Protein AF-A0A7W4VYB4-F1 (afdb_monomer_lite)

Structure (mmCIF, N/CA/C/O backbone):
data_AF-A0A7W4VYB4-F1
#
_entry.id   AF-A0A7W4VYB4-F1
#
loop_
_atom_site.group_PDB
_atom_site.id
_atom_site.type_symbol
_atom_site.label_atom_id
_atom_site.label_alt_id
_atom_site.label_comp_id
_atom_site.label_asym_id
_atom_site.label_entity_id
_atom_site.label_seq_id
_atom_site.pdbx_PDB_ins_code
_atom_site.Cartn_x
_atom_site.Cartn_y
_atom_site.Cartn_z
_atom_site.occupancy
_atom_site.B_iso_or_equiv
_atom_site.auth_seq_id
_atom_site.auth_comp_id
_atom_site.auth_asym_id
_atom_site.auth_atom_id
_atom_site.pdbx_PDB_model_num
ATOM 1 N N . MET A 1 1 ? -26.295 -2.741 11.562 1.00 32.97 1 MET A N 1
ATOM 2 C CA . MET A 1 1 ? -25.643 -4.054 11.794 1.00 32.97 1 MET A CA 1
ATOM 3 C C . MET A 1 1 ? -26.081 -5.158 10.824 1.00 32.97 1 MET A C 1
ATOM 5 O O . MET A 1 1 ? -25.203 -5.850 10.337 1.00 32.97 1 MET A O 1
ATOM 9 N N . GLN A 1 2 ? -27.371 -5.320 10.477 1.00 33.25 2 GLN A N 1
ATOM 10 C CA . GLN A 1 2 ? -27.815 -6.334 9.487 1.00 33.25 2 GLN A CA 1
ATOM 11 C C . GLN A 1 2 ? -27.177 -6.194 8.086 1.00 33.25 2 GLN A C 1
ATOM 13 O O . GLN A 1 2 ? -27.081 -7.178 7.365 1.00 33.25 2 GLN A O 1
ATOM 18 N N . ALA A 1 3 ? -26.677 -5.009 7.724 1.00 44.72 3 ALA A N 1
ATOM 19 C CA . ALA A 1 3 ? -26.017 -4.742 6.441 1.00 44.72 3 ALA A CA 1
ATOM 20 C C . ALA A 1 3 ? -24.554 -5.246 6.325 1.00 44.72 3 ALA A C 1
ATOM 22 O O . ALA A 1 3 ? -23.939 -5.053 5.282 1.00 44.72 3 ALA A O 1
ATOM 23 N N . MET A 1 4 ? -23.981 -5.858 7.374 1.00 46.16 4 MET A N 1
ATOM 24 C CA . MET A 1 4 ? -22.570 -6.303 7.412 1.00 46.16 4 ME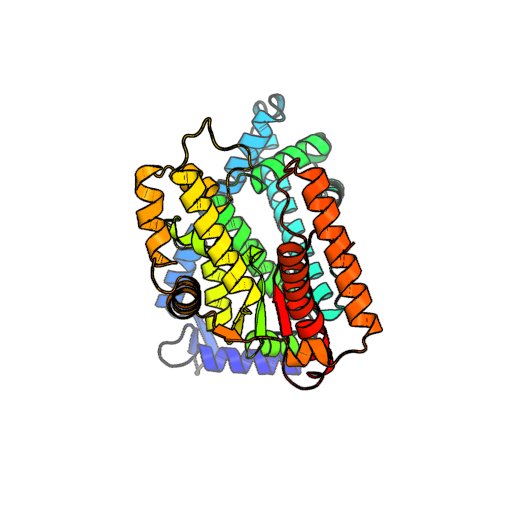T A CA 1
ATOM 25 C C . MET A 1 4 ? -22.379 -7.831 7.365 1.00 46.16 4 MET A C 1
ATOM 27 O O . MET A 1 4 ? -21.259 -8.314 7.515 1.00 46.16 4 MET A O 1
ATOM 31 N N . LEU A 1 5 ? -23.448 -8.608 7.175 1.00 54.66 5 LEU A N 1
ATOM 32 C CA . LEU A 1 5 ? -23.352 -10.067 7.056 1.00 54.66 5 LEU A CA 1
ATOM 33 C C . LEU A 1 5 ? -22.969 -10.485 5.621 1.00 54.66 5 LEU A C 1
ATOM 35 O O . LEU A 1 5 ? -23.328 -9.773 4.679 1.00 54.66 5 LEU A O 1
ATOM 39 N N . PRO A 1 6 ? -22.264 -11.622 5.432 1.00 52.94 6 PRO A N 1
ATOM 40 C CA . PRO A 1 6 ? -21.956 -12.147 4.103 1.00 52.94 6 PRO A CA 1
ATOM 41 C C . PRO A 1 6 ? -23.239 -12.326 3.286 1.00 52.94 6 PRO A C 1
ATOM 43 O O . PRO A 1 6 ? -24.187 -12.962 3.752 1.00 52.94 6 PRO A O 1
ATOM 46 N N . ALA A 1 7 ? -23.272 -11.773 2.075 1.00 54.28 7 ALA A N 1
ATOM 47 C CA . ALA A 1 7 ? -24.403 -11.931 1.171 1.00 54.28 7 ALA A CA 1
ATOM 48 C C . ALA A 1 7 ? -24.179 -13.180 0.306 1.00 54.28 7 ALA A C 1
ATOM 50 O O . ALA A 1 7 ? -23.186 -13.294 -0.407 1.00 54.28 7 ALA A O 1
ATOM 51 N N . GLY A 1 8 ? -25.083 -14.154 0.390 1.00 57.09 8 GLY A N 1
ATOM 52 C CA . GLY A 1 8 ? -24.972 -15.408 -0.351 1.00 57.09 8 GLY A CA 1
ATOM 53 C C . GLY A 1 8 ? -26.194 -16.299 -0.156 1.00 57.09 8 GLY A C 1
ATOM 54 O O . GLY A 1 8 ? -27.037 -16.038 0.699 1.00 57.09 8 GLY A O 1
ATOM 55 N N . HIS A 1 9 ? -26.299 -17.360 -0.957 1.00 58.88 9 HIS A N 1
ATOM 56 C CA . HIS A 1 9 ? -27.374 -18.341 -0.811 1.00 58.88 9 HIS A CA 1
ATOM 57 C C . HIS A 1 9 ? -27.252 -19.037 0.558 1.00 58.88 9 HIS A C 1
ATOM 59 O O . HIS A 1 9 ? -26.179 -19.555 0.873 1.00 58.88 9 HIS A O 1
ATOM 65 N N . GLU A 1 10 ? -28.324 -19.078 1.361 1.00 66.75 10 GLU A N 1
ATOM 66 C CA . GLU A 1 10 ? -28.294 -19.529 2.772 1.00 66.75 10 GLU A CA 1
ATOM 67 C C . GLU A 1 10 ? -27.578 -20.874 2.966 1.00 66.75 10 GLU A C 1
ATOM 69 O O . GLU A 1 10 ? -26.747 -21.031 3.859 1.00 66.75 10 GLU A O 1
ATOM 74 N N . VAL A 1 11 ? -27.830 -21.824 2.063 1.00 67.19 11 VAL A N 1
ATOM 75 C CA . VAL A 1 11 ? -27.207 -23.160 2.057 1.00 67.19 11 VAL A CA 1
ATOM 76 C C . VAL A 1 11 ? -25.675 -23.098 1.957 1.00 67.19 11 VAL A C 1
ATOM 78 O O . VAL A 1 11 ? -24.972 -23.863 2.615 1.00 67.19 11 VAL A O 1
ATOM 81 N N . GLN A 1 12 ? -25.135 -22.186 1.148 1.00 58.16 12 GLN A N 1
ATOM 82 C CA . GLN A 1 12 ? -23.693 -22.031 0.964 1.00 58.16 12 GLN A CA 1
ATOM 83 C C . GLN A 1 12 ? -23.048 -21.336 2.165 1.00 58.16 12 GLN A C 1
ATOM 85 O O . GLN A 1 12 ? -21.976 -21.750 2.607 1.00 58.16 12 GLN A O 1
ATOM 90 N N . VAL A 1 13 ? -23.707 -20.309 2.709 1.00 62.34 13 VAL A N 1
ATOM 91 C CA . VAL A 1 13 ? -23.247 -19.611 3.918 1.00 62.34 13 VAL A CA 1
ATOM 92 C C . VAL A 1 13 ? -23.180 -20.589 5.090 1.00 62.34 13 VAL A C 1
ATOM 94 O O . VAL A 1 13 ? -22.163 -20.641 5.779 1.00 62.34 13 VAL A O 1
ATOM 97 N N . ALA A 1 14 ? -24.200 -21.434 5.260 1.00 69.75 14 ALA A N 1
ATOM 98 C CA . ALA A 1 14 ? -24.205 -22.498 6.259 1.00 69.75 14 ALA A CA 1
ATOM 99 C C . ALA A 1 14 ? -23.037 -23.486 6.071 1.00 69.75 14 ALA A C 1
ATOM 101 O O . ALA A 1 14 ? -22.293 -23.741 7.016 1.00 69.75 14 ALA A O 1
ATOM 102 N N . ALA A 1 15 ? -22.802 -23.979 4.849 1.00 67.25 15 ALA A N 1
ATOM 103 C CA . ALA A 1 15 ? -21.716 -24.924 4.569 1.00 67.25 15 ALA A CA 1
ATOM 104 C C . ALA A 1 15 ? -20.309 -24.335 4.812 1.00 67.25 15 ALA A C 1
ATOM 106 O O . ALA A 1 15 ? -19.428 -25.007 5.354 1.00 67.25 15 ALA A O 1
ATOM 107 N N . LEU A 1 16 ? -20.083 -23.073 4.431 1.00 62.22 16 LEU A N 1
ATOM 108 C CA . LEU A 1 16 ? -18.814 -22.378 4.675 1.00 62.22 16 LEU A CA 1
ATOM 109 C C . LEU A 1 16 ? -18.598 -22.090 6.164 1.00 62.22 16 LEU A C 1
ATOM 111 O O . LEU A 1 16 ? -17.473 -22.212 6.654 1.00 62.22 16 LEU A O 1
ATOM 115 N N . THR A 1 17 ? -19.674 -21.753 6.876 1.00 71.44 17 THR A N 1
ATOM 116 C CA . THR A 1 17 ? -19.659 -21.518 8.324 1.00 71.44 17 THR A CA 1
ATOM 117 C C . THR A 1 17 ? -19.296 -22.801 9.061 1.00 71.44 17 THR A C 1
ATOM 119 O O . THR A 1 17 ? -18.367 -22.796 9.864 1.00 71.44 17 THR A O 1
ATOM 122 N N . GLU A 1 18 ? -19.925 -23.923 8.710 1.00 76.50 18 GLU A N 1
ATOM 123 C CA . GLU A 1 18 ? -19.636 -25.237 9.291 1.00 76.50 18 GLU A CA 1
ATOM 124 C C . GLU A 1 18 ? -18.183 -25.675 9.039 1.00 76.50 18 GLU A C 1
ATOM 126 O O . GLU A 1 18 ? -17.471 -26.120 9.943 1.00 76.50 18 GLU A O 1
ATOM 131 N N . SER A 1 19 ? -17.686 -25.467 7.815 1.00 68.81 19 SER A N 1
ATOM 132 C CA . SER A 1 19 ? -16.288 -25.737 7.460 1.00 68.81 19 SER A CA 1
ATOM 133 C C . SER A 1 19 ? -15.304 -24.880 8.269 1.00 68.81 19 SER A C 1
ATOM 135 O O . SER A 1 19 ? -14.279 -25.373 8.758 1.00 68.81 19 SER A O 1
ATOM 137 N N . ALA A 1 20 ? -15.614 -23.594 8.457 1.00 70.00 20 ALA A N 1
ATOM 138 C CA . ALA A 1 20 ? -14.809 -22.695 9.273 1.00 70.00 20 ALA A CA 1
ATOM 139 C C . ALA A 1 20 ? -14.827 -23.103 10.753 1.00 70.00 20 ALA A C 1
ATOM 141 O O . ALA A 1 20 ? -13.757 -23.201 11.357 1.00 70.00 20 ALA A O 1
ATOM 142 N N . LEU A 1 21 ? -15.998 -23.413 11.316 1.00 79.06 21 LEU A N 1
ATOM 143 C CA . LEU A 1 21 ? -16.150 -23.895 12.691 1.00 79.06 21 LEU A CA 1
ATOM 144 C C . LEU A 1 21 ? -15.375 -25.195 12.908 1.00 79.06 21 LEU A C 1
ATOM 146 O O . LEU A 1 21 ? -14.602 -25.289 13.860 1.00 79.06 21 LEU A O 1
ATOM 150 N N . THR A 1 22 ? -15.457 -26.148 11.979 1.00 76.00 22 THR A N 1
ATOM 151 C CA . THR A 1 22 ? -14.693 -27.405 12.028 1.00 76.00 22 THR A CA 1
ATOM 152 C C . THR A 1 22 ? -13.179 -27.156 12.018 1.00 76.00 22 THR A C 1
ATOM 154 O O . THR A 1 22 ? -12.419 -27.803 12.742 1.00 76.00 22 THR A O 1
ATOM 157 N N . ARG A 1 23 ? -12.702 -26.198 11.212 1.00 76.50 23 ARG A N 1
ATOM 158 C CA . ARG A 1 23 ? -11.278 -25.827 11.160 1.00 76.50 23 ARG A CA 1
ATOM 159 C C . ARG A 1 23 ? -10.813 -25.143 12.448 1.00 76.50 23 ARG A C 1
ATOM 161 O O . ARG A 1 23 ? -9.717 -25.438 12.922 1.00 76.50 23 ARG A O 1
ATOM 168 N N . LEU A 1 24 ? -11.628 -24.245 12.998 1.00 76.81 24 LEU A N 1
ATOM 169 C CA . LEU A 1 24 ? -11.302 -23.439 14.179 1.00 76.81 24 LEU A CA 1
ATOM 170 C C . LEU A 1 24 ? -11.444 -24.206 15.500 1.00 76.81 24 LEU A C 1
ATOM 172 O O . LEU A 1 24 ? -10.770 -23.851 16.466 1.00 76.81 24 LEU A O 1
ATOM 176 N N . SER A 1 25 ? -12.269 -25.257 15.524 1.00 86.25 25 SER A N 1
ATOM 177 C CA . SER A 1 25 ? -12.535 -26.120 16.686 1.00 86.25 25 SER A CA 1
ATOM 178 C C . SER A 1 25 ? -11.592 -27.320 16.831 1.00 86.25 25 SER A C 1
ATOM 180 O O . SER A 1 25 ? -11.801 -28.200 17.672 1.00 86.25 25 SER A O 1
ATOM 182 N N . ARG A 1 26 ? -10.522 -27.376 16.027 1.00 84.12 26 ARG A N 1
ATOM 183 C CA . ARG A 1 26 ? -9.463 -28.386 16.173 1.00 84.12 26 ARG A CA 1
ATOM 184 C C . ARG A 1 26 ? -8.800 -28.284 17.549 1.00 84.12 26 ARG A C 1
ATOM 186 O O . ARG A 1 26 ? -8.817 -27.243 18.198 1.00 84.12 26 ARG A O 1
ATOM 193 N N . LYS A 1 27 ? -8.168 -29.372 17.995 1.00 78.44 27 LYS A N 1
ATOM 194 C CA . LYS A 1 27 ? -7.465 -29.419 19.286 1.00 78.44 27 LYS A CA 1
ATOM 195 C C . LYS A 1 27 ? -6.392 -28.319 19.352 1.00 78.44 27 LYS A C 1
ATOM 197 O O . LYS A 1 27 ? -5.475 -28.323 18.540 1.00 78.44 27 LYS A O 1
ATOM 202 N N . GLY A 1 28 ? -6.514 -27.408 20.321 1.00 75.50 28 GLY A N 1
ATOM 203 C CA . GLY A 1 28 ? -5.638 -26.233 20.449 1.00 75.50 28 GLY A CA 1
ATOM 204 C C . GLY A 1 28 ? -6.004 -25.057 19.533 1.00 75.50 28 GLY A C 1
ATOM 205 O O . GLY A 1 28 ? -5.214 -24.130 19.396 1.00 75.50 28 GLY A O 1
ATOM 206 N N . GLY A 1 29 ? -7.173 -25.099 18.891 1.00 79.62 29 GLY A N 1
ATOM 207 C CA . GLY A 1 29 ? -7.681 -24.050 18.016 1.00 79.62 29 GLY A CA 1
ATOM 208 C C . GLY A 1 29 ? -8.224 -22.823 18.757 1.00 79.62 29 GLY A C 1
ATOM 209 O O . GLY A 1 29 ? -8.267 -22.745 19.987 1.00 79.62 29 GLY A O 1
ATOM 210 N N . ALA A 1 30 ? -8.647 -21.834 17.972 1.00 80.38 30 ALA A N 1
ATOM 211 C CA . ALA A 1 30 ? -9.191 -20.568 18.465 1.00 80.38 30 ALA A CA 1
ATOM 212 C C . ALA A 1 30 ? -10.580 -20.717 19.113 1.00 80.38 30 ALA A C 1
ATOM 214 O O . ALA A 1 30 ? -10.972 -19.889 19.938 1.00 80.38 30 ALA A O 1
ATOM 215 N N . VAL A 1 31 ? -11.317 -21.768 18.749 1.00 87.81 31 VAL A N 1
ATOM 216 C CA . VAL A 1 31 ? -12.684 -22.038 19.199 1.00 87.81 31 VAL A CA 1
ATOM 217 C C . VAL A 1 31 ? -12.721 -23.402 19.888 1.00 87.81 31 VAL A C 1
ATOM 219 O O . VAL A 1 31 ? -12.071 -24.345 19.456 1.00 87.81 31 VAL A O 1
ATOM 222 N N . ASN A 1 32 ? -13.493 -23.518 20.960 1.00 86.44 32 ASN A N 1
ATOM 223 C CA . ASN A 1 32 ? -13.834 -24.769 21.617 1.00 86.44 32 ASN A CA 1
ATOM 224 C C . ASN A 1 32 ? -15.272 -25.141 21.246 1.00 86.44 32 ASN A C 1
ATOM 226 O O . ASN A 1 32 ? -16.181 -24.326 21.405 1.00 86.44 32 ASN A O 1
ATOM 230 N N . HIS A 1 33 ? -15.470 -26.373 20.776 1.00 89.06 33 HIS A N 1
ATOM 231 C CA . HIS A 1 33 ? -16.796 -26.924 20.489 1.00 89.06 33 HIS A CA 1
ATOM 232 C C . HIS A 1 33 ? -17.280 -27.790 21.652 1.00 89.06 33 HIS A C 1
ATOM 234 O O . HIS A 1 33 ? -16.656 -28.793 22.012 1.00 89.06 33 HIS A O 1
ATOM 240 N N . HIS A 1 34 ? -18.408 -27.404 22.236 1.00 86.62 34 HIS A N 1
ATOM 241 C CA . HIS A 1 34 ? -19.101 -28.125 23.292 1.00 86.62 34 HIS A CA 1
ATOM 242 C C . HIS A 1 34 ? -20.068 -29.135 22.674 1.00 86.62 34 HIS A C 1
ATOM 244 O O . HIS A 1 34 ? -21.272 -28.916 22.606 1.00 86.62 34 HIS A O 1
ATOM 250 N N . ARG A 1 35 ? -19.534 -30.288 22.254 1.00 82.62 35 ARG A N 1
ATOM 251 C CA . ARG A 1 35 ? -20.278 -31.343 21.532 1.00 82.62 35 ARG A CA 1
ATOM 252 C C . ARG A 1 35 ? -21.584 -31.806 22.189 1.00 82.62 35 ARG A C 1
ATOM 254 O O . ARG A 1 35 ? -22.434 -32.352 21.503 1.00 82.62 35 ARG A O 1
ATOM 261 N N . SER A 1 36 ? -21.723 -31.655 23.505 1.00 83.75 36 SER A N 1
ATOM 262 C CA . SER A 1 36 ? -22.928 -32.050 24.242 1.00 83.75 36 SER A CA 1
ATOM 263 C C . SER A 1 36 ? -24.106 -31.093 24.057 1.00 83.75 36 SER A C 1
ATOM 265 O O . SER A 1 36 ? -25.244 -31.528 24.183 1.00 83.75 36 SER A O 1
ATOM 267 N N . THR A 1 37 ? -23.842 -29.810 23.809 1.00 87.38 37 THR A N 1
ATOM 268 C CA . THR A 1 37 ? -24.867 -28.765 23.631 1.00 87.38 37 THR A CA 1
ATOM 269 C C . THR A 1 37 ? -24.841 -28.143 22.238 1.00 87.38 37 THR A C 1
ATOM 271 O O . THR A 1 37 ? -25.695 -27.329 21.924 1.00 87.38 37 THR A O 1
ATOM 274 N N . ASP A 1 38 ? -23.882 -28.561 21.408 1.00 84.75 38 ASP A N 1
ATOM 275 C CA . ASP A 1 38 ? -23.577 -27.993 20.094 1.00 84.75 38 ASP A CA 1
ATOM 276 C C . ASP A 1 38 ? -23.219 -26.495 20.122 1.00 84.75 38 ASP A C 1
ATOM 278 O O . ASP A 1 38 ? -23.342 -25.775 19.136 1.00 84.75 38 ASP A O 1
ATOM 282 N N . ASP A 1 39 ? -22.714 -26.026 21.266 1.00 88.12 39 ASP A N 1
ATOM 283 C CA . ASP A 1 39 ? -22.292 -24.639 21.438 1.00 88.12 39 ASP A CA 1
ATOM 284 C C . ASP A 1 39 ? -20.815 -24.442 21.089 1.00 88.12 39 ASP A C 1
ATOM 286 O O . ASP A 1 39 ? -19.965 -25.319 21.277 1.00 88.12 39 ASP A O 1
ATOM 290 N N . TYR A 1 40 ? -20.476 -23.227 20.669 1.00 86.88 40 TYR A N 1
ATOM 291 C CA . TYR A 1 40 ? -19.107 -22.818 20.376 1.00 86.88 40 TYR A CA 1
ATOM 292 C C . TYR A 1 40 ? -18.702 -21.655 21.280 1.00 86.88 40 TYR A C 1
ATOM 294 O O . TYR A 1 40 ? -19.439 -20.682 21.428 1.00 86.88 40 TYR A O 1
ATOM 302 N N . CYS A 1 41 ? -17.506 -21.717 21.866 1.00 88.75 41 CYS A N 1
ATOM 303 C CA . CYS A 1 41 ? -16.938 -20.592 22.607 1.00 88.75 41 CYS A CA 1
ATOM 304 C C . CYS A 1 41 ? -15.477 -20.344 22.227 1.00 88.75 41 CYS A C 1
ATOM 306 O O . CYS A 1 41 ? -14.775 -21.244 21.776 1.00 88.75 41 CYS A O 1
ATOM 308 N N . LEU A 1 42 ? -14.985 -19.120 22.417 1.00 86.56 42 LEU A N 1
ATOM 309 C CA . LEU A 1 42 ? -13.565 -18.828 22.219 1.00 86.56 42 LEU A CA 1
ATOM 310 C C . LEU A 1 42 ? -12.715 -19.527 23.281 1.00 86.56 42 LEU A C 1
ATOM 312 O O . LEU A 1 42 ? -13.050 -19.512 24.477 1.00 86.56 42 LEU A O 1
ATOM 316 N N . SER A 1 43 ? -11.575 -20.069 22.848 1.00 88.06 43 SER A N 1
ATOM 317 C CA . SER A 1 43 ? -10.566 -20.588 23.767 1.00 88.06 43 SER A CA 1
ATOM 318 C C . SER A 1 43 ? -10.062 -19.473 24.688 1.00 88.06 43 SER A C 1
ATOM 320 O O . SER A 1 43 ? -10.094 -18.293 24.339 1.00 88.06 43 SER A O 1
ATOM 322 N N . TYR A 1 44 ? -9.615 -19.829 25.895 1.00 85.25 44 TYR A N 1
ATOM 323 C CA . TYR A 1 44 ? -9.155 -18.836 26.873 1.00 85.25 44 TYR A CA 1
ATOM 324 C C . TYR A 1 44 ? -8.013 -17.971 26.319 1.00 85.25 44 TYR A C 1
ATOM 326 O O . TYR A 1 44 ? -8.075 -16.749 26.409 1.00 85.25 44 TYR A O 1
ATOM 334 N N . ALA A 1 45 ? -7.027 -18.601 25.670 1.00 81.00 45 ALA A N 1
ATOM 335 C CA . ALA A 1 45 ? -5.916 -17.902 25.030 1.00 81.00 45 ALA A CA 1
ATOM 336 C C . ALA A 1 45 ? -6.408 -16.914 23.962 1.00 81.00 45 ALA A C 1
ATOM 338 O O . ALA A 1 45 ? -5.991 -15.759 23.960 1.00 81.00 45 ALA A O 1
ATOM 339 N N . LYS A 1 46 ? -7.354 -17.332 23.107 1.00 83.31 46 LYS A N 1
ATOM 340 C CA . LYS A 1 46 ? -7.890 -16.448 22.067 1.00 83.31 46 LYS A CA 1
ATOM 341 C C . LYS A 1 46 ? -8.726 -15.310 22.642 1.00 83.31 46 LYS A C 1
ATOM 343 O O . LYS A 1 46 ? -8.688 -14.199 22.130 1.00 83.31 46 LYS A O 1
ATOM 348 N N . ARG A 1 47 ? -9.469 -15.569 23.716 1.00 85.75 47 ARG A N 1
ATOM 349 C CA . ARG A 1 47 ? -10.252 -14.547 24.416 1.00 85.75 47 ARG A CA 1
ATOM 350 C C . ARG A 1 47 ? -9.353 -13.461 25.002 1.00 85.75 47 ARG A C 1
ATOM 352 O O . ARG A 1 47 ? -9.670 -12.291 24.834 1.00 85.75 47 ARG A O 1
ATOM 359 N N . LEU A 1 48 ? -8.249 -13.850 25.642 1.00 83.81 48 LEU A N 1
ATOM 360 C CA . LEU A 1 48 ? -7.276 -12.907 26.193 1.00 83.81 48 LEU A CA 1
ATOM 361 C C . LEU A 1 48 ? -6.619 -12.078 25.079 1.00 83.81 48 LEU A C 1
ATOM 363 O O . LEU A 1 48 ? -6.616 -10.855 25.151 1.00 83.81 48 LEU A O 1
ATOM 367 N N . GLU A 1 49 ? -6.178 -12.732 24.001 1.00 77.69 49 GLU A N 1
ATOM 368 C CA . GLU A 1 49 ? -5.619 -12.058 22.820 1.00 77.69 49 GLU A CA 1
ATOM 369 C C . GLU A 1 49 ? -6.609 -11.039 22.219 1.00 77.69 49 GLU A C 1
ATOM 371 O O . GLU A 1 49 ? -6.243 -9.909 21.903 1.00 77.69 49 GLU A O 1
ATOM 376 N N . MET A 1 50 ? -7.888 -11.410 22.089 1.00 73.81 50 MET A N 1
ATOM 377 C CA . MET A 1 50 ? -8.925 -10.512 21.571 1.00 73.81 50 MET A CA 1
ATOM 378 C C . MET A 1 50 ? -9.219 -9.343 22.517 1.00 73.81 50 MET A C 1
ATOM 380 O O . MET A 1 50 ? -9.484 -8.242 22.042 1.00 73.81 50 MET A O 1
ATOM 384 N N . GLN A 1 51 ? -9.160 -9.553 23.835 1.00 79.38 51 GLN A N 1
ATOM 385 C CA . GLN A 1 51 ? -9.312 -8.478 24.818 1.00 79.38 51 GLN A CA 1
ATOM 386 C C . GLN A 1 51 ? -8.164 -7.470 24.727 1.00 79.38 51 GLN A C 1
ATOM 388 O O . GLN A 1 51 ? -8.415 -6.267 24.713 1.00 79.38 51 GLN A O 1
ATOM 393 N N . GLU A 1 52 ? -6.923 -7.941 24.594 1.00 77.31 52 GLU A N 1
ATOM 394 C CA . GLU A 1 52 ? -5.758 -7.074 24.387 1.00 77.31 52 GLU A CA 1
ATOM 395 C C . GLU A 1 52 ? -5.880 -6.283 23.077 1.00 77.31 52 GLU A C 1
ATOM 397 O O . GLU A 1 52 ? -5.723 -5.062 23.063 1.00 77.31 52 GLU A O 1
ATOM 402 N N . GLN A 1 53 ? -6.252 -6.950 21.980 1.00 71.44 53 GLN A N 1
ATOM 403 C CA . GLN A 1 53 ? -6.459 -6.301 20.680 1.00 71.44 53 GLN A CA 1
ATOM 404 C C . GLN A 1 53 ? -7.609 -5.287 20.681 1.00 71.44 53 GLN A C 1
ATOM 406 O O . GLN A 1 53 ? -7.545 -4.307 19.931 1.00 71.44 53 GLN A O 1
ATOM 411 N N . ALA A 1 54 ? -8.656 -5.524 21.475 1.00 76.19 54 ALA A N 1
ATOM 412 C CA . ALA A 1 54 ? -9.772 -4.601 21.657 1.00 76.19 54 ALA A CA 1
ATOM 413 C C . ALA A 1 54 ? -9.363 -3.389 22.499 1.00 76.19 54 ALA A C 1
ATOM 415 O O . ALA A 1 54 ? -9.693 -2.265 22.142 1.00 76.19 54 ALA A O 1
ATOM 416 N N . ALA A 1 55 ? -8.585 -3.589 23.565 1.00 78.06 55 ALA A N 1
ATOM 417 C CA . ALA A 1 55 ? -8.067 -2.490 24.375 1.00 78.06 55 ALA A CA 1
ATOM 418 C C . ALA A 1 55 ? -7.148 -1.563 23.561 1.00 78.06 55 ALA A C 1
ATOM 420 O O . ALA A 1 55 ? -7.251 -0.344 23.672 1.00 78.06 55 ALA A O 1
ATOM 421 N N . VAL A 1 56 ? -6.285 -2.131 22.708 1.00 77.38 56 VAL A N 1
ATOM 422 C CA . VAL A 1 56 ? -5.461 -1.349 21.769 1.00 77.38 56 VAL A CA 1
ATOM 423 C C . VAL A 1 56 ? -6.341 -0.596 20.773 1.00 77.38 56 VAL A C 1
ATOM 425 O O . VAL A 1 56 ? -6.130 0.591 20.563 1.00 77.38 56 VAL A O 1
ATOM 428 N N . PHE A 1 57 ? -7.353 -1.260 20.206 1.00 76.56 57 PHE A N 1
ATOM 429 C CA . PHE A 1 57 ? -8.276 -0.636 19.257 1.00 76.56 57 PHE A CA 1
ATOM 430 C C . PHE A 1 57 ? -8.994 0.578 19.854 1.00 76.56 57 PHE A C 1
ATOM 432 O O . PHE A 1 57 ? -8.976 1.639 19.242 1.00 76.56 57 PHE A O 1
ATOM 439 N N . LEU A 1 58 ? -9.575 0.425 21.048 1.00 83.12 58 LEU A N 1
ATOM 440 C CA . LEU A 1 58 ? -10.293 1.496 21.743 1.00 83.12 58 LEU A CA 1
ATOM 441 C C . LEU A 1 58 ? -9.368 2.665 22.086 1.00 83.12 58 LEU A C 1
ATOM 443 O O . LEU A 1 58 ? -9.744 3.816 21.913 1.00 83.12 58 LEU A O 1
ATOM 447 N N . ARG A 1 59 ? -8.132 2.379 22.508 1.00 84.94 59 ARG A N 1
ATOM 448 C CA . ARG A 1 59 ? -7.143 3.427 22.774 1.00 84.94 59 ARG A CA 1
ATOM 449 C C . ARG A 1 59 ? -6.762 4.191 21.507 1.00 84.94 59 ARG A C 1
ATOM 451 O O . ARG A 1 59 ? -6.642 5.410 21.555 1.00 84.94 59 ARG A O 1
ATOM 458 N N . ASP A 1 60 ? -6.541 3.488 20.398 1.00 81.31 60 ASP A N 1
ATOM 459 C CA . ASP A 1 60 ? -6.218 4.150 19.135 1.00 81.31 60 ASP A CA 1
ATOM 460 C C . ASP A 1 60 ? -7.427 4.958 18.604 1.00 81.31 60 ASP A C 1
ATOM 462 O O . ASP A 1 60 ? -7.239 6.009 17.995 1.00 81.31 60 ASP A O 1
ATOM 466 N N . GLU A 1 61 ? -8.661 4.513 18.881 1.00 84.88 61 GLU A N 1
ATOM 467 C CA . GLU A 1 61 ? -9.902 5.242 18.567 1.00 84.88 61 GLU A CA 1
ATOM 468 C C . GLU A 1 61 ? -10.044 6.538 19.387 1.00 84.88 61 GLU A C 1
ATOM 470 O O . GLU A 1 61 ? -10.326 7.604 18.838 1.00 84.88 61 GLU A O 1
ATOM 475 N N . GLU A 1 62 ? -9.772 6.484 20.692 1.00 88.56 62 GLU A N 1
ATOM 476 C CA . GLU A 1 62 ? -9.714 7.683 21.539 1.00 88.56 62 GLU A CA 1
ATOM 477 C C . GLU A 1 62 ? -8.622 8.653 21.061 1.00 88.56 62 GLU A C 1
ATOM 479 O O . GLU A 1 62 ? -8.795 9.874 21.101 1.00 88.56 62 GLU A O 1
ATOM 484 N N . HIS A 1 63 ? -7.494 8.120 20.581 1.00 90.88 63 HIS A N 1
ATOM 485 C CA . HIS A 1 63 ? -6.379 8.930 20.106 1.00 90.88 63 HIS A CA 1
ATOM 486 C C . HIS A 1 63 ? -6.726 9.714 18.837 1.00 90.88 63 HIS A C 1
ATOM 488 O O . HIS A 1 63 ? -6.491 10.924 18.793 1.00 90.88 63 HIS A O 1
ATOM 494 N N . ILE A 1 64 ? -7.334 9.064 17.837 1.00 88.56 64 ILE A N 1
ATOM 495 C CA . ILE A 1 64 ? -7.779 9.758 16.621 1.00 88.56 64 ILE A CA 1
ATOM 496 C C . ILE A 1 64 ? -8.847 10.809 16.939 1.00 88.56 64 ILE A C 1
ATOM 498 O O . ILE A 1 64 ? -8.799 11.907 16.387 1.00 88.56 64 ILE A O 1
ATOM 502 N N . GLU A 1 65 ? -9.779 10.528 17.853 1.00 89.62 65 GLU A N 1
ATOM 503 C CA . GLU A 1 65 ? -10.787 11.513 18.261 1.00 89.62 65 GLU A CA 1
ATOM 504 C C . GLU A 1 65 ? -10.132 12.731 18.938 1.00 89.62 65 GLU A C 1
ATOM 506 O O . GLU A 1 65 ? -10.487 13.877 18.652 1.00 89.62 65 GLU A O 1
ATOM 511 N N . GLY A 1 66 ? -9.089 12.501 19.743 1.00 90.00 66 GLY A N 1
ATOM 512 C CA . GLY A 1 66 ? -8.251 13.554 20.315 1.00 90.00 66 GLY A CA 1
ATOM 513 C C . GLY A 1 66 ? -7.524 14.406 19.266 1.00 90.00 66 GLY A C 1
ATOM 514 O O . GLY A 1 66 ? -7.509 15.632 19.386 1.00 90.00 66 GLY A O 1
ATOM 515 N N . GLU A 1 67 ? -6.956 13.791 18.227 1.00 90.12 67 GLU A N 1
ATOM 516 C CA . GLU A 1 67 ? -6.300 14.514 17.126 1.00 90.12 67 GLU A CA 1
ATOM 517 C C . GLU A 1 67 ? -7.281 15.340 16.298 1.00 90.12 67 GLU A C 1
ATOM 519 O O . GLU A 1 67 ? -6.987 16.486 15.952 1.00 90.12 67 GLU A O 1
ATOM 524 N N . ILE A 1 68 ? -8.461 14.786 16.013 1.00 88.94 68 ILE A N 1
ATOM 525 C CA . ILE A 1 68 ? -9.529 15.509 15.320 1.00 88.94 68 ILE A CA 1
ATOM 526 C C . ILE A 1 68 ? -9.955 16.718 16.151 1.00 88.94 68 ILE A C 1
ATOM 528 O O . ILE A 1 68 ? -10.098 17.807 15.601 1.00 88.94 68 ILE A O 1
ATOM 532 N N . ARG A 1 69 ? -10.104 16.558 17.471 1.00 89.12 69 ARG A N 1
ATOM 533 C CA . ARG A 1 69 ? -10.452 17.655 18.379 1.00 89.12 69 ARG A CA 1
ATOM 534 C C . ARG A 1 69 ? -9.411 18.776 18.355 1.00 89.12 69 ARG A C 1
ATOM 536 O O . ARG A 1 69 ? -9.779 19.937 18.221 1.00 89.12 69 ARG A O 1
ATOM 543 N N . LEU A 1 70 ? -8.120 18.442 18.424 1.00 88.75 70 LEU A N 1
ATOM 544 C CA . LEU A 1 70 ? -7.042 19.434 18.316 1.00 88.75 70 LEU A CA 1
ATOM 545 C C . LEU A 1 70 ? -7.089 20.166 16.969 1.00 88.75 70 LEU A C 1
ATOM 547 O O . LEU A 1 70 ? -7.028 21.392 16.917 1.00 88.75 70 LEU A O 1
ATOM 551 N N . ALA A 1 71 ? -7.262 19.423 15.877 1.00 86.44 71 ALA A N 1
ATOM 552 C CA . ALA A 1 71 ? -7.353 20.002 14.544 1.00 86.44 71 ALA A CA 1
ATOM 553 C C . ALA A 1 71 ? -8.634 20.840 14.339 1.00 86.44 71 ALA A C 1
ATOM 555 O O . ALA A 1 71 ? -8.622 21.776 13.538 1.00 86.44 71 ALA A O 1
ATOM 556 N N . LEU A 1 72 ? -9.723 20.526 15.048 1.00 84.44 72 LEU A N 1
ATOM 557 C CA . LEU A 1 72 ? -10.954 21.317 15.086 1.00 84.44 72 LEU A CA 1
ATOM 558 C C . LEU A 1 72 ? -10.748 22.640 15.820 1.00 84.44 72 LEU A C 1
ATOM 560 O O . LEU A 1 72 ? -11.076 23.674 15.252 1.00 84.44 72 LEU A O 1
ATOM 564 N N . VAL A 1 73 ? -10.176 22.619 17.028 1.00 86.19 73 VAL A N 1
ATOM 565 C CA . VAL A 1 73 ? -9.894 23.835 17.814 1.00 86.19 73 VAL A CA 1
ATOM 566 C C . VAL A 1 73 ? -8.969 24.778 17.046 1.00 86.19 73 VAL A C 1
ATOM 568 O O . VAL A 1 73 ? -9.224 25.975 16.967 1.00 86.19 73 VAL A O 1
ATOM 571 N N . GLU A 1 74 ? -7.940 24.247 16.381 1.00 84.25 74 GLU A N 1
ATOM 572 C CA . GLU A 1 74 ? -7.064 25.070 15.540 1.00 84.25 74 GLU A CA 1
ATOM 573 C C . GLU A 1 74 ? -7.788 25.694 14.331 1.00 84.25 74 GLU A C 1
ATOM 575 O O . GLU A 1 74 ? -7.443 26.796 13.903 1.00 84.25 74 GLU A O 1
ATOM 580 N N . ALA A 1 75 ? -8.774 25.000 13.754 1.00 78.88 75 ALA A N 1
ATOM 581 C CA . ALA A 1 75 ? -9.545 25.494 12.611 1.00 78.88 75 ALA A CA 1
ATOM 582 C C . ALA A 1 75 ? -10.707 26.422 13.018 1.00 78.88 75 ALA A C 1
ATOM 584 O O . ALA A 1 75 ? -11.161 27.241 12.210 1.00 78.88 75 ALA A O 1
ATOM 585 N N . LEU A 1 76 ? -11.205 26.271 14.247 1.00 79.75 76 LEU A N 1
ATOM 586 C CA . LEU A 1 76 ? -12.377 26.936 14.809 1.00 79.75 76 LEU A CA 1
ATOM 587 C C . LEU A 1 76 ? -12.120 27.269 16.288 1.00 79.75 76 LEU A C 1
ATOM 589 O O . LEU A 1 76 ? -12.648 26.582 17.155 1.00 79.75 76 LEU A O 1
ATOM 593 N N . PRO A 1 77 ? -11.346 28.319 16.602 1.00 77.31 77 PRO A N 1
ATOM 594 C CA . PRO A 1 77 ? -11.033 28.662 17.992 1.00 77.31 77 PRO A CA 1
ATOM 595 C C . PRO A 1 77 ? -12.283 28.867 18.862 1.00 77.31 77 PRO A C 1
ATOM 597 O O . PRO A 1 77 ? -12.306 28.462 20.016 1.00 77.31 77 PRO A O 1
ATOM 600 N N . ASP A 1 78 ? -13.364 29.397 18.281 1.00 76.75 78 ASP A N 1
ATOM 601 C CA . ASP A 1 78 ? -14.630 29.644 18.983 1.00 76.75 78 ASP A CA 1
ATOM 602 C C . ASP A 1 78 ? -15.334 28.349 19.447 1.00 76.75 78 ASP A C 1
ATOM 604 O O . ASP A 1 78 ? -16.152 28.388 20.362 1.00 76.75 78 ASP A O 1
ATOM 608 N N . ILE A 1 79 ? -15.016 27.185 18.853 1.00 74.56 79 ILE A N 1
ATOM 609 C CA . ILE A 1 79 ? -15.571 25.889 19.290 1.00 74.56 79 ILE A CA 1
ATOM 610 C C . ILE A 1 79 ? -14.948 25.414 20.610 1.00 74.56 79 ILE A C 1
ATOM 612 O O . ILE A 1 79 ? -15.506 24.540 21.266 1.00 74.56 79 ILE A O 1
ATOM 616 N N . GLU A 1 80 ? -13.790 25.963 20.994 1.00 73.69 80 GLU A N 1
ATOM 617 C CA . GLU A 1 80 ? -13.098 25.621 22.241 1.00 73.69 80 GLU A CA 1
ATOM 618 C C . GLU A 1 80 ? -13.912 26.040 23.473 1.00 73.69 80 GLU A C 1
ATOM 620 O O . GLU A 1 80 ? -13.840 25.386 24.512 1.00 73.69 80 GLU A O 1
ATOM 625 N N . GLU A 1 81 ? -14.733 27.088 23.347 1.00 75.69 81 GLU A N 1
ATOM 626 C CA . GLU A 1 81 ? -15.584 27.585 24.434 1.00 75.69 81 GLU A CA 1
ATOM 627 C C . GLU A 1 81 ? -16.748 26.629 24.769 1.00 75.69 81 GLU A C 1
ATOM 629 O O . GLU A 1 81 ? -17.300 26.695 25.870 1.00 75.69 81 GLU A O 1
ATOM 634 N N . ASP A 1 82 ? -17.086 25.705 23.860 1.00 82.50 82 ASP A N 1
ATOM 635 C CA . ASP A 1 82 ? -18.088 24.654 24.056 1.00 82.50 82 ASP A CA 1
ATOM 636 C C . ASP A 1 82 ? -17.457 23.261 23.878 1.00 82.50 82 ASP A C 1
ATOM 638 O O . ASP A 1 82 ? -17.509 22.630 22.816 1.00 82.50 82 ASP A O 1
ATOM 642 N N . GLU A 1 83 ? -16.868 22.752 24.965 1.00 82.25 83 GLU A N 1
ATOM 643 C CA . GLU A 1 83 ? -16.223 21.433 25.008 1.00 82.25 83 GLU A CA 1
ATOM 644 C C . GLU A 1 83 ? -17.160 20.300 24.546 1.00 82.25 83 GLU A C 1
ATOM 646 O O . GLU A 1 83 ? -16.720 19.357 23.880 1.00 82.25 83 GLU A O 1
ATOM 651 N N . ALA A 1 84 ? -18.459 20.397 24.851 1.00 83.19 84 ALA A N 1
ATOM 652 C CA . ALA A 1 84 ? -19.439 19.387 24.467 1.00 83.19 84 ALA A CA 1
ATOM 653 C C . ALA A 1 84 ? -19.714 19.414 22.956 1.00 83.19 84 ALA A C 1
ATOM 655 O O . ALA A 1 84 ? -19.786 18.351 22.326 1.00 83.19 84 ALA A O 1
ATOM 656 N N . ALA A 1 85 ? -19.825 20.604 22.359 1.00 81.06 85 ALA A N 1
ATOM 657 C CA . ALA A 1 85 ? -19.945 20.758 20.911 1.00 81.06 85 ALA A CA 1
ATOM 658 C C . ALA A 1 85 ? -18.678 20.286 20.186 1.00 81.06 85 ALA A C 1
ATOM 660 O O . ALA A 1 85 ? -18.776 19.563 19.192 1.00 81.06 85 ALA A O 1
ATOM 661 N N . CYS A 1 86 ? -17.495 20.617 20.711 1.00 83.94 86 CYS A N 1
ATOM 662 C CA . CYS A 1 86 ? -16.215 20.202 20.145 1.00 83.94 86 CYS A CA 1
ATOM 663 C C . CYS A 1 86 ? -16.049 18.671 20.147 1.00 83.94 86 CYS A C 1
ATOM 665 O O . CYS A 1 86 ? -15.716 18.079 19.116 1.00 83.94 86 CYS A O 1
ATOM 667 N N . ALA A 1 87 ? -16.350 18.009 21.271 1.00 85.25 87 ALA A N 1
ATOM 668 C CA . ALA A 1 87 ? -16.314 16.549 21.375 1.00 85.25 87 ALA A CA 1
ATOM 669 C C . ALA A 1 87 ? -17.306 15.884 20.407 1.00 85.25 87 ALA A C 1
ATOM 671 O O . ALA A 1 87 ? -16.958 14.948 19.686 1.00 85.25 87 ALA A O 1
ATOM 672 N N . LYS A 1 88 ? -18.532 16.412 20.321 1.00 84.38 88 LYS A N 1
ATOM 673 C CA . LYS A 1 88 ? -19.544 15.899 19.394 1.00 84.38 88 LYS A CA 1
ATOM 674 C C . LYS A 1 88 ? -19.125 16.065 17.929 1.00 84.38 88 LYS A C 1
ATOM 676 O O . LYS A 1 88 ? -19.267 15.119 17.157 1.00 84.38 88 LYS A O 1
ATOM 681 N N . ALA A 1 89 ? -18.569 17.216 17.550 1.00 82.06 89 ALA A N 1
ATOM 682 C CA . ALA A 1 89 ? -18.055 17.452 16.201 1.00 82.06 89 ALA A CA 1
ATOM 683 C C . ALA A 1 89 ? -16.897 16.503 15.851 1.00 82.06 89 ALA A C 1
ATOM 685 O O . ALA A 1 89 ? -16.852 15.969 14.741 1.00 82.06 89 ALA A O 1
ATOM 686 N N . ALA A 1 90 ? -15.985 16.252 16.796 1.00 86.00 90 ALA A N 1
ATOM 687 C CA . ALA A 1 90 ? -14.882 15.315 16.601 1.00 86.00 90 ALA A CA 1
ATOM 688 C C . ALA A 1 90 ? -15.391 13.888 16.351 1.00 86.00 90 ALA A C 1
ATOM 690 O O . ALA A 1 90 ? -14.956 13.228 15.402 1.00 86.00 90 ALA A O 1
ATOM 691 N N . HIS A 1 91 ? -16.375 13.449 17.137 1.00 86.69 91 HIS A N 1
ATOM 692 C CA . HIS A 1 91 ? -17.023 12.157 16.957 1.00 86.69 91 HIS A CA 1
ATOM 693 C C . HIS A 1 91 ? -17.738 12.039 15.598 1.00 86.69 91 HIS A C 1
ATOM 695 O O . HIS A 1 91 ? -17.580 11.039 14.895 1.00 86.69 91 HIS A O 1
ATOM 701 N N . GLU A 1 92 ? -18.493 13.066 15.191 1.00 83.62 92 GLU A N 1
ATOM 702 C CA . GLU A 1 92 ? -19.188 13.113 13.894 1.00 83.62 92 GLU A CA 1
ATOM 703 C C . GLU A 1 92 ? -18.199 13.068 12.708 1.00 83.62 92 GLU A C 1
ATOM 705 O O . GLU A 1 92 ? -18.436 12.359 11.725 1.00 83.62 92 GLU A O 1
ATOM 710 N N . LEU A 1 93 ? -17.057 13.761 12.803 1.00 81.88 93 LEU A N 1
ATOM 711 C CA . LEU A 1 93 ? -15.989 13.702 11.795 1.00 81.88 93 LEU A CA 1
ATOM 712 C C . LEU A 1 93 ? -15.334 12.319 11.722 1.00 81.88 93 LEU A C 1
ATOM 714 O O . LEU A 1 93 ? -15.105 11.809 10.623 1.00 81.88 93 LEU A O 1
ATOM 718 N N . ARG A 1 94 ? -15.063 11.686 12.869 1.00 86.75 94 ARG A N 1
ATOM 719 C CA . ARG A 1 94 ? -14.524 10.318 12.932 1.00 86.75 94 ARG A CA 1
ATOM 720 C C . ARG A 1 94 ? -15.468 9.330 12.240 1.00 86.75 94 ARG A C 1
ATOM 722 O O . ARG A 1 94 ? -15.030 8.553 11.393 1.00 86.75 94 ARG A O 1
ATOM 729 N N . GLN A 1 95 ? -16.770 9.414 12.518 1.00 83.69 95 GLN A N 1
ATOM 730 C CA . GLN A 1 95 ? -17.783 8.599 11.837 1.00 83.69 95 GLN A CA 1
ATOM 731 C C . GLN A 1 95 ? -17.818 8.851 10.321 1.00 83.69 95 GLN A C 1
ATOM 733 O O . GLN A 1 95 ? -17.989 7.914 9.541 1.00 83.69 95 GLN A O 1
ATOM 738 N N . ALA A 1 96 ? -17.634 10.095 9.872 1.00 78.62 96 ALA A N 1
ATOM 739 C CA . ALA A 1 96 ? -17.567 10.403 8.445 1.00 78.62 96 ALA A CA 1
ATOM 740 C C . ALA A 1 96 ? -16.335 9.776 7.765 1.00 78.62 96 ALA A C 1
ATOM 742 O O . ALA A 1 96 ? -16.445 9.270 6.645 1.00 78.62 96 ALA A O 1
ATOM 743 N N . ILE A 1 97 ? -15.184 9.750 8.449 1.00 79.81 97 ILE A N 1
ATOM 744 C CA . ILE A 1 97 ? -13.975 9.050 7.986 1.00 79.81 97 ILE A CA 1
ATOM 745 C C . ILE A 1 97 ? -14.241 7.543 7.857 1.00 79.81 97 ILE A C 1
ATOM 747 O O . ILE A 1 97 ? -13.881 6.935 6.849 1.00 79.81 97 ILE A O 1
ATOM 751 N N . GLU A 1 98 ? -14.914 6.928 8.831 1.00 80.75 98 GLU A N 1
ATOM 752 C CA . GLU A 1 98 ? -15.289 5.510 8.749 1.00 80.75 98 GLU A CA 1
ATOM 753 C C . GLU A 1 98 ? -16.216 5.217 7.567 1.00 80.75 98 GLU A C 1
ATOM 755 O O . GLU A 1 98 ? -15.980 4.272 6.812 1.00 80.75 98 GLU A O 1
ATOM 760 N N . GLN A 1 99 ? -17.241 6.048 7.362 1.00 77.94 99 GLN A N 1
ATOM 761 C CA . GLN A 1 99 ? -18.152 5.911 6.224 1.00 77.94 99 GLN A CA 1
ATOM 762 C C . GLN A 1 99 ? -17.417 6.027 4.884 1.00 77.94 99 GLN A C 1
ATOM 764 O O . GLN A 1 99 ? -17.739 5.294 3.946 1.00 77.94 99 GLN A O 1
ATOM 769 N N . LEU A 1 100 ? -16.410 6.902 4.798 1.00 75.62 100 LEU A N 1
ATOM 770 C CA . LEU A 1 100 ? -15.549 7.007 3.623 1.00 75.62 100 LEU A CA 1
ATOM 771 C C . LEU A 1 100 ? -14.791 5.695 3.369 1.00 75.62 100 LEU A C 1
ATOM 773 O O . LEU A 1 100 ? -14.762 5.222 2.233 1.00 75.62 100 LEU A O 1
ATOM 777 N N . PHE A 1 101 ? -14.210 5.072 4.402 1.00 72.25 101 PHE A N 1
ATOM 778 C CA . PHE A 1 101 ? -13.518 3.789 4.237 1.00 72.25 101 PHE A CA 1
ATOM 779 C C . PHE A 1 101 ? -14.454 2.643 3.856 1.00 72.25 101 PHE A C 1
ATOM 781 O O . PHE A 1 101 ? -14.067 1.813 3.034 1.00 72.25 101 PHE A O 1
ATOM 788 N N . ILE A 1 102 ? -15.680 2.612 4.387 1.00 70.06 102 ILE A N 1
ATOM 789 C CA . ILE A 1 102 ? -16.697 1.628 3.986 1.00 70.06 102 ILE A CA 1
ATOM 790 C C . ILE A 1 102 ? -16.977 1.739 2.485 1.00 70.06 102 ILE A C 1
ATOM 792 O O . ILE A 1 102 ? -16.830 0.755 1.760 1.00 70.06 102 ILE A O 1
ATOM 796 N N . ARG A 1 103 ? -17.297 2.944 1.998 1.00 70.19 103 ARG A N 1
ATOM 797 C CA . ARG A 1 103 ? -17.572 3.169 0.569 1.00 70.19 103 ARG A CA 1
ATOM 798 C C . ARG A 1 103 ? -16.362 2.891 -0.310 1.00 70.19 103 ARG A C 1
ATOM 800 O O . ARG A 1 103 ? -16.513 2.392 -1.423 1.00 70.19 103 ARG A O 1
ATOM 807 N N . ARG A 1 104 ? -15.155 3.179 0.185 1.00 69.44 104 ARG A N 1
ATOM 808 C CA . ARG A 1 104 ? -13.908 2.856 -0.514 1.00 69.44 104 ARG A CA 1
ATOM 809 C C . ARG A 1 104 ? -13.714 1.349 -0.647 1.00 69.44 104 ARG A C 1
ATOM 811 O O . ARG A 1 104 ? -13.336 0.899 -1.723 1.00 69.44 104 ARG A O 1
ATOM 818 N N . GLY A 1 105 ? -13.990 0.586 0.410 1.00 63.22 105 GLY A N 1
ATOM 819 C CA . GLY A 1 105 ? -13.977 -0.875 0.369 1.00 63.22 105 GLY A CA 1
ATOM 820 C C . GLY A 1 105 ? -14.963 -1.418 -0.667 1.00 63.22 105 GLY A C 1
ATOM 821 O O . GLY A 1 105 ? -14.583 -2.238 -1.497 1.00 63.22 105 GLY A O 1
ATOM 822 N N . GLU A 1 106 ? -16.198 -0.909 -0.674 1.00 66.75 106 GLU A N 1
ATOM 823 C CA . GLU A 1 106 ? -17.244 -1.294 -1.639 1.00 66.75 106 GLU A CA 1
ATOM 824 C C . GLU A 1 106 ? -16.865 -0.934 -3.083 1.00 66.75 106 GLU A C 1
ATOM 826 O O . GLU A 1 106 ? -16.957 -1.769 -3.980 1.00 66.75 106 GLU A O 1
ATOM 831 N N . SER A 1 107 ? -16.354 0.277 -3.309 1.00 63.28 107 SER A N 1
ATOM 832 C CA . SER A 1 107 ? -15.912 0.728 -4.635 1.00 63.28 107 SER A CA 1
ATOM 833 C C . SER A 1 107 ? -14.721 -0.080 -5.140 1.00 63.28 107 SER A C 1
ATOM 835 O O . SER A 1 107 ? -14.646 -0.406 -6.321 1.00 63.28 107 SER A O 1
ATOM 837 N N . PHE A 1 108 ? -13.794 -0.441 -4.250 1.00 59.34 108 PHE A N 1
ATOM 838 C CA . PHE A 1 108 ? -12.669 -1.303 -4.590 1.00 59.34 108 PHE A CA 1
ATOM 839 C C . PHE A 1 108 ? -13.127 -2.721 -4.940 1.00 59.34 108 PHE A C 1
ATOM 841 O O . PHE A 1 108 ? -12.688 -3.273 -5.947 1.00 59.34 108 PHE A O 1
ATOM 848 N N . ALA A 1 109 ? -14.045 -3.292 -4.157 1.00 57.34 109 ALA A N 1
ATOM 849 C CA . ALA A 1 109 ? -14.611 -4.606 -4.433 1.00 57.34 109 ALA A CA 1
ATOM 850 C C . ALA A 1 109 ? -15.364 -4.634 -5.775 1.00 57.34 109 ALA A C 1
ATOM 852 O O . ALA A 1 109 ? -15.145 -5.537 -6.586 1.00 57.34 109 ALA A O 1
ATOM 853 N N . SER A 1 110 ? -16.151 -3.593 -6.062 1.00 59.75 110 SER A N 1
ATOM 854 C CA . SER A 1 110 ? -16.819 -3.413 -7.353 1.00 59.75 110 SER A CA 1
ATOM 855 C C . SER A 1 110 ? -15.826 -3.231 -8.507 1.00 59.75 110 SER A C 1
ATOM 857 O O . SER A 1 110 ? -15.981 -3.872 -9.544 1.00 59.75 110 SER A O 1
ATOM 859 N N . ALA A 1 111 ? -14.761 -2.443 -8.330 1.00 56.03 111 ALA A N 1
ATOM 860 C CA . ALA A 1 111 ? -13.732 -2.246 -9.353 1.00 56.03 111 ALA A CA 1
ATOM 861 C C . ALA A 1 111 ? -13.003 -3.549 -9.717 1.00 56.03 111 ALA A C 1
ATOM 863 O O . ALA A 1 111 ? -12.646 -3.759 -10.875 1.00 56.03 111 ALA A O 1
ATOM 864 N N . VAL A 1 112 ? -12.807 -4.454 -8.752 1.00 51.06 112 VAL A N 1
ATOM 865 C CA . VAL A 1 112 ? -12.274 -5.802 -9.018 1.00 51.06 112 VAL A CA 1
ATOM 866 C C . VAL A 1 112 ? -13.238 -6.626 -9.881 1.00 51.06 112 VAL A C 1
ATOM 868 O O . VAL A 1 112 ? -12.785 -7.408 -10.717 1.00 51.06 112 VAL A O 1
ATOM 871 N N . GLN A 1 113 ? -14.550 -6.448 -9.714 1.00 50.62 113 GLN A N 1
ATOM 872 C CA . GLN A 1 113 ? -15.569 -7.142 -10.504 1.00 50.62 113 GLN A CA 1
ATOM 873 C C . GLN A 1 113 ? -15.691 -6.585 -11.931 1.00 50.62 113 GLN A C 1
ATOM 875 O O . GLN A 1 113 ? -15.805 -7.358 -12.883 1.00 50.62 113 GLN A O 1
ATOM 880 N N . THR A 1 114 ? -15.701 -5.261 -12.085 1.00 50.47 114 THR A N 1
ATOM 881 C CA . THR A 1 114 ? -15.995 -4.588 -13.362 1.00 50.47 114 THR A CA 1
ATOM 882 C C . THR A 1 114 ? -14.743 -4.245 -14.166 1.00 50.47 114 THR A C 1
ATOM 884 O O . THR A 1 114 ? -14.833 -4.009 -15.368 1.00 50.47 114 THR A O 1
ATOM 887 N N . GLY A 1 115 ? -13.569 -4.227 -13.527 1.00 40.50 115 GLY A N 1
ATOM 888 C CA . GLY A 1 115 ? -12.321 -3.734 -14.113 1.00 40.50 115 GLY A CA 1
ATOM 889 C C . GLY A 1 115 ? -12.241 -2.205 -14.203 1.00 40.50 115 GLY A C 1
ATOM 890 O O . GLY A 1 115 ? -11.240 -1.680 -14.689 1.00 40.50 115 GLY A O 1
ATOM 891 N N . GLU A 1 116 ? -13.262 -1.487 -13.730 1.00 40.53 116 GLU A N 1
ATOM 892 C CA . GLU A 1 116 ? -13.335 -0.028 -13.762 1.00 40.53 116 GLU A CA 1
ATOM 893 C C . GLU A 1 116 ? -12.985 0.547 -12.389 1.00 40.53 116 GLU A C 1
ATOM 895 O O . GLU A 1 116 ? -13.712 0.380 -11.411 1.00 40.53 116 GLU A O 1
ATOM 900 N N . VAL A 1 117 ? -11.857 1.253 -12.304 1.00 46.75 117 VAL A N 1
ATOM 901 C CA . VAL A 1 117 ? -11.442 1.927 -11.069 1.00 46.75 117 VAL A CA 1
ATOM 902 C C . VAL A 1 117 ? -12.214 3.238 -10.936 1.00 46.75 117 VAL A C 1
ATOM 904 O O . VAL A 1 117 ? -11.896 4.221 -11.606 1.00 46.75 117 VAL A O 1
ATOM 907 N N . GLN A 1 118 ? -13.201 3.282 -10.041 1.00 46.19 118 GLN A N 1
ATOM 908 C CA . GLN A 1 118 ? -13.802 4.549 -9.630 1.00 46.19 118 GLN A CA 1
ATOM 909 C C . GLN A 1 118 ? -12.826 5.312 -8.728 1.00 46.19 118 GLN A C 1
ATOM 911 O O . GLN A 1 118 ? -12.413 4.825 -7.674 1.00 46.19 118 GLN A O 1
ATOM 916 N N . GLN A 1 119 ? -12.425 6.512 -9.157 1.00 44.84 119 GLN A N 1
ATOM 917 C CA . GLN A 1 119 ? -11.656 7.417 -8.309 1.00 44.84 119 GLN A CA 1
ATOM 918 C C . GLN A 1 119 ? -12.602 8.215 -7.421 1.00 44.84 119 GLN A C 1
ATOM 920 O O . GLN A 1 119 ? -13.428 8.983 -7.907 1.00 44.84 119 GLN A O 1
ATOM 925 N N . ILE A 1 120 ? -12.433 8.041 -6.116 1.00 48.25 120 ILE A N 1
ATOM 926 C CA . ILE A 1 120 ? -13.090 8.845 -5.094 1.00 48.25 120 ILE A CA 1
ATOM 927 C C . ILE A 1 120 ? -12.219 10.080 -4.830 1.00 48.25 120 ILE A C 1
ATOM 929 O O . ILE A 1 120 ? -11.071 9.947 -4.400 1.00 48.25 120 ILE A O 1
ATOM 933 N N . ASP A 1 121 ? -12.753 11.266 -5.123 1.00 53.56 121 ASP A N 1
ATOM 934 C CA . ASP A 1 121 ? -12.101 12.571 -4.929 1.00 53.56 121 ASP A CA 1
ATOM 935 C C . ASP A 1 121 ? -12.528 13.212 -3.588 1.00 53.56 121 ASP A C 1
ATOM 937 O O . ASP A 1 121 ? -13.515 12.802 -2.971 1.00 53.56 121 ASP A O 1
ATOM 941 N N . ALA A 1 122 ? -11.827 14.259 -3.141 1.00 50.94 122 ALA A N 1
ATOM 942 C CA . ALA A 1 122 ? -12.142 15.063 -1.953 1.00 50.94 122 ALA A CA 1
ATOM 943 C C . ALA A 1 122 ? -13.604 15.562 -1.922 1.00 50.94 122 ALA A C 1
ATOM 945 O O . ALA A 1 122 ? -14.176 15.780 -0.853 1.00 50.94 122 ALA A O 1
ATOM 946 N N . THR A 1 123 ? -14.240 15.674 -3.090 1.00 57.28 123 THR A N 1
ATOM 947 C CA . THR A 1 123 ? -15.667 15.974 -3.261 1.00 57.28 123 THR A CA 1
ATOM 948 C C . THR A 1 123 ? -16.587 14.950 -2.589 1.00 57.28 123 THR A C 1
ATOM 950 O O . THR A 1 123 ? -17.666 15.315 -2.131 1.00 57.28 123 THR A O 1
ATOM 953 N N . GLU A 1 124 ? -16.191 13.681 -2.477 1.00 62.09 124 GLU A N 1
ATOM 954 C CA . GLU A 1 124 ? -17.021 12.659 -1.832 1.00 62.09 124 GLU A CA 1
ATOM 955 C C . GLU A 1 124 ? -16.937 12.709 -0.304 1.00 62.09 124 GLU A C 1
ATOM 957 O O . GLU A 1 124 ? -17.931 12.438 0.371 1.00 62.09 124 GLU A O 1
ATOM 962 N N . LEU A 1 125 ? -15.796 13.130 0.252 1.00 61.38 125 LEU A N 1
ATOM 963 C CA . LEU A 1 125 ? -15.681 13.448 1.677 1.00 61.38 125 LEU A CA 1
ATOM 964 C C . LEU A 1 125 ? -16.611 14.619 2.024 1.00 61.38 125 LEU A C 1
ATOM 966 O O . LEU A 1 125 ? -17.428 14.490 2.934 1.00 61.38 125 LEU A O 1
ATOM 970 N N . ILE A 1 126 ? -16.585 15.692 1.223 1.00 59.34 126 ILE A N 1
ATOM 971 C CA . ILE A 1 126 ? -17.523 16.824 1.334 1.00 59.34 126 ILE A CA 1
ATOM 972 C C . ILE A 1 126 ? -18.972 16.334 1.225 1.00 59.34 126 ILE A C 1
ATOM 974 O O . ILE A 1 126 ? -19.809 16.669 2.058 1.00 59.34 126 ILE A O 1
ATOM 978 N N . ALA A 1 127 ? -19.282 15.490 0.238 1.00 61.53 127 ALA A N 1
ATOM 979 C CA . ALA A 1 127 ? -20.633 14.973 0.036 1.00 61.53 127 ALA A CA 1
ATOM 980 C C . ALA A 1 127 ? -21.088 13.989 1.127 1.00 61.53 127 ALA A C 1
ATOM 982 O O . ALA A 1 127 ? -22.290 13.799 1.296 1.00 61.53 127 ALA A O 1
ATOM 983 N N . THR A 1 128 ? -20.164 13.336 1.834 1.00 64.50 128 THR A N 1
ATOM 984 C CA . THR A 1 128 ? -20.456 12.440 2.965 1.00 64.50 128 THR A CA 1
ATOM 985 C C . THR A 1 128 ? -20.706 13.248 4.230 1.00 64.50 128 THR A C 1
ATOM 987 O O . THR A 1 128 ? -21.702 13.011 4.906 1.00 64.50 128 THR A O 1
ATOM 990 N N . LEU A 1 129 ? -19.882 14.269 4.475 1.00 63.06 129 LEU A N 1
ATOM 991 C CA . LEU A 1 129 ? -20.082 15.242 5.549 1.00 63.06 129 LEU A CA 1
ATOM 992 C C . LEU A 1 129 ? -21.404 16.009 5.375 1.00 63.06 129 LEU A C 1
ATOM 994 O O . LEU A 1 129 ? -22.165 16.133 6.328 1.00 63.06 129 LEU A O 1
ATOM 998 N N . ALA A 1 130 ? -21.729 16.434 4.150 1.00 58.72 130 ALA A N 1
ATOM 999 C CA . ALA A 1 130 ? -22.962 17.162 3.836 1.00 58.72 130 ALA A CA 1
ATOM 1000 C C . ALA A 1 130 ? -24.238 16.297 3.887 1.00 58.72 130 ALA A C 1
ATOM 1002 O O . ALA A 1 130 ? -25.332 16.827 4.075 1.00 58.72 130 ALA A O 1
ATOM 1003 N N . ARG A 1 131 ? -24.120 14.974 3.692 1.00 59.16 131 ARG A N 1
ATOM 1004 C CA . ARG A 1 131 ? -25.248 14.023 3.744 1.00 59.16 131 ARG A CA 1
ATOM 1005 C C . ARG A 1 131 ? -25.520 13.468 5.142 1.00 59.16 131 ARG A C 1
ATOM 1007 O O . ARG A 1 131 ? -26.580 12.881 5.340 1.00 59.16 131 ARG A O 1
ATOM 1014 N N . GLY A 1 132 ? -24.587 13.614 6.081 1.00 57.38 132 GLY A N 1
ATOM 1015 C CA . GLY A 1 132 ? -24.786 13.173 7.458 1.00 57.38 132 GLY A CA 1
ATOM 1016 C C . GLY A 1 132 ? -25.898 13.963 8.153 1.00 57.38 132 GLY A C 1
ATOM 1017 O O . GLY A 1 132 ? -26.058 15.165 7.941 1.00 57.38 132 GLY A O 1
ATOM 1018 N N . GLU A 1 133 ? -26.633 13.318 9.059 1.00 54.22 133 GLU A N 1
ATOM 1019 C CA . GLU A 1 133 ? -27.536 13.991 10.011 1.00 54.22 133 GLU A CA 1
ATOM 1020 C C . GLU A 1 133 ? -26.755 14.694 11.145 1.00 54.22 133 GLU A C 1
ATOM 1022 O O . GLU A 1 133 ? -27.224 14.823 12.273 1.00 54.22 133 GLU A O 1
ATOM 1027 N N . ASN A 1 134 ? -25.543 15.156 10.841 1.00 58.12 134 ASN A N 1
ATOM 1028 C CA . ASN A 1 134 ? -24.567 15.673 11.788 1.00 58.12 134 ASN A CA 1
ATOM 1029 C C . ASN A 1 134 ? -24.922 17.123 12.122 1.00 58.12 134 ASN A C 1
ATOM 1031 O O . ASN A 1 134 ? -24.640 18.048 11.359 1.00 58.12 134 ASN A O 1
ATOM 1035 N N . ALA A 1 135 ? -25.648 17.310 13.223 1.00 55.41 135 ALA A N 1
ATOM 1036 C CA . ALA A 1 135 ? -26.234 18.595 13.591 1.00 55.41 135 ALA A CA 1
ATOM 1037 C C . ALA A 1 135 ? -25.174 19.672 13.876 1.00 55.41 135 ALA A C 1
ATOM 1039 O O . ALA A 1 135 ? -25.435 20.837 13.597 1.00 55.41 135 ALA A O 1
ATOM 1040 N N . VAL A 1 136 ? -23.991 19.291 14.377 1.00 56.38 136 VAL A N 1
ATOM 1041 C CA . VAL A 1 136 ? -22.919 20.241 14.731 1.00 56.38 136 VAL A CA 1
ATOM 1042 C C . VAL A 1 136 ? -22.102 20.628 13.499 1.00 56.38 136 VAL A C 1
ATOM 1044 O O . VAL A 1 136 ? -21.781 21.796 13.299 1.00 56.38 136 VAL A O 1
ATOM 1047 N N . LEU A 1 137 ? -21.856 19.681 12.590 1.00 57.75 137 LEU A N 1
ATOM 1048 C CA . LEU A 1 137 ? -21.170 19.957 11.321 1.00 57.75 137 LEU A CA 1
ATOM 1049 C C . LEU A 1 137 ? -21.982 20.800 10.325 1.00 57.75 137 LEU A C 1
ATOM 1051 O O . LEU A 1 137 ? -21.433 21.220 9.313 1.00 57.75 137 LEU A O 1
ATOM 1055 N N . LYS A 1 138 ? -23.268 21.063 10.590 1.00 59.59 138 LYS A N 1
ATOM 1056 C CA . LYS A 1 138 ? -24.066 22.043 9.830 1.00 59.59 138 LYS A CA 1
ATOM 1057 C C . LYS A 1 138 ? -23.771 23.488 10.229 1.00 59.59 138 LYS A C 1
ATOM 1059 O O . LYS A 1 138 ? -24.009 24.386 9.426 1.00 59.59 138 LYS A O 1
ATOM 1064 N N . GLU A 1 139 ? -23.294 23.705 11.452 1.00 59.47 139 GLU A N 1
ATOM 1065 C CA . GLU A 1 139 ? -22.876 25.019 11.955 1.00 59.47 139 GLU A CA 1
ATOM 1066 C C . GLU A 1 139 ? -21.404 25.304 11.624 1.00 59.47 139 GLU A C 1
ATOM 1068 O O . GLU A 1 139 ? -20.993 26.458 11.518 1.00 59.47 139 GLU A O 1
ATOM 1073 N N . VAL A 1 140 ? -20.622 24.246 11.389 1.00 62.91 140 VAL A N 1
ATOM 1074 C CA . VAL A 1 140 ? -19.250 24.323 10.888 1.00 62.91 140 VAL A CA 1
ATOM 1075 C C . VAL A 1 140 ? -19.245 24.452 9.364 1.00 62.91 140 VAL A C 1
ATOM 1077 O O . VAL A 1 140 ? -19.888 23.679 8.662 1.00 62.91 140 VAL A O 1
ATOM 1080 N N . ASP A 1 141 ? -18.461 25.393 8.837 1.00 69.69 141 ASP A N 1
ATOM 1081 C CA . ASP A 1 141 ? -18.201 25.506 7.398 1.00 69.69 141 ASP A CA 1
ATOM 1082 C C . ASP A 1 141 ? -17.667 24.164 6.830 1.00 69.69 141 ASP A C 1
ATOM 1084 O O . ASP A 1 141 ? -16.592 23.709 7.252 1.00 69.69 141 ASP A O 1
ATOM 1088 N N . PRO A 1 142 ? -18.374 23.512 5.882 1.00 67.31 142 PRO A N 1
ATOM 1089 C CA . PRO A 1 142 ? -17.981 22.221 5.318 1.00 67.31 142 PRO A CA 1
ATOM 1090 C C . PRO A 1 142 ? -16.569 22.200 4.724 1.00 67.31 142 PRO A C 1
ATOM 1092 O O . PRO A 1 142 ? -15.906 21.158 4.758 1.00 67.31 142 PRO A O 1
ATOM 1095 N N . GLU A 1 143 ? -16.078 23.330 4.205 1.00 69.50 143 GLU A N 1
ATOM 1096 C CA . GLU A 1 143 ? -14.706 23.434 3.697 1.00 69.50 143 GLU A CA 1
ATOM 1097 C C . GLU A 1 143 ? -13.680 23.314 4.829 1.00 69.50 143 GLU A C 1
ATOM 1099 O O . GLU A 1 143 ? -12.670 22.619 4.684 1.00 69.50 143 GLU A O 1
ATOM 1104 N N . ARG A 1 144 ? -13.969 23.915 5.988 1.00 73.50 144 ARG A N 1
ATOM 1105 C CA . ARG A 1 144 ? -13.119 23.824 7.182 1.00 73.50 144 ARG A CA 1
ATOM 1106 C C . ARG A 1 144 ? -13.151 22.428 7.785 1.00 73.50 144 ARG A C 1
ATOM 1108 O O . ARG A 1 144 ? -12.088 21.871 8.036 1.00 73.50 144 ARG A O 1
ATOM 1115 N N . ALA A 1 145 ? -14.331 21.819 7.919 1.00 70.75 145 ALA A N 1
ATOM 1116 C CA . ALA A 1 145 ? -14.458 20.431 8.375 1.00 70.75 145 ALA A CA 1
ATOM 1117 C C . ALA A 1 145 ? -13.677 19.458 7.470 1.00 70.75 145 ALA A C 1
ATOM 1119 O O . ALA A 1 145 ? -12.963 18.574 7.948 1.00 70.75 145 ALA A O 1
ATOM 1120 N N . THR A 1 146 ? -13.746 19.667 6.153 1.00 71.00 146 THR A N 1
ATOM 1121 C CA . THR A 1 146 ? -12.989 18.881 5.169 1.00 71.00 146 THR A CA 1
ATOM 1122 C C . THR A 1 146 ? -11.485 19.105 5.303 1.00 71.00 146 THR A C 1
ATOM 1124 O O . THR A 1 146 ? -10.719 18.143 5.259 1.00 71.00 146 THR A O 1
ATOM 1127 N N . ALA A 1 147 ? -11.039 20.350 5.497 1.00 74.12 147 ALA A N 1
ATOM 1128 C CA . ALA A 1 147 ? -9.630 20.666 5.714 1.00 74.12 147 ALA A CA 1
ATOM 1129 C C . ALA A 1 147 ? -9.086 20.031 7.006 1.00 74.12 147 ALA A C 1
ATOM 1131 O O . ALA A 1 147 ? -7.969 19.507 6.999 1.00 74.12 147 ALA A O 1
ATOM 1132 N N . THR A 1 148 ? -9.882 20.010 8.079 1.00 77.44 148 THR A N 1
ATOM 1133 C CA . THR A 1 148 ? -9.558 19.339 9.346 1.00 77.44 148 THR A CA 1
ATOM 1134 C C . THR A 1 148 ? -9.373 17.838 9.143 1.00 77.44 148 THR A C 1
ATOM 1136 O O . THR A 1 148 ? -8.326 17.296 9.496 1.00 77.44 148 THR A O 1
ATOM 1139 N N . VAL A 1 149 ? -10.335 17.168 8.500 1.00 75.56 149 VAL A N 1
ATOM 1140 C CA . VAL A 1 149 ? -10.226 15.732 8.191 1.00 75.56 149 VAL A CA 1
ATOM 1141 C C . VAL A 1 149 ? -9.023 15.451 7.290 1.00 75.56 149 VAL A C 1
ATOM 1143 O O . VAL A 1 149 ? -8.249 14.533 7.559 1.00 75.56 149 VAL A O 1
ATOM 1146 N N . ARG A 1 150 ? -8.822 16.262 6.245 1.00 74.94 150 ARG A N 1
ATOM 1147 C CA . ARG A 1 150 ? -7.690 16.115 5.326 1.00 74.94 150 ARG A CA 1
ATOM 1148 C C . ARG A 1 150 ? -6.362 16.209 6.069 1.00 74.94 150 ARG A C 1
ATOM 1150 O O . ARG A 1 150 ? -5.490 15.383 5.838 1.00 74.94 150 ARG A O 1
ATOM 1157 N N . ARG A 1 151 ? -6.222 17.151 7.003 1.00 78.94 151 ARG A N 1
ATOM 1158 C CA . ARG A 1 151 ? -5.012 17.298 7.818 1.00 78.94 151 ARG A CA 1
ATOM 1159 C C . ARG A 1 151 ? -4.720 16.054 8.662 1.00 78.94 151 ARG A C 1
ATOM 1161 O O . ARG A 1 151 ? -3.573 15.615 8.680 1.00 78.94 151 ARG A O 1
ATOM 1168 N N . VAL A 1 152 ? -5.736 15.491 9.322 1.00 80.81 152 VAL A N 1
ATOM 1169 C CA . VAL A 1 152 ? -5.592 14.267 10.136 1.00 80.81 152 VAL A CA 1
ATOM 1170 C C . VAL A 1 152 ? -5.199 13.069 9.263 1.00 80.81 152 VAL A C 1
ATOM 1172 O O . VAL A 1 152 ? -4.359 12.268 9.657 1.00 80.81 152 VAL A O 1
ATOM 1175 N N . ILE A 1 153 ? -5.740 12.969 8.045 1.00 71.44 153 ILE A N 1
ATOM 1176 C CA . ILE A 1 153 ? -5.420 11.881 7.104 1.00 71.44 153 ILE A CA 1
ATOM 1177 C C . ILE A 1 153 ? -4.043 12.058 6.442 1.00 71.44 153 ILE A C 1
ATOM 1179 O O . ILE A 1 153 ? -3.350 11.070 6.201 1.00 71.44 153 ILE A O 1
ATOM 1183 N N . GLU A 1 154 ? -3.635 13.287 6.121 1.00 74.69 154 GLU A N 1
ATOM 1184 C CA . GLU A 1 154 ? -2.356 13.576 5.453 1.00 74.69 154 GLU A CA 1
ATOM 1185 C C . GLU A 1 154 ? -1.158 13.472 6.400 1.00 74.69 154 GLU A C 1
ATOM 1187 O O . GLU A 1 154 ? -0.043 13.195 5.955 1.00 74.69 154 GLU A O 1
ATOM 1192 N N . ARG A 1 155 ? -1.363 13.724 7.698 1.00 76.06 155 ARG A N 1
ATOM 1193 C CA . ARG A 1 155 ? -0.308 13.701 8.721 1.00 76.06 155 ARG A CA 1
ATOM 1194 C C . ARG A 1 155 ? -0.787 13.031 10.018 1.00 76.06 155 ARG A C 1
ATOM 1196 O O . ARG A 1 155 ? -0.803 13.693 11.055 1.00 76.06 155 ARG A O 1
ATOM 1203 N N . PRO A 1 156 ? -1.179 11.747 9.976 1.00 80.00 156 PRO A N 1
ATOM 1204 C CA . PRO A 1 156 ? -1.620 11.033 11.167 1.00 80.00 156 PRO A CA 1
ATOM 1205 C C . PRO A 1 156 ? -0.430 10.755 12.093 1.00 80.00 156 PRO A C 1
ATOM 1207 O O . PRO A 1 156 ? 0.687 10.529 11.618 1.00 80.00 156 PRO A O 1
ATOM 1210 N N . SER A 1 157 ? -0.654 10.684 13.407 1.00 81.56 157 SER A N 1
ATOM 1211 C CA . SER A 1 157 ? 0.315 10.008 14.279 1.00 81.56 157 SER A CA 1
ATOM 1212 C C . SER A 1 157 ? 0.389 8.511 13.975 1.00 81.56 157 SER A C 1
ATOM 1214 O O . SER A 1 157 ? -0.478 7.934 13.314 1.00 81.56 157 SER A O 1
ATOM 1216 N N . ALA A 1 158 ? 1.402 7.839 14.522 1.00 76.38 158 ALA A N 1
ATOM 1217 C CA . ALA A 1 158 ? 1.568 6.395 14.373 1.00 76.38 158 ALA A CA 1
ATOM 1218 C C . ALA A 1 158 ? 0.363 5.581 14.897 1.00 76.38 158 ALA A C 1
ATOM 1220 O O . ALA A 1 158 ? 0.025 4.542 14.325 1.00 76.38 158 ALA A O 1
ATOM 1221 N N . SER A 1 159 ? -0.302 6.037 15.969 1.00 76.56 159 SER A N 1
ATOM 1222 C CA . SER A 1 159 ? -1.502 5.379 16.519 1.00 76.56 159 SER A CA 1
ATOM 1223 C C . SER A 1 159 ? -2.711 5.597 15.603 1.00 76.56 159 SER A C 1
ATOM 1225 O O . SER A 1 159 ? -3.345 4.625 15.185 1.00 76.56 159 SER A O 1
ATOM 1227 N N . THR A 1 160 ? -2.944 6.837 15.161 1.00 77.88 160 THR A N 1
ATOM 1228 C CA . THR A 1 160 ? -4.008 7.164 14.202 1.00 77.88 160 THR A CA 1
ATOM 1229 C C . THR A 1 160 ? -3.827 6.418 12.880 1.00 77.88 160 THR A C 1
ATOM 1231 O O . THR A 1 160 ? -4.764 5.801 12.376 1.00 77.88 160 THR A O 1
ATOM 1234 N N . GLN A 1 161 ? -2.611 6.383 12.329 1.00 75.69 161 GLN A N 1
ATOM 1235 C CA . GLN A 1 161 ? -2.316 5.678 11.080 1.00 75.69 161 GLN A CA 1
ATOM 1236 C C . GLN A 1 161 ? -2.614 4.178 11.192 1.00 75.69 161 GLN A C 1
ATOM 1238 O O . GLN A 1 161 ? -3.187 3.583 10.276 1.00 75.69 161 GLN A O 1
ATOM 1243 N N . ARG A 1 162 ? -2.245 3.563 12.320 1.00 74.75 162 ARG A N 1
ATOM 1244 C CA . ARG A 1 162 ? -2.514 2.150 12.602 1.00 74.75 162 ARG A CA 1
ATOM 1245 C C . ARG A 1 162 ? -4.012 1.864 12.671 1.00 74.75 162 ARG A C 1
ATOM 1247 O O . ARG A 1 162 ? -4.459 0.885 12.073 1.00 74.75 162 ARG A O 1
ATOM 1254 N N . HIS A 1 163 ? -4.777 2.716 13.352 1.00 76.44 163 HIS A N 1
ATOM 1255 C CA . HIS A 1 163 ? -6.232 2.598 13.445 1.00 76.44 163 HIS A CA 1
ATOM 1256 C C . HIS A 1 163 ? -6.906 2.742 12.077 1.00 76.44 163 HIS A C 1
ATOM 1258 O O . HIS A 1 163 ? -7.653 1.856 11.662 1.00 76.44 163 HIS A O 1
ATOM 1264 N N . LEU A 1 164 ? -6.567 3.800 11.331 1.00 72.75 164 LEU A N 1
ATOM 1265 C CA . LEU A 1 164 ? -7.092 4.052 9.986 1.00 72.75 164 LEU A CA 1
ATOM 1266 C C . LEU A 1 164 ? -6.792 2.889 9.031 1.00 72.75 164 LEU A C 1
ATOM 1268 O O . LEU A 1 164 ? -7.674 2.462 8.288 1.00 72.75 164 LEU A O 1
ATOM 1272 N N . ARG A 1 165 ? -5.574 2.330 9.075 1.00 71.94 165 ARG A N 1
ATOM 1273 C CA . ARG A 1 165 ? -5.202 1.158 8.268 1.00 71.94 165 ARG A CA 1
ATOM 1274 C C . ARG A 1 165 ? -6.038 -0.066 8.640 1.00 71.94 165 ARG A C 1
ATOM 1276 O O . ARG A 1 165 ? -6.594 -0.707 7.758 1.00 71.94 165 ARG A O 1
ATOM 1283 N N . ARG A 1 166 ? -6.194 -0.346 9.937 1.00 67.06 166 ARG A N 1
ATOM 1284 C CA . ARG A 1 166 ? -7.002 -1.476 10.421 1.00 67.06 166 ARG A CA 1
ATOM 1285 C C . ARG A 1 166 ? -8.466 -1.367 9.986 1.00 67.06 166 ARG A C 1
ATOM 1287 O O . ARG A 1 166 ? -9.054 -2.379 9.612 1.00 67.06 166 ARG A O 1
ATOM 1294 N N . LEU A 1 167 ? -9.042 -0.164 10.011 1.00 68.56 167 LEU A N 1
ATOM 1295 C CA . LEU A 1 167 ? -10.390 0.095 9.501 1.00 68.56 167 LEU A CA 1
ATOM 1296 C C . LEU A 1 167 ? -10.474 -0.106 7.986 1.00 68.56 167 LEU A C 1
ATOM 1298 O O . LEU A 1 167 ? -11.374 -0.796 7.514 1.00 68.56 167 LEU A O 1
ATOM 1302 N N . ALA A 1 168 ? -9.528 0.452 7.227 1.00 63.03 168 ALA A N 1
ATOM 1303 C CA . ALA A 1 168 ? -9.481 0.293 5.777 1.00 63.03 168 ALA A CA 1
ATOM 1304 C C . ALA A 1 168 ? -9.394 -1.188 5.369 1.00 63.03 168 ALA A C 1
ATOM 1306 O O . ALA A 1 168 ? -10.166 -1.630 4.516 1.00 63.03 168 ALA A O 1
ATOM 1307 N N . ASP A 1 169 ? -8.523 -1.963 6.019 1.00 59.09 169 ASP A N 1
ATOM 1308 C CA . ASP A 1 169 ? -8.359 -3.398 5.777 1.00 59.09 169 ASP A CA 1
ATOM 1309 C C . ASP A 1 169 ? -9.638 -4.171 6.127 1.00 59.09 169 ASP A C 1
ATOM 1311 O O . ASP A 1 169 ? -10.113 -4.991 5.337 1.00 59.09 169 ASP A O 1
ATOM 1315 N N . ALA A 1 170 ? -10.237 -3.882 7.289 1.00 60.28 170 ALA A N 1
ATOM 1316 C CA . ALA A 1 170 ? -11.461 -4.536 7.740 1.00 60.28 170 ALA A CA 1
ATOM 1317 C C . ALA A 1 170 ? -12.633 -4.260 6.791 1.00 60.28 170 ALA A C 1
ATOM 1319 O O . ALA A 1 170 ? -13.299 -5.196 6.354 1.00 60.28 170 ALA A O 1
ATOM 1320 N N . TYR A 1 171 ? -12.876 -2.998 6.434 1.00 60.94 171 TYR A N 1
ATOM 1321 C CA . TYR A 1 171 ? -13.976 -2.629 5.545 1.00 60.94 171 TYR A CA 1
ATOM 1322 C C . TYR A 1 171 ? -13.771 -3.121 4.115 1.00 60.94 171 TYR A C 1
ATOM 1324 O O . TYR A 1 171 ? -14.733 -3.539 3.473 1.00 60.94 171 TYR A O 1
ATOM 1332 N N . THR A 1 172 ? -12.526 -3.165 3.644 1.00 63.16 172 THR A N 1
ATOM 1333 C CA . THR A 1 172 ? -12.183 -3.789 2.362 1.00 63.16 172 THR A CA 1
ATOM 1334 C C . THR A 1 172 ? -12.493 -5.285 2.382 1.00 63.16 172 THR A C 1
ATOM 1336 O O . THR A 1 172 ? -13.170 -5.790 1.487 1.00 63.16 172 THR A O 1
ATOM 1339 N N . LEU A 1 173 ? -12.076 -6.000 3.432 1.00 58.78 173 LEU A N 1
ATOM 1340 C CA . LEU A 1 173 ? -12.406 -7.413 3.608 1.00 58.78 173 LEU A CA 1
ATOM 1341 C C . LEU A 1 173 ? -13.925 -7.635 3.676 1.00 58.78 173 LEU A C 1
ATOM 1343 O O . LEU A 1 173 ? -14.438 -8.539 3.023 1.00 58.78 173 LEU A O 1
ATOM 1347 N N . PHE A 1 174 ? -14.655 -6.808 4.427 1.00 58.81 174 PHE A N 1
ATOM 1348 C CA . PHE A 1 174 ? -16.114 -6.901 4.525 1.00 58.81 174 PHE A CA 1
ATOM 1349 C C . PHE A 1 174 ? -16.814 -6.658 3.190 1.00 58.81 174 PHE A C 1
ATOM 1351 O O . PHE A 1 174 ? -17.743 -7.394 2.859 1.00 58.81 174 PHE A O 1
ATOM 1358 N N . ALA A 1 175 ? -16.367 -5.670 2.416 1.00 60.59 175 ALA A N 1
ATOM 1359 C CA . ALA A 1 175 ? -16.889 -5.425 1.078 1.00 60.59 175 ALA A CA 1
ATOM 1360 C C . ALA A 1 175 ? -16.703 -6.659 0.184 1.00 60.59 175 ALA A C 1
ATOM 1362 O O . ALA A 1 175 ? -17.654 -7.128 -0.433 1.00 60.59 175 ALA A O 1
ATOM 1363 N N . PHE A 1 176 ? -15.524 -7.282 0.219 1.00 56.97 176 PHE A N 1
ATOM 1364 C CA . PHE A 1 176 ? -15.271 -8.518 -0.519 1.00 56.97 176 PHE A CA 1
ATOM 1365 C C . PHE A 1 176 ? -16.084 -9.724 -0.042 1.00 56.97 176 PHE A C 1
ATOM 1367 O O . PHE A 1 176 ? -16.490 -10.553 -0.854 1.00 56.97 176 PHE A O 1
ATOM 1374 N N . LEU A 1 177 ? -16.344 -9.839 1.262 1.00 57.41 177 LEU A N 1
ATOM 1375 C CA . LEU A 1 177 ? -17.207 -10.893 1.804 1.00 57.41 177 LEU A CA 1
ATOM 1376 C C . LEU A 1 177 ? -18.674 -10.724 1.385 1.00 57.41 177 LEU A C 1
ATOM 1378 O O . LEU A 1 177 ? -19.420 -11.704 1.404 1.00 57.41 177 LEU A O 1
ATOM 1382 N N . ARG A 1 178 ? -19.087 -9.507 1.018 1.00 60.22 178 ARG A N 1
ATOM 1383 C CA . ARG A 1 178 ? -20.435 -9.202 0.520 1.00 60.22 178 ARG A CA 1
ATOM 1384 C C . ARG A 1 178 ? -20.586 -9.385 -0.988 1.00 60.22 178 ARG A C 1
ATOM 1386 O O . ARG A 1 178 ? -21.710 -9.579 -1.439 1.00 60.22 178 ARG A O 1
ATOM 1393 N N . GLU A 1 179 ? -19.502 -9.340 -1.751 1.00 56.09 179 GLU A N 1
ATOM 1394 C CA . GLU A 1 179 ? -19.561 -9.584 -3.191 1.00 56.09 179 GLU A CA 1
ATOM 1395 C C . GLU A 1 179 ? -19.903 -11.045 -3.529 1.00 56.09 179 GLU A C 1
ATOM 1397 O O . GLU A 1 179 ? -19.641 -11.972 -2.757 1.00 56.09 179 GLU A O 1
ATOM 1402 N N . ALA A 1 180 ? -20.501 -11.254 -4.709 1.00 54.34 180 ALA A N 1
ATOM 1403 C CA . ALA A 1 180 ? -20.999 -12.556 -5.156 1.00 54.34 180 ALA A CA 1
ATOM 1404 C C . ALA A 1 180 ? 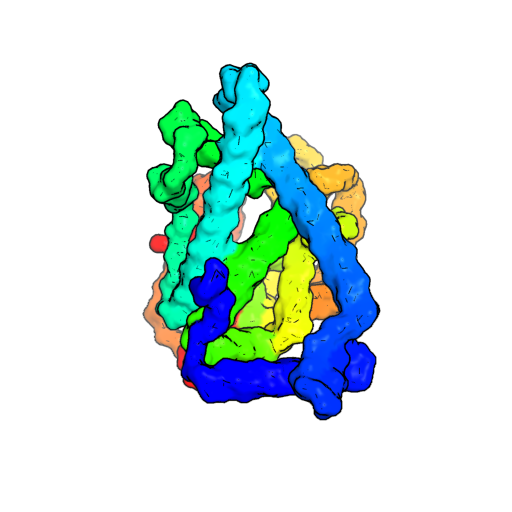-19.918 -13.669 -5.096 1.00 54.34 180 ALA A C 1
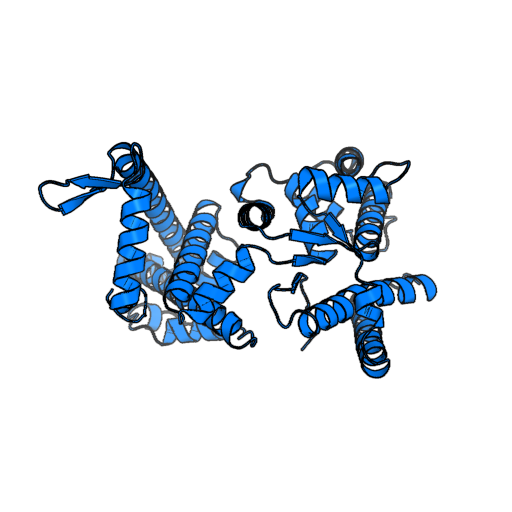ATOM 1406 O O . ALA A 1 180 ? -18.727 -13.385 -5.248 1.00 54.34 180 ALA A O 1
ATOM 1407 N N . PRO A 1 181 ? -20.291 -14.963 -4.967 1.00 51.84 181 PRO A N 1
ATOM 1408 C CA . PRO A 1 181 ? -19.348 -16.089 -4.843 1.00 51.84 181 PRO A CA 1
ATOM 1409 C C . PRO A 1 181 ? -18.273 -16.178 -5.939 1.00 51.84 181 PRO A C 1
ATOM 1411 O O . PRO A 1 181 ? -17.221 -16.790 -5.743 1.00 51.84 181 PRO A O 1
ATOM 1414 N N . ASP A 1 182 ? -18.524 -15.583 -7.102 1.00 46.62 182 ASP A N 1
ATOM 1415 C CA . ASP A 1 182 ? -17.560 -15.482 -8.195 1.00 46.62 182 ASP A CA 1
ATOM 1416 C C . ASP A 1 182 ? -16.399 -14.541 -7.861 1.00 46.62 182 ASP A C 1
ATOM 1418 O O . ASP A 1 182 ? -15.257 -14.879 -8.159 1.00 46.62 182 ASP A O 1
ATOM 1422 N N . VAL A 1 183 ? -16.649 -13.444 -7.144 1.00 48.66 183 VAL A N 1
ATOM 1423 C CA . VAL A 1 183 ? -15.622 -12.520 -6.642 1.00 48.66 183 VAL A CA 1
ATOM 1424 C C . VAL A 1 183 ? -14.819 -13.177 -5.523 1.00 48.66 183 VAL A C 1
ATOM 1426 O O . VAL A 1 183 ? -13.595 -13.144 -5.562 1.00 48.66 183 VAL A O 1
ATOM 1429 N N . GLN A 1 184 ? -15.461 -13.897 -4.597 1.00 44.53 184 GLN A N 1
ATOM 1430 C CA . GLN A 1 184 ? -14.737 -14.684 -3.586 1.00 44.53 184 GLN A CA 1
ATOM 1431 C C . GLN A 1 184 ? -13.850 -15.772 -4.221 1.00 44.53 184 GLN A C 1
ATOM 1433 O O . GLN A 1 184 ? -12.722 -15.985 -3.778 1.00 44.53 184 GLN A O 1
ATOM 1438 N N . ARG A 1 185 ? -14.305 -16.430 -5.300 1.00 47.59 185 ARG A N 1
ATOM 1439 C CA . ARG A 1 185 ? -13.483 -17.376 -6.081 1.00 47.59 185 ARG A CA 1
ATOM 1440 C C . ARG A 1 185 ? -12.353 -16.694 -6.847 1.00 47.59 185 ARG A C 1
ATOM 1442 O O . ARG A 1 185 ? -11.259 -17.250 -6.897 1.00 47.59 185 ARG A O 1
ATOM 1449 N N . VAL A 1 186 ? -12.599 -15.524 -7.436 1.00 47.28 186 VAL A N 1
ATOM 1450 C CA . VAL A 1 186 ? -11.581 -14.703 -8.112 1.00 47.28 186 VAL A CA 1
ATOM 1451 C C . VAL A 1 186 ? -10.546 -14.197 -7.112 1.00 47.28 186 VAL A C 1
ATOM 1453 O O . VAL A 1 186 ? -9.375 -14.189 -7.441 1.00 47.28 186 VAL A O 1
ATOM 1456 N N . ILE A 1 187 ? -10.928 -13.883 -5.876 1.00 46.00 187 ILE A N 1
ATOM 1457 C CA . ILE A 1 187 ? -10.026 -13.474 -4.790 1.00 46.00 187 ILE A CA 1
ATOM 1458 C C . ILE A 1 187 ? -9.201 -14.653 -4.298 1.00 46.00 187 ILE A C 1
ATOM 1460 O O . ILE A 1 187 ? -7.981 -14.550 -4.248 1.00 46.00 187 ILE A O 1
ATOM 1464 N N . VAL A 1 188 ? -9.828 -15.800 -4.012 1.00 47.56 188 VAL A N 1
ATOM 1465 C CA . VAL A 1 188 ? -9.071 -17.014 -3.690 1.00 47.56 188 VAL A CA 1
ATOM 1466 C C . VAL A 1 188 ? -8.086 -17.307 -4.818 1.00 47.56 188 VAL A C 1
ATOM 1468 O O . VAL A 1 188 ? -6.941 -17.577 -4.512 1.00 47.56 188 VAL A O 1
ATOM 1471 N N . ARG A 1 189 ? -8.448 -17.155 -6.100 1.00 46.69 189 ARG A N 1
ATOM 1472 C CA . ARG A 1 189 ? -7.530 -17.336 -7.249 1.00 46.69 189 ARG A CA 1
ATOM 1473 C C . ARG A 1 189 ? -6.484 -16.228 -7.435 1.00 46.69 189 ARG A C 1
ATOM 1475 O O . ARG A 1 189 ? -5.369 -16.535 -7.835 1.00 46.69 189 ARG A O 1
ATOM 1482 N N . LEU A 1 190 ? -6.820 -14.967 -7.168 1.00 44.25 190 LEU A N 1
ATOM 1483 C CA . LEU A 1 190 ? -5.902 -13.825 -7.207 1.00 44.25 190 LEU A CA 1
ATOM 1484 C C . LEU A 1 190 ? -4.814 -14.009 -6.159 1.00 44.25 190 LEU A C 1
ATOM 1486 O O . LEU A 1 190 ? -3.644 -13.837 -6.470 1.00 44.25 190 LEU A O 1
ATOM 1490 N N . PHE A 1 191 ? -5.203 -14.407 -4.949 1.00 48.88 191 PHE A N 1
ATOM 1491 C CA . PHE A 1 191 ? -4.278 -14.571 -3.840 1.00 48.88 191 PHE A CA 1
ATOM 1492 C C . PHE A 1 191 ? -3.603 -15.943 -3.808 1.00 48.88 191 PHE A C 1
ATOM 1494 O O . PHE A 1 191 ? -2.497 -15.999 -3.305 1.00 48.88 191 PHE A O 1
ATOM 1501 N N . SER A 1 192 ? -4.179 -17.010 -4.384 1.00 46.88 192 SER A N 1
ATOM 1502 C CA . SER A 1 192 ? -3.579 -18.359 -4.317 1.00 46.88 192 SER A CA 1
ATOM 1503 C C . SER A 1 192 ? -2.539 -18.696 -5.389 1.00 46.88 192 SER A C 1
ATOM 1505 O O . SER A 1 192 ? -1.855 -19.690 -5.186 1.00 46.88 192 SER A O 1
ATOM 1507 N N . ASP A 1 193 ? -2.400 -17.933 -6.490 1.00 57.38 193 ASP A N 1
ATOM 1508 C CA . ASP A 1 193 ? -1.422 -18.265 -7.558 1.00 57.38 193 ASP A CA 1
ATOM 1509 C C . ASP A 1 193 ? -1.110 -17.130 -8.579 1.00 57.38 193 ASP A C 1
ATOM 1511 O O . ASP A 1 193 ? -0.613 -17.389 -9.686 1.00 57.38 193 ASP A O 1
ATOM 1515 N N . GLY A 1 194 ? -1.411 -15.860 -8.272 1.00 65.12 194 GLY A N 1
ATOM 1516 C CA . GLY A 1 194 ? -1.235 -14.740 -9.216 1.00 65.12 194 GLY A CA 1
ATOM 1517 C C . GLY A 1 194 ? 0.230 -14.355 -9.480 1.00 65.12 194 GLY A C 1
ATOM 1518 O O . GLY A 1 194 ? 1.067 -14.436 -8.585 1.00 65.12 194 GLY A O 1
ATOM 1519 N N . ASP A 1 195 ? 0.539 -13.915 -10.704 1.00 73.12 195 ASP A N 1
ATOM 1520 C CA . ASP A 1 195 ? 1.853 -13.371 -11.081 1.00 73.12 195 ASP A CA 1
ATOM 1521 C C . ASP A 1 195 ? 1.769 -11.831 -11.183 1.00 73.12 195 ASP A C 1
ATOM 1523 O O . ASP A 1 195 ? 0.927 -11.286 -11.905 1.00 73.12 195 ASP A O 1
ATOM 1527 N N . VAL A 1 196 ? 2.636 -11.111 -10.471 1.00 73.56 196 VAL A N 1
ATOM 1528 C CA . VAL A 1 196 ? 2.663 -9.639 -10.437 1.00 73.56 196 VAL A CA 1
ATOM 1529 C C . VAL A 1 196 ? 4.027 -9.137 -10.884 1.00 73.56 196 VAL A C 1
ATOM 1531 O O . VAL A 1 196 ? 5.027 -9.472 -10.261 1.00 73.56 196 VAL A O 1
ATOM 1534 N N . TRP A 1 197 ? 4.067 -8.289 -11.910 1.00 81.94 197 TRP A N 1
ATOM 1535 C CA . TRP A 1 197 ? 5.285 -7.595 -12.322 1.00 81.94 197 TRP A CA 1
ATOM 1536 C C . TRP A 1 197 ? 5.373 -6.231 -11.647 1.00 81.94 197 TRP A C 1
ATOM 1538 O O . TRP A 1 197 ? 4.440 -5.423 -11.722 1.00 81.94 197 TRP A O 1
ATOM 1548 N N . LEU A 1 198 ? 6.488 -5.999 -10.962 1.00 75.88 198 LEU A N 1
ATOM 1549 C CA . LEU A 1 198 ? 6.790 -4.762 -10.258 1.00 75.88 198 LEU A CA 1
ATOM 1550 C C . LEU A 1 198 ? 7.592 -3.830 -11.160 1.00 75.88 198 LEU A C 1
ATOM 1552 O O . LEU A 1 198 ? 8.530 -4.251 -11.833 1.00 75.88 198 LEU A O 1
ATOM 1556 N N . ASP A 1 199 ? 7.227 -2.555 -11.133 1.00 72.75 199 ASP A N 1
ATOM 1557 C CA . ASP A 1 199 ? 7.949 -1.483 -11.804 1.00 72.75 199 ASP A CA 1
ATOM 1558 C C . ASP A 1 199 ? 8.987 -0.819 -10.874 1.00 72.75 199 ASP A C 1
ATOM 1560 O O . ASP A 1 199 ? 8.895 -0.908 -9.643 1.00 72.75 199 ASP A O 1
ATOM 1564 N N . THR A 1 200 ? 9.943 -0.081 -11.447 1.00 73.56 200 THR A N 1
ATOM 1565 C CA . THR A 1 200 ? 10.960 0.703 -10.720 1.00 73.56 200 THR A CA 1
ATOM 1566 C C . THR A 1 200 ? 10.322 1.632 -9.682 1.00 73.56 200 THR A C 1
ATOM 1568 O O . THR A 1 200 ? 10.857 1.826 -8.587 1.00 73.56 200 THR A O 1
ATOM 1571 N N . THR A 1 201 ? 9.132 2.167 -9.982 1.00 68.31 201 THR A N 1
ATOM 1572 C CA . THR A 1 201 ? 8.366 3.030 -9.067 1.00 68.31 201 THR A CA 1
ATOM 1573 C C . THR A 1 201 ? 7.898 2.335 -7.787 1.00 68.31 201 THR A C 1
ATOM 1575 O O . THR A 1 201 ? 7.623 3.024 -6.807 1.00 68.31 201 THR A O 1
ATOM 1578 N N . VAL A 1 202 ? 7.837 1.001 -7.767 1.00 69.81 202 VAL A N 1
ATOM 1579 C CA . VAL A 1 202 ? 7.528 0.191 -6.579 1.00 69.81 202 VAL A CA 1
ATOM 1580 C C . VAL A 1 202 ? 8.808 -0.325 -5.927 1.00 69.81 202 VAL A C 1
ATOM 1582 O O . VAL A 1 202 ? 8.928 -0.289 -4.705 1.00 69.81 202 VAL A O 1
ATOM 1585 N N . VAL A 1 203 ? 9.791 -0.744 -6.727 1.00 75.62 203 VAL A N 1
ATOM 1586 C CA . VAL A 1 203 ? 11.047 -1.312 -6.216 1.00 75.62 203 VAL A CA 1
ATOM 1587 C C . VAL A 1 203 ? 11.864 -0.290 -5.417 1.00 75.62 203 VAL A C 1
ATOM 1589 O O . VAL A 1 203 ? 12.368 -0.614 -4.344 1.00 75.62 203 VAL A O 1
ATOM 1592 N N . LEU A 1 204 ? 11.967 0.961 -5.877 1.00 78.56 204 LEU A N 1
ATOM 1593 C CA . LEU A 1 204 ? 12.739 1.987 -5.164 1.00 78.56 204 LEU A CA 1
ATOM 1594 C C . LEU A 1 204 ? 12.182 2.296 -3.757 1.00 78.56 204 LEU A C 1
ATOM 1596 O O . LEU A 1 204 ? 12.976 2.351 -2.815 1.00 78.56 204 LEU A O 1
ATOM 1600 N N . PRO A 1 205 ? 10.859 2.469 -3.559 1.00 70.81 205 PRO A N 1
ATOM 1601 C CA . PRO A 1 205 ? 10.274 2.522 -2.222 1.00 70.81 205 PRO A CA 1
ATOM 1602 C C . PRO A 1 205 ? 10.585 1.302 -1.348 1.00 70.81 205 PRO A C 1
ATOM 1604 O O . PRO A 1 205 ? 10.894 1.491 -0.177 1.00 70.81 205 PRO A O 1
ATOM 1607 N N . LEU A 1 206 ? 10.578 0.077 -1.892 1.00 74.44 206 LEU A N 1
ATOM 1608 C CA . LEU A 1 206 ? 10.912 -1.125 -1.108 1.00 74.44 206 LEU A CA 1
ATOM 1609 C C . LEU A 1 206 ? 12.340 -1.084 -0.565 1.00 74.44 206 LEU A C 1
ATOM 1611 O O . LEU A 1 206 ? 12.562 -1.381 0.607 1.00 74.44 206 LEU A O 1
ATOM 1615 N N . LEU A 1 207 ? 13.300 -0.648 -1.384 1.00 79.88 207 LEU A N 1
ATOM 1616 C CA . LEU A 1 207 ? 14.673 -0.433 -0.922 1.00 79.88 207 LEU A CA 1
ATOM 1617 C C . LEU A 1 207 ? 14.726 0.651 0.159 1.00 79.88 207 LEU A C 1
ATOM 1619 O O . LEU A 1 207 ? 15.394 0.484 1.180 1.00 79.88 207 LEU A O 1
ATOM 1623 N N . ALA A 1 208 ? 13.992 1.749 -0.026 1.00 76.50 208 ALA A N 1
ATOM 1624 C CA . ALA A 1 208 ? 13.960 2.853 0.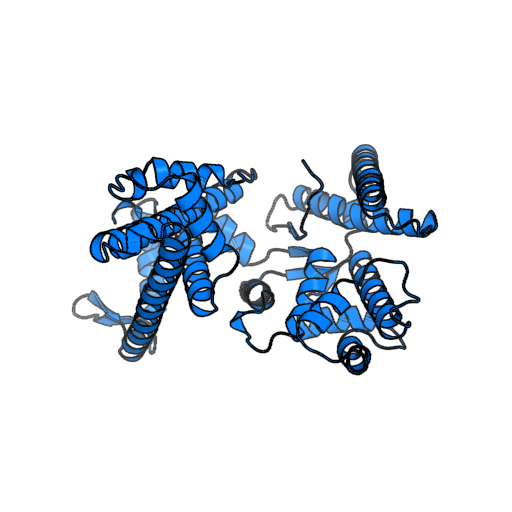928 1.00 76.50 208 ALA A CA 1
ATOM 1625 C C . ALA A 1 208 ? 13.382 2.449 2.298 1.00 76.50 208 ALA A C 1
ATOM 1627 O O . ALA A 1 208 ? 13.809 2.970 3.325 1.00 76.50 208 ALA A O 1
ATOM 1628 N N . GLU A 1 209 ? 12.471 1.481 2.354 1.00 73.00 209 GLU A N 1
ATOM 1629 C CA . GLU A 1 209 ? 11.888 0.995 3.610 1.00 73.00 209 GLU A CA 1
ATOM 1630 C C . GLU A 1 209 ? 12.856 0.260 4.529 1.00 73.00 209 GLU A C 1
ATOM 1632 O O . GLU A 1 209 ? 12.589 0.125 5.725 1.00 73.00 209 GLU A O 1
ATOM 1637 N N . THR A 1 210 ? 14.006 -0.169 4.013 1.00 83.00 210 THR A N 1
ATOM 1638 C CA . THR A 1 210 ? 15.095 -0.699 4.846 1.00 83.00 210 THR A CA 1
ATOM 1639 C C . THR A 1 210 ? 15.592 0.333 5.866 1.00 83.00 210 THR A C 1
ATOM 1641 O O . THR A 1 210 ? 16.163 -0.037 6.892 1.00 83.00 210 THR A O 1
ATOM 1644 N N . LEU A 1 211 ? 15.324 1.622 5.626 1.00 77.38 211 LEU A N 1
ATOM 1645 C CA . LEU A 1 211 ? 15.645 2.726 6.528 1.00 77.38 211 LEU A CA 1
ATOM 1646 C C . LEU A 1 211 ? 14.671 2.852 7.706 1.00 77.38 211 LEU A C 1
ATOM 1648 O O . LEU A 1 211 ? 15.030 3.471 8.710 1.00 77.38 211 LEU A O 1
ATOM 1652 N N . LEU A 1 212 ? 13.468 2.276 7.604 1.00 73.12 212 LEU A N 1
ATOM 1653 C CA . LEU A 1 212 ? 12.444 2.334 8.647 1.00 73.12 212 LEU A CA 1
ATOM 1654 C C . LEU A 1 212 ? 12.742 1.298 9.731 1.00 73.12 212 LEU A C 1
ATOM 1656 O O . LEU A 1 212 ? 12.853 0.102 9.450 1.00 73.12 212 LEU A O 1
ATOM 1660 N N . PHE A 1 213 ? 12.843 1.735 10.985 1.00 63.38 213 PHE A N 1
ATOM 1661 C CA . PHE A 1 213 ? 13.083 0.834 12.116 1.00 63.38 213 PHE A CA 1
ATOM 1662 C C . PHE A 1 213 ? 11.846 0.001 12.468 1.00 63.38 213 PHE A C 1
ATOM 1664 O O . PHE A 1 213 ? 11.972 -1.180 12.797 1.00 63.38 213 PHE A O 1
ATOM 1671 N N . GLU A 1 214 ? 10.651 0.583 12.364 1.00 60.84 214 GLU A N 1
ATOM 1672 C CA . GLU A 1 214 ? 9.413 -0.101 12.713 1.00 60.84 214 GLU A CA 1
ATOM 1673 C C . GLU A 1 214 ? 8.891 -0.948 11.551 1.00 60.84 214 GLU A C 1
ATOM 1675 O O . GLU A 1 214 ? 8.552 -0.462 10.474 1.00 60.84 214 GLU A O 1
ATOM 1680 N N . ARG A 1 215 ? 8.761 -2.258 11.785 1.00 52.41 215 ARG A N 1
ATOM 1681 C CA . ARG A 1 215 ? 8.267 -3.210 10.777 1.00 52.41 215 ARG A CA 1
ATOM 1682 C C . ARG A 1 215 ? 6.844 -2.887 10.294 1.00 52.41 215 ARG A C 1
ATOM 1684 O O . ARG A 1 215 ? 6.512 -3.193 9.154 1.00 52.41 215 ARG A O 1
ATOM 1691 N N . ALA A 1 216 ? 6.022 -2.262 11.137 1.00 49.88 216 ALA A N 1
ATOM 1692 C CA . ALA A 1 216 ? 4.650 -1.874 10.808 1.00 49.88 216 ALA A CA 1
ATOM 1693 C C . ALA A 1 216 ? 4.563 -0.690 9.821 1.00 49.88 216 ALA A C 1
ATOM 1695 O O . ALA A 1 216 ? 3.539 -0.523 9.155 1.00 49.88 216 ALA A O 1
ATOM 1696 N N . GLU A 1 217 ? 5.624 0.109 9.695 1.00 49.16 217 GLU A N 1
ATOM 1697 C CA . GLU A 1 217 ? 5.682 1.264 8.788 1.00 49.16 217 GLU A CA 1
ATOM 1698 C C . GLU A 1 217 ? 6.123 0.879 7.366 1.00 49.16 217 GLU A C 1
ATOM 1700 O O . GLU A 1 217 ? 5.938 1.651 6.429 1.00 49.16 217 GLU A O 1
ATOM 1705 N N . ARG A 1 218 ? 6.656 -0.336 7.187 1.00 57.81 218 ARG A N 1
ATOM 1706 C CA . ARG A 1 218 ? 7.143 -0.858 5.903 1.00 57.81 218 ARG A CA 1
ATOM 1707 C C . ARG A 1 218 ? 5.979 -1.370 5.037 1.00 57.81 218 ARG A C 1
ATOM 1709 O O . ARG A 1 218 ? 5.315 -2.334 5.431 1.00 57.81 218 ARG A O 1
ATOM 1716 N N . HIS A 1 219 ? 5.739 -0.796 3.853 1.00 48.56 219 HIS A N 1
ATOM 1717 C CA . HIS A 1 219 ? 4.805 -1.330 2.847 1.00 48.56 219 HIS A CA 1
ATOM 1718 C C . HIS A 1 219 ? 5.239 -2.705 2.308 1.00 48.56 219 HIS A C 1
ATOM 1720 O O . HIS A 1 219 ? 4.389 -3.479 1.871 1.00 48.56 219 HIS A O 1
ATOM 1726 N N . TYR A 1 220 ? 6.513 -3.084 2.430 1.00 57.25 220 TYR A N 1
ATOM 1727 C CA . TYR A 1 220 ? 7.023 -4.437 2.212 1.00 57.25 220 TYR A CA 1
ATOM 1728 C C . TYR A 1 220 ? 6.263 -5.477 3.045 1.00 57.25 220 TYR A C 1
ATOM 1730 O O . TYR A 1 220 ? 6.093 -6.608 2.604 1.00 57.25 220 TYR A O 1
ATOM 1738 N N . THR A 1 221 ? 5.714 -5.111 4.209 1.00 50.56 221 THR A N 1
ATOM 1739 C CA . THR A 1 221 ? 4.865 -6.019 4.997 1.00 50.56 221 THR A CA 1
ATOM 1740 C C . THR A 1 221 ? 3.610 -6.446 4.224 1.00 50.56 221 THR A C 1
ATOM 1742 O O . THR A 1 221 ? 3.179 -7.589 4.355 1.00 50.56 221 THR A O 1
ATOM 1745 N N . VAL A 1 222 ? 3.065 -5.577 3.364 1.00 52.44 222 VAL A N 1
ATOM 1746 C CA . VAL A 1 222 ? 1.924 -5.897 2.490 1.00 52.44 222 VAL A CA 1
ATOM 1747 C C . VAL A 1 222 ? 2.352 -6.822 1.350 1.00 52.44 222 VAL A C 1
ATOM 1749 O O . VAL A 1 222 ? 1.665 -7.801 1.076 1.00 52.44 222 VAL A O 1
ATOM 1752 N N . LEU A 1 223 ? 3.506 -6.573 0.721 1.00 58.19 223 LEU A N 1
ATOM 1753 C CA . LEU A 1 223 ? 4.038 -7.471 -0.315 1.00 58.19 223 LEU A CA 1
ATOM 1754 C C . LEU A 1 223 ? 4.435 -8.838 0.243 1.00 58.19 223 LEU A C 1
ATOM 1756 O O . LEU A 1 223 ? 4.252 -9.856 -0.414 1.00 58.19 223 LEU A O 1
ATOM 1760 N N . ARG A 1 224 ? 4.913 -8.885 1.484 1.00 60.31 224 ARG A N 1
ATOM 1761 C CA . ARG A 1 224 ? 5.199 -10.138 2.172 1.00 60.31 224 ARG A CA 1
ATOM 1762 C C . ARG A 1 224 ? 3.929 -10.902 2.514 1.00 60.31 224 ARG A C 1
ATOM 1764 O O . ARG A 1 224 ? 3.882 -12.098 2.279 1.00 60.31 224 ARG A O 1
ATOM 1771 N N . ALA A 1 225 ? 2.883 -10.215 2.972 1.00 54.00 225 ALA A N 1
ATOM 1772 C CA . ALA A 1 225 ? 1.568 -10.827 3.140 1.00 54.00 225 ALA A CA 1
ATOM 1773 C C . ALA A 1 225 ? 1.000 -11.343 1.803 1.00 54.00 225 ALA A C 1
ATOM 1775 O O . ALA A 1 225 ? 0.350 -12.383 1.776 1.00 54.00 225 ALA A O 1
ATOM 1776 N N . ALA A 1 226 ? 1.278 -10.651 0.693 1.00 55.47 226 ALA A N 1
ATOM 1777 C CA . ALA A 1 226 ? 0.936 -11.106 -0.651 1.00 55.47 226 ALA A CA 1
ATOM 1778 C C . ALA A 1 226 ? 1.705 -12.383 -1.050 1.00 55.47 226 ALA A C 1
ATOM 1780 O O . ALA A 1 226 ? 1.087 -13.331 -1.532 1.00 55.47 226 ALA A O 1
ATOM 1781 N N . LEU A 1 227 ? 3.016 -12.446 -0.798 1.00 59.22 227 LEU A N 1
ATOM 1782 C CA . LEU A 1 227 ? 3.830 -13.653 -1.008 1.00 59.22 227 LEU A CA 1
ATOM 1783 C C . LEU A 1 227 ? 3.356 -14.822 -0.134 1.00 59.22 227 LEU A C 1
ATOM 1785 O O . LEU A 1 227 ? 3.150 -15.921 -0.642 1.00 59.22 227 LEU A O 1
ATOM 1789 N N . ASP A 1 228 ? 3.114 -14.575 1.157 1.00 55.97 228 ASP A N 1
ATOM 1790 C CA . ASP A 1 228 ? 2.596 -15.565 2.111 1.00 55.97 228 ASP A CA 1
ATOM 1791 C C . ASP A 1 228 ? 1.204 -16.081 1.699 1.00 55.97 228 ASP A C 1
ATOM 1793 O O . ASP A 1 228 ? 0.824 -17.201 2.044 1.00 55.97 228 ASP A O 1
ATOM 1797 N N . ALA A 1 229 ? 0.444 -15.279 0.945 1.00 55.16 229 ALA A N 1
ATOM 1798 C CA . ALA A 1 229 ? -0.843 -15.677 0.390 1.00 55.16 229 ALA A CA 1
ATOM 1799 C C . ALA A 1 229 ? -0.721 -16.582 -0.851 1.00 55.16 229 ALA A C 1
ATOM 1801 O O . ALA A 1 229 ? -1.667 -17.321 -1.119 1.00 55.16 229 ALA A O 1
ATOM 1802 N N . GLY A 1 230 ? 0.425 -16.583 -1.547 1.00 56.59 230 GLY A N 1
ATOM 1803 C CA . GLY A 1 230 ? 0.672 -17.371 -2.764 1.00 56.59 230 GLY A CA 1
ATOM 1804 C C . GLY A 1 230 ? 0.925 -16.547 -4.033 1.00 56.59 230 GLY A C 1
ATOM 1805 O O . GLY A 1 230 ? 1.068 -17.117 -5.116 1.00 56.59 230 GLY A O 1
ATOM 1806 N N . LEU A 1 231 ? 1.002 -15.213 -3.936 1.00 67.12 231 LEU A N 1
ATOM 1807 C CA . LEU A 1 231 ? 1.380 -14.370 -5.074 1.00 67.12 231 LEU A CA 1
ATOM 1808 C C . LEU A 1 231 ? 2.860 -14.554 -5.420 1.00 67.12 231 LEU A C 1
ATOM 1810 O O . LEU A 1 231 ? 3.706 -14.717 -4.546 1.00 67.12 231 LEU A O 1
ATOM 1814 N N . ARG A 1 232 ? 3.179 -14.480 -6.711 1.00 79.06 232 ARG A N 1
ATOM 1815 C CA . ARG A 1 232 ? 4.546 -14.505 -7.236 1.00 79.06 232 ARG A CA 1
ATOM 1816 C C . ARG A 1 232 ? 4.884 -13.129 -7.780 1.00 79.06 232 ARG A C 1
ATOM 1818 O O . ARG A 1 232 ? 4.194 -12.620 -8.662 1.00 79.06 232 ARG A O 1
ATOM 1825 N N . LEU A 1 233 ? 5.927 -12.523 -7.229 1.00 82.00 233 LEU A N 1
ATOM 1826 C CA . LEU A 1 233 ? 6.381 -11.196 -7.623 1.00 82.00 233 LEU A CA 1
ATOM 1827 C C . LEU A 1 233 ? 7.539 -11.331 -8.614 1.00 82.00 233 LEU A C 1
ATOM 1829 O O . LEU A 1 233 ? 8.444 -12.144 -8.413 1.00 82.00 233 LEU A O 1
ATOM 1833 N N . HIS A 1 234 ? 7.501 -10.530 -9.674 1.00 89.12 234 HIS A N 1
ATOM 1834 C CA . HIS A 1 234 ? 8.449 -10.564 -10.780 1.00 89.12 234 HIS A CA 1
ATOM 1835 C C . HIS A 1 234 ? 8.979 -9.171 -11.106 1.00 89.12 234 HIS A C 1
ATOM 1837 O O . HIS A 1 234 ? 8.258 -8.183 -10.984 1.00 89.12 234 HIS A O 1
ATOM 1843 N N . VAL A 1 235 ? 10.214 -9.093 -11.584 1.00 87.50 235 VAL A N 1
ATOM 1844 C CA . VAL A 1 235 ? 10.790 -7.911 -12.245 1.00 87.50 235 VAL A CA 1
ATOM 1845 C C . VAL A 1 235 ? 11.445 -8.320 -13.560 1.00 87.50 235 VAL A C 1
ATOM 1847 O O . VAL A 1 235 ? 11.895 -9.460 -13.713 1.00 87.50 235 VAL A O 1
ATOM 1850 N N . THR A 1 236 ? 11.502 -7.387 -14.508 1.00 91.06 236 THR A N 1
ATOM 1851 C CA . THR A 1 236 ? 12.215 -7.549 -15.782 1.00 91.06 236 THR A CA 1
ATOM 1852 C C . THR A 1 236 ? 13.632 -6.984 -15.698 1.00 91.06 236 THR A C 1
ATOM 1854 O O . THR A 1 236 ? 13.940 -6.171 -14.820 1.00 91.06 236 THR A O 1
ATOM 1857 N N . ASP A 1 237 ? 14.492 -7.370 -16.641 1.00 90.81 237 ASP A N 1
ATOM 1858 C CA . ASP A 1 237 ? 15.847 -6.819 -16.786 1.00 90.81 237 ASP A CA 1
ATOM 1859 C C . ASP A 1 237 ? 15.842 -5.288 -16.894 1.00 90.81 237 ASP A C 1
ATOM 1861 O O . ASP A 1 237 ? 16.748 -4.618 -16.393 1.00 90.81 237 ASP A O 1
ATOM 1865 N N . GLY A 1 238 ? 14.799 -4.728 -17.514 1.00 86.56 238 GLY A N 1
ATOM 1866 C CA . GLY A 1 238 ? 14.640 -3.288 -17.645 1.00 86.56 238 GLY A CA 1
ATOM 1867 C C . GLY A 1 238 ? 14.481 -2.576 -16.304 1.00 86.56 238 GLY A C 1
ATOM 1868 O O . GLY A 1 238 ? 15.146 -1.570 -16.063 1.00 86.56 238 GLY A O 1
ATOM 1869 N N . VAL A 1 239 ? 13.676 -3.145 -15.404 1.00 86.00 239 VAL A N 1
ATOM 1870 C CA . VAL A 1 239 ? 13.479 -2.624 -14.041 1.00 86.00 239 VAL A CA 1
ATOM 1871 C C . VAL A 1 239 ? 14.754 -2.778 -13.215 1.00 86.00 239 VAL A C 1
ATOM 1873 O O . VAL A 1 239 ? 15.159 -1.840 -12.534 1.00 86.00 239 VAL A O 1
ATOM 1876 N N . ILE A 1 240 ? 15.437 -3.924 -13.311 1.00 91.19 240 ILE A N 1
ATOM 1877 C CA . ILE A 1 240 ? 16.716 -4.152 -12.616 1.00 91.19 240 ILE A CA 1
ATOM 1878 C C . ILE A 1 240 ? 17.755 -3.107 -13.047 1.00 91.19 240 ILE A C 1
ATOM 1880 O O . ILE A 1 240 ? 18.438 -2.518 -12.209 1.00 91.19 240 ILE A O 1
ATOM 1884 N N . GLU A 1 241 ? 17.860 -2.838 -14.349 1.00 89.94 241 GLU A N 1
ATOM 1885 C CA . GLU A 1 241 ? 18.763 -1.819 -14.880 1.00 89.94 241 GLU A CA 1
ATOM 1886 C C . GLU A 1 241 ? 18.404 -0.402 -14.418 1.00 89.94 241 GLU A C 1
ATOM 1888 O O . GLU A 1 241 ? 19.295 0.390 -14.118 1.00 89.94 241 GLU A O 1
ATOM 1893 N N . GLU A 1 242 ? 17.123 -0.055 -14.362 1.00 81.81 242 GLU A N 1
ATOM 1894 C CA . GLU A 1 242 ? 16.694 1.261 -13.889 1.00 81.81 242 GLU A CA 1
ATOM 1895 C C . GLU A 1 242 ? 16.959 1.468 -12.400 1.00 81.81 242 GLU A C 1
ATOM 1897 O O . GLU A 1 242 ? 17.416 2.544 -12.003 1.00 81.81 242 GLU A O 1
ATOM 1902 N N . VAL A 1 243 ? 16.718 0.439 -11.586 1.00 86.50 243 VAL A N 1
ATOM 1903 C CA . VAL A 1 243 ? 17.025 0.451 -10.153 1.00 86.50 243 VAL A CA 1
ATOM 1904 C C . VAL A 1 243 ? 18.524 0.643 -9.942 1.00 86.50 243 VAL A C 1
ATOM 1906 O O . VAL A 1 243 ? 18.912 1.566 -9.226 1.00 86.50 243 VAL A O 1
ATOM 1909 N N . GLU A 1 244 ? 19.363 -0.146 -10.619 1.00 92.75 244 GLU A N 1
ATOM 1910 C CA . GLU A 1 244 ? 20.826 -0.021 -10.555 1.00 92.75 244 GLU A CA 1
ATOM 1911 C C . GLU A 1 244 ? 21.290 1.390 -10.936 1.00 92.75 244 GLU A C 1
ATOM 1913 O O . GLU A 1 244 ? 21.976 2.057 -10.160 1.00 92.75 244 GLU A O 1
ATOM 1918 N N . ARG A 1 245 ? 20.842 1.910 -12.085 1.00 86.00 245 ARG A N 1
ATOM 1919 C CA . ARG A 1 245 ? 21.197 3.270 -12.519 1.00 86.00 245 ARG A CA 1
ATOM 1920 C C . ARG A 1 245 ? 20.755 4.333 -11.522 1.00 86.00 245 ARG A C 1
ATOM 1922 O O . ARG A 1 245 ? 21.435 5.348 -11.360 1.00 86.00 245 ARG A O 1
ATOM 1929 N N . HIS A 1 246 ? 19.615 4.141 -10.862 1.00 82.25 246 HIS A N 1
ATOM 1930 C CA . HIS A 1 246 ? 19.114 5.084 -9.869 1.00 82.25 246 HIS A CA 1
ATOM 1931 C C . HIS A 1 246 ? 19.906 5.035 -8.558 1.00 82.25 246 HIS A C 1
ATOM 1933 O O . HIS A 1 246 ? 20.151 6.091 -7.960 1.00 82.25 246 HIS A O 1
ATOM 1939 N N . ILE A 1 247 ? 20.360 3.853 -8.128 1.00 87.38 247 ILE A N 1
ATOM 1940 C CA . ILE A 1 247 ? 21.291 3.718 -7.000 1.00 87.38 247 ILE A CA 1
ATOM 1941 C C . ILE A 1 247 ? 22.618 4.398 -7.350 1.00 87.38 247 ILE A C 1
ATOM 1943 O O . ILE A 1 247 ? 23.065 5.275 -6.605 1.00 87.38 247 ILE A O 1
ATOM 1947 N N . ASN A 1 248 ? 23.172 4.119 -8.532 1.00 89.75 248 ASN A N 1
ATOM 1948 C CA . ASN A 1 248 ? 24.401 4.741 -9.021 1.00 89.75 248 ASN A CA 1
ATOM 1949 C C . ASN A 1 248 ? 24.294 6.273 -9.052 1.00 89.75 248 ASN A C 1
ATOM 1951 O O . ASN A 1 248 ? 25.121 6.971 -8.468 1.00 89.75 248 ASN A O 1
ATOM 1955 N N . ARG A 1 249 ? 23.208 6.815 -9.616 1.00 83.12 249 ARG A N 1
ATOM 1956 C CA . ARG A 1 249 ? 22.944 8.262 -9.622 1.00 83.12 249 ARG A CA 1
ATOM 1957 C C . ARG A 1 249 ? 22.871 8.844 -8.208 1.00 83.12 249 ARG A C 1
ATOM 1959 O O . ARG A 1 249 ? 23.354 9.951 -7.973 1.00 83.12 249 ARG A O 1
ATOM 1966 N N . SER A 1 250 ? 22.279 8.115 -7.264 1.00 85.94 250 SER A N 1
ATOM 1967 C CA . SER A 1 250 ? 22.204 8.525 -5.856 1.00 85.94 250 SER A CA 1
ATOM 1968 C C . SER A 1 250 ? 23.585 8.509 -5.185 1.00 85.94 250 SER A C 1
ATOM 1970 O O . SER A 1 250 ? 23.903 9.414 -4.413 1.00 85.94 250 SER A O 1
ATOM 1972 N N . LEU A 1 251 ? 24.436 7.536 -5.525 1.00 89.75 251 LEU A N 1
ATOM 1973 C CA . LEU A 1 251 ? 25.833 7.459 -5.088 1.00 89.75 251 LEU A CA 1
ATOM 1974 C C . LEU A 1 251 ? 26.669 8.604 -5.666 1.00 89.75 251 LEU A C 1
ATOM 1976 O O . LEU A 1 251 ? 27.445 9.218 -4.932 1.00 89.75 251 LEU A O 1
ATOM 1980 N N . THR A 1 252 ? 26.509 8.915 -6.957 1.00 88.56 252 THR A N 1
ATOM 1981 C CA . THR A 1 252 ? 27.162 10.068 -7.591 1.00 88.56 252 THR A CA 1
ATOM 1982 C C . THR A 1 252 ? 26.753 11.344 -6.876 1.00 88.56 252 THR A C 1
ATOM 1984 O O . THR A 1 252 ? 27.628 12.072 -6.419 1.00 88.56 252 THR A O 1
ATOM 1987 N N . PHE A 1 253 ? 25.446 11.559 -6.677 1.00 85.94 253 PHE A N 1
ATOM 1988 C CA . PHE A 1 253 ? 24.943 12.705 -5.925 1.00 85.94 253 PHE A CA 1
ATOM 1989 C C . PHE A 1 253 ? 25.615 12.806 -4.554 1.00 85.94 253 PHE A C 1
ATOM 1991 O O . PHE A 1 253 ? 26.172 13.848 -4.229 1.00 85.94 253 PHE A O 1
ATOM 1998 N N . ALA A 1 254 ? 25.627 11.724 -3.768 1.00 87.12 254 ALA A N 1
ATOM 1999 C CA . ALA A 1 254 ? 26.215 11.719 -2.429 1.00 87.12 254 ALA A CA 1
ATOM 2000 C C . ALA A 1 254 ? 27.712 12.089 -2.419 1.00 87.12 254 ALA A C 1
ATOM 2002 O O . ALA A 1 254 ? 28.180 12.674 -1.441 1.00 87.12 254 ALA A O 1
ATOM 2003 N N . ARG A 1 255 ? 28.448 11.783 -3.496 1.00 86.81 255 ARG A N 1
ATOM 2004 C CA . ARG A 1 255 ? 29.891 12.042 -3.642 1.00 86.81 255 ARG A CA 1
ATOM 2005 C C . ARG A 1 255 ? 30.220 13.409 -4.249 1.00 86.81 255 ARG A C 1
ATOM 2007 O O . ARG A 1 255 ? 31.292 13.935 -3.969 1.00 86.81 255 ARG A O 1
ATOM 2014 N N . THR A 1 256 ? 29.335 13.976 -5.064 1.00 85.12 256 THR A N 1
ATOM 2015 C CA . THR A 1 256 ? 29.495 15.312 -5.659 1.00 85.12 256 THR A CA 1
ATOM 2016 C C . THR A 1 256 ? 29.284 16.398 -4.604 1.00 85.12 256 THR A C 1
ATOM 2018 O O . THR A 1 256 ? 28.470 16.220 -3.697 1.00 85.12 256 THR A O 1
ATOM 2021 N N . ALA A 1 257 ? 29.993 17.527 -4.692 1.00 75.69 257 ALA A N 1
ATOM 2022 C CA . ALA A 1 257 ? 29.734 18.657 -3.804 1.00 75.69 257 ALA A CA 1
ATOM 2023 C C . ALA A 1 257 ? 28.318 19.223 -4.055 1.00 75.69 257 ALA A C 1
ATOM 2025 O O . ALA A 1 257 ? 27.809 19.200 -5.175 1.00 75.69 257 ALA A O 1
ATOM 2026 N N . THR A 1 258 ? 27.625 19.676 -3.006 1.00 68.62 258 THR A N 1
ATOM 2027 C CA . THR A 1 258 ? 26.199 20.065 -3.097 1.00 68.62 258 THR A CA 1
ATOM 2028 C C . THR A 1 258 ? 25.949 21.210 -4.089 1.00 68.62 258 THR A C 1
ATOM 2030 O O . THR A 1 258 ? 24.877 21.285 -4.677 1.00 68.62 258 THR A O 1
ATOM 2033 N N . ASP A 1 259 ? 26.935 22.080 -4.283 1.00 70.12 259 ASP A N 1
ATOM 2034 C CA . ASP A 1 259 ? 26.953 23.215 -5.209 1.00 70.12 259 ASP A CA 1
ATOM 2035 C C . ASP A 1 259 ? 27.287 22.834 -6.663 1.00 70.12 259 ASP A C 1
ATOM 2037 O O . ASP A 1 259 ? 27.001 23.598 -7.587 1.00 70.12 259 ASP A O 1
ATOM 2041 N N . GLU A 1 260 ? 27.839 21.643 -6.889 1.00 77.31 260 GLU A N 1
ATOM 2042 C CA . GLU A 1 260 ? 28.204 21.143 -8.218 1.00 77.31 260 GLU A CA 1
ATOM 2043 C C . GLU A 1 260 ? 27.084 20.329 -8.882 1.00 77.31 260 GLU A C 1
ATOM 2045 O O . GLU A 1 260 ? 27.067 20.173 -10.107 1.00 77.31 260 GLU A O 1
ATOM 2050 N N . TRP A 1 261 ? 26.118 19.824 -8.107 1.00 78.56 261 TRP A N 1
ATOM 2051 C CA . TRP A 1 261 ? 25.009 19.043 -8.650 1.00 78.56 261 TRP A CA 1
ATOM 2052 C C . TRP A 1 261 ? 23.927 19.940 -9.257 1.00 78.56 261 TRP A C 1
ATOM 2054 O O . TRP A 1 261 ? 23.208 20.649 -8.557 1.00 78.56 261 TRP A O 1
ATOM 2064 N N . ARG A 1 262 ? 23.772 19.870 -10.582 1.00 72.81 262 ARG A N 1
ATOM 2065 C CA . ARG A 1 262 ? 22.835 20.717 -11.345 1.00 72.81 262 ARG A CA 1
ATOM 2066 C C . ARG A 1 262 ? 21.493 20.054 -11.661 1.00 72.81 262 ARG A C 1
ATOM 2068 O O . ARG A 1 262 ? 20.638 20.675 -12.283 1.00 72.81 262 ARG A O 1
ATOM 2075 N N . SER A 1 263 ? 21.309 18.801 -11.251 1.00 67.25 263 SER A N 1
ATOM 2076 C CA . SER A 1 263 ? 20.097 18.017 -11.511 1.00 67.25 263 SER A CA 1
ATOM 2077 C C . SER A 1 263 ? 19.230 17.922 -10.248 1.00 67.25 263 SER A C 1
ATOM 2079 O O . SER A 1 263 ? 19.555 18.451 -9.184 1.00 67.25 263 SER A O 1
ATOM 2081 N N . ARG A 1 264 ? 18.093 17.231 -10.330 1.00 68.75 264 ARG A N 1
ATOM 2082 C CA . ARG A 1 264 ? 17.257 16.961 -9.148 1.00 68.75 264 ARG A CA 1
ATOM 2083 C C . ARG A 1 264 ? 17.963 16.000 -8.197 1.00 68.75 264 ARG A C 1
ATOM 2085 O O . ARG A 1 264 ? 18.710 15.128 -8.643 1.00 68.75 264 ARG A O 1
ATOM 2092 N N . VAL A 1 265 ? 17.695 16.143 -6.899 1.00 74.44 265 VAL A N 1
ATOM 2093 C CA . VAL A 1 265 ? 18.156 15.184 -5.887 1.00 74.44 265 VAL A CA 1
ATOM 2094 C C . VAL A 1 265 ? 17.499 13.824 -6.170 1.00 74.44 265 VAL A C 1
ATOM 2096 O O . VAL A 1 265 ? 16.269 13.763 -6.261 1.00 74.44 265 VAL A O 1
ATOM 2099 N N . PRO A 1 266 ? 18.273 12.737 -6.340 1.00 76.75 266 PRO A N 1
ATOM 2100 C CA . PRO A 1 266 ? 17.719 11.407 -6.580 1.00 76.75 266 PRO A CA 1
ATOM 2101 C C . PRO A 1 266 ? 16.870 10.907 -5.406 1.00 76.75 266 PRO A C 1
ATOM 2103 O O . PRO A 1 266 ? 17.202 11.139 -4.244 1.00 76.75 266 PRO A O 1
ATOM 2106 N N . PHE A 1 267 ? 15.791 10.179 -5.708 1.00 80.19 267 PHE A N 1
ATOM 2107 C CA . PHE A 1 267 ? 14.802 9.744 -4.713 1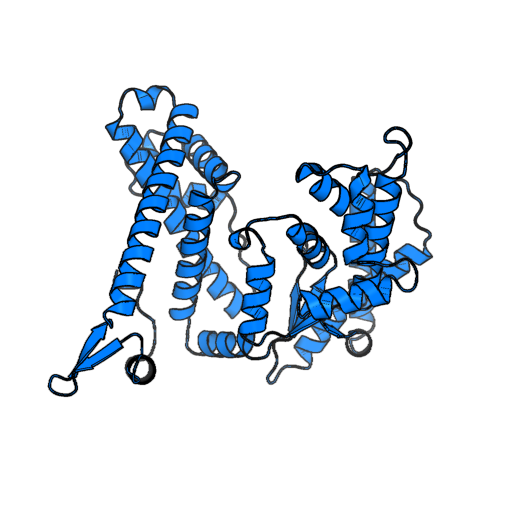.00 80.19 267 PHE A CA 1
ATOM 2108 C C . PHE A 1 267 ? 15.405 8.959 -3.536 1.00 80.19 267 PHE A C 1
ATOM 2110 O O . PHE A 1 267 ? 15.104 9.290 -2.394 1.00 80.19 267 PHE A O 1
ATOM 2117 N N . LEU A 1 268 ? 16.277 7.968 -3.779 1.00 78.12 268 LEU A N 1
ATOM 2118 C CA . LEU A 1 268 ? 16.818 7.142 -2.689 1.00 78.12 268 LEU A CA 1
ATOM 2119 C C . LEU A 1 268 ? 17.675 7.976 -1.738 1.00 78.12 268 LEU A C 1
ATOM 2121 O O . LEU A 1 268 ? 17.549 7.844 -0.524 1.00 78.12 268 LEU A O 1
ATOM 2125 N N . TYR A 1 269 ? 18.490 8.885 -2.279 1.00 80.25 269 TYR A N 1
ATOM 2126 C CA . TYR A 1 269 ? 19.253 9.814 -1.453 1.00 80.25 269 TYR A CA 1
ATOM 2127 C C . TYR A 1 269 ? 18.338 10.770 -0.677 1.00 80.25 269 TYR A C 1
ATOM 2129 O O . TYR A 1 269 ? 18.569 11.014 0.505 1.00 80.25 269 TYR A O 1
ATOM 2137 N N . ALA A 1 270 ? 17.295 11.307 -1.317 1.00 71.94 270 ALA A N 1
ATOM 2138 C CA . ALA A 1 270 ? 16.353 12.204 -0.658 1.00 71.94 270 ALA A CA 1
ATOM 2139 C C . ALA A 1 270 ? 15.688 11.526 0.551 1.00 71.94 270 ALA A C 1
ATOM 2141 O O . ALA A 1 270 ? 15.704 12.090 1.642 1.00 71.94 270 ALA A O 1
ATOM 2142 N N . VAL A 1 271 ? 15.188 10.295 0.388 1.00 66.56 271 VAL A N 1
ATOM 2143 C CA . VAL A 1 271 ? 14.575 9.534 1.489 1.00 66.56 271 VAL A CA 1
ATOM 2144 C C . VAL A 1 271 ? 15.601 9.188 2.570 1.00 66.56 271 VAL A C 1
ATOM 2146 O O . VAL A 1 271 ? 15.313 9.336 3.756 1.00 66.56 271 VAL A O 1
ATOM 2149 N N . TYR A 1 272 ? 16.818 8.808 2.181 1.00 80.44 272 TYR A N 1
ATOM 2150 C CA . TYR A 1 272 ? 17.913 8.547 3.112 1.00 80.44 272 TYR A CA 1
ATOM 2151 C C . TYR A 1 272 ? 18.255 9.761 3.987 1.00 80.44 272 TYR A C 1
ATOM 2153 O O . TYR A 1 272 ? 18.363 9.644 5.209 1.00 80.44 272 TYR A O 1
ATOM 2161 N N . ALA A 1 273 ? 18.375 10.940 3.376 1.00 75.25 273 ALA A N 1
ATOM 2162 C CA . ALA A 1 273 ? 18.630 12.186 4.089 1.00 75.25 273 ALA A CA 1
ATOM 2163 C C . ALA A 1 273 ? 17.446 12.579 4.988 1.00 75.25 273 ALA A C 1
ATOM 2165 O O . ALA A 1 273 ? 17.649 12.988 6.130 1.00 75.25 273 ALA A O 1
ATOM 2166 N N . SER A 1 274 ? 16.208 12.407 4.512 1.00 69.81 274 SER A N 1
ATOM 2167 C CA . SER A 1 274 ? 14.996 12.649 5.305 1.00 69.81 274 SER A CA 1
ATOM 2168 C C . SER A 1 274 ? 14.857 11.702 6.500 1.00 69.81 274 SER A C 1
ATOM 2170 O O . SER A 1 274 ? 14.282 12.094 7.509 1.00 69.81 274 SER A O 1
ATOM 2172 N N . ALA A 1 275 ? 15.440 10.502 6.435 1.00 72.25 275 ALA A N 1
ATOM 2173 C CA . ALA A 1 275 ? 15.547 9.580 7.566 1.00 72.25 275 ALA A CA 1
ATOM 2174 C C . ALA A 1 275 ? 16.619 9.995 8.603 1.00 72.25 275 ALA A C 1
ATOM 2176 O O . ALA A 1 275 ? 16.919 9.231 9.521 1.00 72.25 275 ALA A O 1
ATOM 2177 N N . GLY A 1 276 ? 17.224 11.182 8.461 1.00 74.88 276 GLY A N 1
ATOM 2178 C CA . GLY A 1 276 ? 18.190 11.746 9.409 1.00 74.88 276 GLY A CA 1
ATOM 2179 C C . GLY A 1 276 ? 19.589 11.131 9.334 1.00 74.88 276 GLY A C 1
ATOM 2180 O O . GLY A 1 276 ? 20.374 11.278 10.270 1.00 74.88 276 GLY A O 1
ATOM 2181 N N . ARG A 1 277 ? 19.912 10.414 8.252 1.00 82.00 277 ARG A N 1
ATOM 2182 C CA . ARG A 1 277 ? 21.190 9.707 8.089 1.00 82.00 277 ARG A CA 1
ATOM 2183 C C . ARG A 1 277 ? 22.278 10.600 7.488 1.00 82.00 277 ARG A C 1
ATOM 2185 O O . ARG A 1 277 ? 21.998 11.525 6.724 1.00 82.00 277 ARG A O 1
ATOM 2192 N N . SER A 1 278 ? 23.540 10.302 7.806 1.00 87.19 278 SER A N 1
ATOM 2193 C CA . SER A 1 278 ? 24.682 11.085 7.321 1.00 87.19 278 SER A CA 1
ATOM 2194 C C . SER A 1 278 ? 24.992 10.803 5.852 1.00 87.19 278 SER A C 1
ATOM 2196 O O . SER A 1 278 ? 25.133 9.652 5.445 1.00 87.19 278 SER A O 1
ATOM 2198 N N . ARG A 1 279 ? 25.248 11.856 5.066 1.00 86.38 279 ARG A N 1
ATOM 2199 C CA . ARG A 1 279 ? 25.699 11.754 3.664 1.00 86.38 279 ARG A CA 1
ATOM 2200 C C . ARG A 1 279 ? 26.896 10.815 3.475 1.00 86.38 279 ARG A C 1
ATOM 2202 O O . ARG A 1 279 ? 26.965 10.119 2.467 1.00 86.38 279 ARG A O 1
ATOM 2209 N N . THR A 1 280 ? 27.823 10.780 4.434 1.00 87.69 280 THR A N 1
ATOM 2210 C CA . THR A 1 280 ? 29.033 9.940 4.374 1.00 87.69 280 THR A CA 1
ATOM 2211 C C . THR A 1 280 ? 28.733 8.446 4.479 1.00 87.69 280 THR A C 1
ATOM 2213 O O . THR A 1 280 ? 29.521 7.629 4.015 1.00 87.69 280 THR A O 1
ATOM 2216 N N . GLU A 1 281 ? 27.597 8.083 5.073 1.00 90.31 281 GLU A N 1
ATOM 2217 C CA . GLU A 1 281 ? 27.178 6.698 5.295 1.00 90.31 281 GLU A CA 1
ATOM 2218 C C . GLU A 1 281 ? 26.298 6.163 4.155 1.00 90.31 281 GLU A C 1
ATOM 2220 O O . GLU A 1 281 ? 26.060 4.956 4.079 1.00 90.31 281 GLU A O 1
ATOM 2225 N N . PHE A 1 282 ? 25.865 7.027 3.226 1.00 91.25 282 PHE A N 1
ATOM 2226 C CA . PHE A 1 282 ? 24.996 6.640 2.112 1.00 91.25 282 PHE A CA 1
ATOM 2227 C C . PHE A 1 282 ? 25.597 5.506 1.277 1.00 91.25 282 PHE A C 1
ATOM 2229 O O . PHE A 1 282 ? 24.905 4.550 0.942 1.00 91.25 282 PHE A O 1
ATOM 2236 N N . ALA A 1 283 ? 26.902 5.574 0.989 1.00 90.12 283 ALA A N 1
ATOM 2237 C CA . ALA A 1 283 ? 27.587 4.539 0.220 1.00 90.12 283 ALA A CA 1
ATOM 2238 C C . ALA A 1 283 ? 27.608 3.180 0.937 1.00 90.12 283 ALA A C 1
ATOM 2240 O O . ALA A 1 283 ? 27.503 2.150 0.282 1.00 90.12 283 ALA A O 1
ATOM 2241 N N . GLY A 1 284 ? 27.711 3.178 2.270 1.00 90.19 284 GLY A N 1
ATOM 2242 C CA . GLY A 1 284 ? 27.640 1.950 3.061 1.00 90.19 284 GLY A CA 1
ATOM 2243 C C . GLY A 1 284 ? 26.236 1.348 3.076 1.00 90.19 284 GLY A C 1
ATOM 2244 O O . GLY A 1 284 ? 26.092 0.133 3.069 1.00 90.19 284 GLY A O 1
ATOM 2245 N N . TRP A 1 285 ? 25.196 2.186 3.053 1.00 92.50 285 TRP A N 1
ATOM 2246 C CA . TRP A 1 285 ? 23.815 1.718 2.942 1.00 92.50 285 TRP A CA 1
ATOM 2247 C C . TRP A 1 285 ? 23.483 1.184 1.542 1.00 92.50 285 TRP A C 1
ATOM 2249 O O . TRP A 1 285 ? 22.886 0.116 1.439 1.00 92.50 285 TRP A O 1
ATOM 2259 N N . ALA A 1 286 ? 23.901 1.882 0.482 1.00 89.88 286 ALA A N 1
ATOM 2260 C CA . ALA A 1 286 ? 23.674 1.462 -0.902 1.00 89.88 286 ALA A CA 1
ATOM 2261 C C . ALA A 1 286 ? 24.349 0.118 -1.228 1.00 89.88 286 ALA A C 1
ATOM 2263 O O . ALA A 1 286 ? 23.741 -0.721 -1.882 1.00 89.88 286 ALA A O 1
ATOM 2264 N N . ALA A 1 287 ? 25.535 -0.133 -0.657 1.00 89.25 287 ALA A N 1
ATOM 2265 C CA . ALA A 1 287 ? 26.289 -1.375 -0.838 1.00 89.25 287 ALA A CA 1
ATOM 2266 C C . ALA A 1 287 ? 25.566 -2.652 -0.361 1.00 89.25 287 ALA A C 1
ATOM 2268 O O . ALA A 1 287 ? 26.046 -3.752 -0.623 1.00 89.25 287 ALA A O 1
ATOM 2269 N N . ASN A 1 288 ? 24.433 -2.528 0.343 1.00 87.56 288 ASN A N 1
ATOM 2270 C CA . ASN A 1 288 ? 23.574 -3.672 0.656 1.00 87.56 288 ASN A CA 1
ATOM 2271 C C . ASN A 1 288 ? 22.767 -4.156 -0.560 1.00 87.56 288 ASN A C 1
ATOM 2273 O O . ASN A 1 288 ? 22.274 -5.276 -0.529 1.00 87.56 288 ASN A O 1
ATOM 2277 N N . PHE A 1 289 ? 22.608 -3.325 -1.595 1.00 87.44 289 PHE A N 1
ATOM 2278 C CA . PHE A 1 289 ? 21.770 -3.600 -2.766 1.00 87.44 289 PHE A CA 1
ATOM 2279 C C . PHE A 1 289 ? 22.585 -3.752 -4.049 1.00 87.44 289 PHE A C 1
ATOM 2281 O O . PHE A 1 289 ? 22.202 -4.529 -4.918 1.00 87.44 289 PHE A O 1
ATOM 2288 N N . ASP A 1 290 ? 23.676 -2.992 -4.191 1.00 83.38 290 ASP A N 1
ATOM 2289 C CA . ASP A 1 290 ? 24.535 -3.018 -5.371 1.00 83.38 290 ASP A CA 1
ATOM 2290 C C . ASP A 1 290 ? 26.033 -3.027 -5.013 1.00 83.38 290 ASP A C 1
ATOM 2292 O O . ASP A 1 290 ? 26.539 -2.240 -4.213 1.00 83.38 290 ASP A O 1
ATOM 2296 N N . GLY A 1 291 ? 26.779 -3.961 -5.603 1.00 79.06 291 GLY A N 1
ATOM 2297 C CA . GLY A 1 291 ? 28.226 -4.068 -5.467 1.00 79.06 291 GLY A CA 1
ATOM 2298 C C . GLY A 1 291 ? 28.971 -3.473 -6.664 1.00 79.06 291 GLY A C 1
ATOM 2299 O O . GLY A 1 291 ? 28.425 -3.217 -7.733 1.00 79.06 291 GLY A O 1
ATOM 2300 N N . ASN A 1 292 ? 30.287 -3.290 -6.524 1.00 77.88 292 ASN A N 1
ATOM 2301 C CA . ASN A 1 292 ? 31.115 -2.689 -7.582 1.00 77.88 292 ASN A CA 1
ATOM 2302 C C . ASN A 1 292 ? 31.456 -3.647 -8.743 1.00 77.88 292 ASN A C 1
ATOM 2304 O O . ASN A 1 292 ? 32.066 -3.218 -9.720 1.00 77.88 292 ASN A O 1
ATOM 2308 N N . MET A 1 293 ? 31.143 -4.943 -8.622 1.00 78.31 293 MET A N 1
ATOM 2309 C CA . MET A 1 293 ? 31.561 -5.971 -9.587 1.00 78.31 293 MET A CA 1
ATOM 2310 C C . MET A 1 293 ? 30.439 -6.364 -10.547 1.00 78.31 293 MET A C 1
ATOM 2312 O O . MET A 1 293 ? 30.671 -6.428 -11.755 1.00 78.31 293 MET A O 1
ATOM 2316 N N . ARG A 1 294 ? 29.239 -6.654 -10.029 1.00 87.50 294 ARG A N 1
ATOM 2317 C CA . ARG A 1 294 ? 28.088 -7.106 -10.823 1.00 87.50 294 ARG A CA 1
ATOM 2318 C C . ARG A 1 294 ? 26.792 -6.450 -10.319 1.00 87.50 294 ARG A C 1
ATOM 2320 O O . ARG A 1 294 ? 25.853 -7.158 -9.978 1.00 87.50 294 ARG A O 1
ATOM 2327 N N . PRO A 1 295 ? 26.688 -5.108 -10.352 1.00 87.19 295 PRO A N 1
ATOM 2328 C CA . PRO A 1 295 ? 25.630 -4.369 -9.656 1.00 87.19 295 PRO A CA 1
ATOM 2329 C C . PRO A 1 295 ? 24.207 -4.782 -10.060 1.00 87.19 295 PRO A C 1
ATOM 2331 O O . PRO A 1 295 ? 23.314 -4.828 -9.225 1.00 87.19 295 PRO A O 1
ATOM 2334 N N . LYS A 1 296 ? 23.979 -5.153 -11.328 1.00 90.31 296 LYS A N 1
ATOM 2335 C CA . LYS A 1 296 ? 22.670 -5.657 -11.782 1.00 90.31 296 LYS A CA 1
ATOM 2336 C C . LYS A 1 296 ? 22.339 -7.048 -11.235 1.00 90.31 296 LYS A C 1
ATOM 2338 O O . LYS A 1 296 ? 21.181 -7.319 -10.932 1.00 90.31 296 LYS A O 1
ATOM 2343 N N . ASP A 1 297 ? 23.333 -7.931 -11.133 1.00 89.12 297 ASP A N 1
ATOM 2344 C CA . ASP A 1 297 ? 23.137 -9.247 -10.523 1.00 89.12 297 ASP A CA 1
ATOM 2345 C C . ASP A 1 297 ? 22.935 -9.110 -9.012 1.00 89.12 297 ASP A C 1
ATOM 2347 O O . ASP A 1 297 ? 22.046 -9.764 -8.482 1.00 89.12 297 ASP A O 1
ATOM 2351 N N . ASP A 1 298 ? 23.676 -8.206 -8.364 1.00 89.62 298 ASP A N 1
ATOM 2352 C CA . ASP A 1 298 ? 23.553 -7.911 -6.934 1.00 89.62 298 ASP A CA 1
ATOM 2353 C C . ASP A 1 298 ? 22.138 -7.399 -6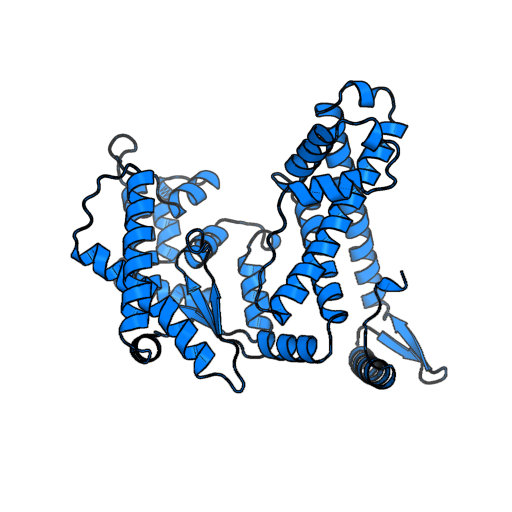.601 1.00 89.62 298 ASP A C 1
ATOM 2355 O O . ASP A 1 298 ? 21.480 -7.932 -5.709 1.00 89.62 298 ASP A O 1
ATOM 2359 N N . VAL A 1 299 ? 21.606 -6.456 -7.395 1.00 90.94 299 VAL A N 1
ATOM 2360 C CA . VAL A 1 299 ? 20.219 -5.976 -7.252 1.00 90.94 299 VAL A CA 1
ATOM 2361 C C . VAL A 1 299 ? 19.229 -7.124 -7.429 1.00 90.94 299 VAL A C 1
ATOM 2363 O O . VAL A 1 299 ? 18.298 -7.264 -6.640 1.00 90.94 299 VAL A O 1
ATOM 2366 N N . ARG A 1 300 ? 19.410 -7.968 -8.450 1.00 91.81 300 ARG A N 1
ATOM 2367 C CA . ARG A 1 300 ? 18.520 -9.112 -8.691 1.00 91.81 300 ARG A CA 1
ATOM 2368 C C . ARG A 1 300 ? 18.531 -10.099 -7.521 1.00 91.81 300 ARG A C 1
ATOM 2370 O O . ARG A 1 300 ? 17.466 -10.566 -7.127 1.00 91.81 300 ARG A O 1
ATOM 2377 N N . GLU A 1 301 ? 19.713 -10.438 -7.016 1.00 89.62 301 GLU A N 1
ATOM 2378 C CA . GLU A 1 301 ? 19.889 -11.357 -5.887 1.00 89.62 301 GLU A CA 1
ATOM 2379 C C . GLU A 1 301 ? 19.254 -10.779 -4.622 1.00 89.62 301 GLU A C 1
ATOM 2381 O O . GLU A 1 301 ? 18.437 -11.452 -3.998 1.00 89.62 301 GLU A O 1
ATOM 2386 N N . TYR A 1 302 ? 19.491 -9.498 -4.331 1.00 90.88 302 TYR A N 1
ATOM 2387 C CA . TYR A 1 302 ? 18.873 -8.810 -3.199 1.00 90.88 302 TYR A CA 1
ATOM 2388 C C . TYR A 1 302 ? 17.337 -8.829 -3.264 1.00 90.88 302 TYR A C 1
ATOM 2390 O O . TYR A 1 302 ? 16.659 -9.168 -2.296 1.00 90.88 302 TYR A O 1
ATOM 2398 N N . LEU A 1 303 ? 16.755 -8.501 -4.423 1.00 88.75 303 LEU A N 1
ATOM 2399 C CA . LEU A 1 303 ? 15.299 -8.519 -4.601 1.00 88.75 303 LEU A CA 1
ATOM 2400 C C . LEU A 1 303 ? 14.701 -9.920 -4.385 1.00 88.75 303 LEU A C 1
ATOM 2402 O O . LEU A 1 303 ? 13.607 -10.038 -3.824 1.00 88.75 303 LEU A O 1
ATOM 2406 N N . ALA A 1 304 ? 15.408 -10.971 -4.799 1.00 88.94 304 ALA A N 1
ATOM 2407 C CA . ALA A 1 304 ? 14.963 -12.346 -4.615 1.00 88.94 304 ALA A CA 1
ATOM 2408 C C . ALA A 1 304 ? 15.070 -12.790 -3.149 1.00 88.94 304 ALA A C 1
ATOM 2410 O O . ALA A 1 304 ? 14.093 -13.304 -2.600 1.00 88.94 304 ALA A O 1
ATOM 2411 N N . ASP A 1 305 ? 16.217 -12.557 -2.516 1.00 85.25 305 ASP A N 1
ATOM 2412 C CA . ASP A 1 305 ? 16.527 -13.071 -1.182 1.00 85.25 305 ASP A CA 1
ATOM 2413 C C . ASP A 1 305 ? 15.783 -12.306 -0.080 1.00 85.25 305 ASP A C 1
ATOM 2415 O O . ASP A 1 305 ? 15.165 -12.913 0.803 1.00 85.25 305 ASP A O 1
ATOM 2419 N N . ASP A 1 306 ? 15.780 -10.974 -0.147 1.00 83.56 306 ASP A N 1
ATOM 2420 C CA . ASP A 1 306 ? 15.180 -10.131 0.884 1.00 83.56 306 ASP A CA 1
ATOM 2421 C C . ASP A 1 306 ? 13.689 -9.898 0.638 1.00 83.56 306 ASP A C 1
ATOM 2423 O O . ASP A 1 306 ? 12.898 -9.842 1.590 1.00 83.56 306 ASP A O 1
ATOM 2427 N N . PHE A 1 307 ? 13.269 -9.785 -0.626 1.00 81.94 307 PHE A N 1
ATOM 2428 C CA . PHE A 1 307 ? 11.891 -9.426 -0.963 1.00 81.94 307 PHE A CA 1
ATOM 2429 C C . PHE A 1 307 ? 11.076 -10.513 -1.655 1.00 81.94 307 PHE A C 1
ATOM 2431 O O . PHE A 1 307 ? 9.887 -10.284 -1.862 1.00 81.94 307 PHE A O 1
ATOM 2438 N N . GLY A 1 308 ? 11.644 -11.676 -1.985 1.00 83.69 308 GLY A N 1
ATOM 2439 C CA . GLY A 1 308 ? 10.920 -12.737 -2.696 1.00 83.69 308 GLY A CA 1
ATOM 2440 C C . GLY A 1 308 ? 10.485 -12.342 -4.113 1.00 83.69 308 GLY A C 1
ATOM 2441 O O . GLY A 1 308 ? 9.567 -12.947 -4.668 1.00 83.69 308 GLY A O 1
ATOM 2442 N N . VAL A 1 309 ? 11.106 -11.309 -4.691 1.00 88.81 309 VAL A N 1
ATOM 2443 C CA . VAL A 1 309 ? 10.815 -10.806 -6.035 1.00 88.81 309 VAL A CA 1
ATOM 2444 C C . VAL A 1 309 ? 11.761 -11.480 -7.021 1.00 88.81 309 VAL A C 1
ATOM 2446 O O . VAL A 1 309 ? 12.967 -11.255 -7.010 1.00 88.81 309 VAL A O 1
ATOM 2449 N N . THR A 1 310 ? 11.211 -12.326 -7.885 1.00 92.19 310 THR A N 1
ATOM 2450 C CA . THR A 1 310 ? 11.992 -13.127 -8.833 1.00 92.19 310 THR A CA 1
ATOM 2451 C C . THR A 1 310 ? 12.187 -12.419 -10.173 1.00 92.19 310 THR A C 1
ATOM 2453 O O . THR A 1 310 ? 11.469 -11.490 -10.527 1.00 92.19 310 THR A O 1
ATOM 2456 N N . HIS A 1 311 ? 13.184 -12.843 -10.945 1.00 93.62 311 HIS A N 1
ATOM 2457 C CA . HIS A 1 311 ? 13.422 -12.298 -12.278 1.00 93.62 311 HIS A CA 1
ATOM 2458 C C . HIS A 1 311 ? 12.654 -13.094 -13.343 1.00 93.62 311 HIS A C 1
ATOM 2460 O O . HIS A 1 311 ? 12.849 -14.307 -13.473 1.00 93.62 311 HIS A O 1
ATOM 2466 N N . ARG A 1 312 ? 11.831 -12.400 -14.139 1.00 93.12 312 ARG A N 1
ATOM 2467 C CA . ARG A 1 312 ? 11.155 -12.959 -15.316 1.00 93.12 312 ARG A CA 1
ATOM 2468 C C . ARG A 1 312 ? 10.871 -11.869 -16.351 1.00 93.12 312 ARG A C 1
ATOM 2470 O O . ARG A 1 312 ? 9.994 -11.030 -16.145 1.00 93.12 312 ARG A O 1
ATOM 2477 N N . ASN A 1 313 ? 11.555 -11.952 -17.489 1.00 90.25 313 ASN A N 1
ATOM 2478 C CA . ASN A 1 313 ? 11.295 -11.102 -18.649 1.00 90.25 313 ASN A CA 1
ATOM 2479 C C . ASN A 1 313 ? 9.954 -11.417 -19.315 1.00 90.25 313 ASN A C 1
ATOM 2481 O O . ASN A 1 313 ? 9.425 -12.522 -19.187 1.00 90.25 313 ASN A O 1
ATOM 2485 N N . LEU A 1 314 ? 9.439 -10.419 -20.029 1.00 86.38 314 LEU A N 1
ATOM 2486 C CA . LEU A 1 314 ? 8.157 -10.456 -20.730 1.00 86.38 314 LEU A CA 1
ATOM 2487 C C . LEU A 1 314 ? 8.318 -10.300 -22.243 1.00 86.38 314 LEU A C 1
ATOM 2489 O O . LEU A 1 314 ? 7.339 -10.087 -22.954 1.00 86.38 314 LEU A O 1
ATOM 2493 N N . LYS A 1 315 ? 9.554 -10.363 -22.744 1.00 85.19 315 LYS A N 1
ATOM 2494 C CA . LYS A 1 315 ? 9.885 -10.104 -24.144 1.00 85.19 315 LYS A CA 1
ATOM 2495 C C . LYS A 1 315 ? 9.055 -10.941 -25.119 1.00 85.19 315 LYS A C 1
ATOM 2497 O O . LYS A 1 315 ? 8.462 -10.375 -26.034 1.00 85.19 315 LYS A O 1
ATOM 2502 N N . GLU A 1 316 ? 8.967 -12.251 -24.896 1.00 84.62 316 GLU A N 1
ATOM 2503 C CA . GLU A 1 316 ? 8.210 -13.164 -25.763 1.00 84.62 316 GLU A CA 1
ATOM 2504 C C . GLU A 1 316 ? 6.725 -12.793 -25.804 1.00 84.62 316 GLU A C 1
ATOM 2506 O O . GLU A 1 316 ? 6.120 -12.710 -26.875 1.00 84.62 316 GLU A O 1
ATOM 2511 N N . GLU A 1 317 ? 6.143 -12.497 -24.643 1.00 83.62 317 GLU A N 1
ATOM 2512 C CA . GLU A 1 317 ? 4.750 -12.082 -24.536 1.00 83.62 317 GLU A CA 1
ATOM 2513 C C . GLU A 1 317 ? 4.528 -10.670 -25.088 1.00 83.62 317 GLU A C 1
ATOM 2515 O O . GLU A 1 317 ? 3.473 -10.392 -25.650 1.00 83.62 317 GLU A O 1
ATOM 2520 N N . SER A 1 318 ? 5.520 -9.786 -24.992 1.00 81.88 318 SER A N 1
ATOM 2521 C CA . SER A 1 318 ? 5.458 -8.425 -25.526 1.00 81.88 318 SER A CA 1
ATOM 2522 C C . SER A 1 318 ? 5.570 -8.371 -27.050 1.00 81.88 318 SER A C 1
ATOM 2524 O O . SER A 1 318 ? 5.028 -7.452 -27.660 1.00 81.88 318 SER A O 1
ATOM 2526 N N . ASP A 1 319 ? 6.217 -9.360 -27.673 1.00 85.06 319 ASP A N 1
ATOM 2527 C CA . ASP A 1 319 ? 6.388 -9.455 -29.127 1.00 85.06 319 ASP A CA 1
ATOM 2528 C C . ASP A 1 319 ? 5.209 -10.150 -29.829 1.00 85.06 319 ASP A C 1
ATOM 2530 O O . ASP A 1 319 ? 5.035 -9.992 -31.040 1.00 85.06 319 ASP A O 1
ATOM 2534 N N . ALA A 1 320 ? 4.374 -10.883 -29.084 1.00 81.19 320 ALA A N 1
ATOM 2535 C CA . ALA A 1 320 ? 3.237 -11.627 -29.627 1.00 81.19 320 ALA A CA 1
ATOM 2536 C C . ALA A 1 320 ? 2.076 -10.754 -30.168 1.00 81.19 320 ALA A C 1
ATOM 2538 O O . ALA A 1 320 ? 1.463 -11.142 -31.169 1.00 81.19 320 ALA A O 1
ATOM 2539 N N . PRO A 1 321 ? 1.715 -9.601 -29.564 1.00 77.38 321 PRO A N 1
ATOM 2540 C CA . PRO A 1 321 ? 0.636 -8.761 -30.074 1.00 77.38 321 PRO A CA 1
ATOM 2541 C C . PRO A 1 321 ? 0.952 -8.067 -31.413 1.00 77.38 321 PRO A C 1
ATOM 2543 O O . PRO A 1 321 ? 2.120 -7.824 -31.737 1.00 77.38 321 PRO A O 1
ATOM 2546 N N . PRO A 1 322 ? -0.087 -7.668 -32.181 1.00 76.25 322 PRO A N 1
ATOM 2547 C CA . PRO A 1 322 ? 0.083 -6.973 -33.456 1.00 76.25 322 PRO A CA 1
ATOM 2548 C C . PRO A 1 322 ? 0.963 -5.725 -33.339 1.00 76.25 322 PRO A C 1
ATOM 2550 O O . PRO A 1 322 ? 0.912 -5.007 -32.337 1.00 76.25 322 PRO A O 1
ATOM 2553 N N . LEU A 1 323 ? 1.735 -5.446 -34.395 1.00 77.25 323 LEU A N 1
ATOM 2554 C CA . LEU A 1 323 ? 2.652 -4.303 -34.453 1.00 77.25 323 LEU A CA 1
ATOM 2555 C C . LEU A 1 323 ? 1.946 -2.977 -34.140 1.00 77.25 323 LEU A C 1
ATOM 2557 O O . LEU A 1 323 ? 2.502 -2.159 -33.426 1.00 77.25 323 LEU A O 1
ATOM 2561 N N . GLU A 1 324 ? 0.703 -2.810 -34.589 1.00 70.62 324 GLU A N 1
ATOM 2562 C CA . GLU A 1 324 ? -0.117 -1.618 -34.342 1.00 70.62 324 GLU A CA 1
ATOM 2563 C C . GLU A 1 324 ? -0.279 -1.310 -32.845 1.00 70.62 324 GLU A C 1
ATOM 2565 O O . GLU A 1 324 ? -0.106 -0.167 -32.427 1.00 70.62 324 GLU A O 1
ATOM 2570 N N . LEU A 1 325 ? -0.545 -2.330 -32.016 1.00 69.81 325 LEU A N 1
ATOM 2571 C CA . LEU A 1 325 ? -0.663 -2.157 -30.565 1.00 69.81 325 LEU A CA 1
ATOM 2572 C C . LEU A 1 325 ? 0.690 -1.795 -29.945 1.00 69.81 325 LEU A C 1
ATOM 2574 O O . LEU A 1 325 ? 0.759 -0.918 -29.087 1.00 69.81 325 LEU A O 1
ATOM 2578 N N . ARG A 1 326 ? 1.766 -2.456 -30.385 1.00 66.94 326 ARG A N 1
ATOM 2579 C CA . ARG A 1 326 ? 3.124 -2.209 -29.877 1.00 66.94 326 ARG A CA 1
ATOM 2580 C C . ARG A 1 326 ? 3.591 -0.793 -30.211 1.00 66.94 326 ARG A C 1
ATOM 2582 O O . ARG A 1 326 ? 4.082 -0.098 -29.327 1.00 66.94 326 ARG A O 1
ATOM 2589 N N . SER A 1 327 ? 3.360 -0.342 -31.443 1.00 66.69 327 SER A N 1
ATOM 2590 C CA . SER A 1 327 ? 3.672 1.014 -31.900 1.00 66.69 327 SER A CA 1
ATOM 2591 C C . SER A 1 327 ? 2.853 2.077 -31.165 1.00 66.69 327 SER A C 1
ATOM 2593 O O . SER A 1 327 ? 3.427 3.064 -30.719 1.00 66.69 327 SER A O 1
ATOM 2595 N N . ALA A 1 328 ? 1.552 1.853 -30.944 1.00 65.94 328 ALA A N 1
ATOM 2596 C CA . ALA A 1 328 ? 0.713 2.793 -30.197 1.00 65.94 328 ALA A CA 1
ATOM 2597 C C . ALA A 1 328 ? 1.176 2.956 -28.736 1.00 65.94 328 ALA A C 1
ATOM 2599 O O . ALA A 1 328 ? 1.291 4.072 -28.232 1.00 65.94 328 ALA A O 1
ATOM 2600 N N . VAL A 1 329 ? 1.494 1.849 -28.053 1.00 66.06 329 VAL A N 1
ATOM 2601 C CA . VAL A 1 329 ? 2.013 1.889 -26.673 1.00 66.06 329 VAL A CA 1
ATOM 2602 C C . VAL A 1 329 ? 3.391 2.559 -26.628 1.00 66.06 329 VAL A C 1
ATOM 2604 O O . VAL A 1 329 ? 3.661 3.357 -25.731 1.00 66.06 329 VAL A O 1
ATOM 2607 N N . GLN A 1 330 ? 4.244 2.300 -27.621 1.00 67.25 330 GLN A N 1
ATOM 2608 C CA . GLN A 1 330 ? 5.550 2.941 -27.750 1.00 67.25 330 GLN A CA 1
ATOM 2609 C C . GLN A 1 330 ? 5.441 4.466 -27.920 1.00 67.25 330 GLN A C 1
ATOM 2611 O O . GLN A 1 330 ? 6.176 5.198 -27.256 1.00 67.25 330 GLN A O 1
ATOM 2616 N N . GLU A 1 331 ? 4.522 4.959 -28.753 1.00 65.19 331 GLU A N 1
ATOM 2617 C CA . GLU A 1 331 ? 4.275 6.398 -28.936 1.00 65.19 331 GLU A CA 1
ATOM 2618 C C . GLU A 1 331 ? 3.805 7.068 -27.637 1.00 65.19 331 GLU A C 1
ATOM 2620 O O . GLU A 1 331 ? 4.374 8.082 -27.226 1.00 65.19 331 GLU A O 1
ATOM 2625 N N . ILE A 1 332 ? 2.855 6.451 -26.922 1.00 68.25 332 ILE A N 1
ATOM 2626 C CA . ILE A 1 332 ? 2.366 6.947 -25.623 1.00 68.25 332 ILE A CA 1
ATOM 2627 C C . ILE A 1 332 ? 3.518 7.091 -24.622 1.00 68.25 332 ILE A C 1
ATOM 2629 O O . ILE A 1 332 ? 3.627 8.103 -23.919 1.00 68.25 332 ILE A O 1
ATOM 2633 N N . TRP A 1 333 ? 4.405 6.098 -24.552 1.00 65.00 333 TRP A N 1
ATOM 2634 C CA . TRP A 1 333 ? 5.555 6.151 -23.655 1.00 65.00 333 TRP A CA 1
ATOM 2635 C C . TRP A 1 333 ? 6.588 7.182 -24.084 1.00 65.00 333 TRP A C 1
ATOM 2637 O O . TRP A 1 333 ? 7.100 7.904 -23.224 1.00 65.00 333 TRP A O 1
ATOM 2647 N N . HIS A 1 334 ? 6.849 7.315 -25.385 1.00 67.44 334 HIS A N 1
ATOM 2648 C CA . HIS A 1 334 ? 7.704 8.372 -25.916 1.00 67.44 334 HIS A CA 1
ATOM 2649 C C . HIS A 1 334 ? 7.212 9.760 -25.499 1.00 67.44 334 HIS A C 1
ATOM 2651 O O . HIS A 1 334 ? 8.020 10.547 -24.994 1.00 67.44 334 HIS A O 1
ATOM 2657 N N . GLU A 1 335 ? 5.914 10.032 -25.642 1.00 65.62 335 GLU A N 1
ATOM 2658 C CA . GLU A 1 335 ? 5.298 11.301 -25.249 1.00 65.62 335 GLU A CA 1
ATOM 2659 C C . GLU A 1 335 ? 5.280 11.510 -23.731 1.00 65.62 335 GLU A C 1
ATOM 2661 O O . GLU A 1 335 ? 5.559 12.606 -23.243 1.00 65.62 335 GLU A O 1
ATOM 2666 N N . SER A 1 336 ? 4.970 10.471 -22.953 1.00 60.78 336 SER A N 1
ATOM 2667 C CA . SER A 1 336 ? 4.978 10.527 -21.485 1.00 60.78 336 SER A CA 1
ATOM 2668 C C . SER A 1 336 ? 6.362 10.893 -20.948 1.00 60.78 336 SER A C 1
ATOM 2670 O O . SER A 1 336 ? 6.504 11.721 -20.041 1.00 60.78 336 SER A O 1
ATOM 2672 N N . HIS A 1 337 ? 7.400 10.303 -21.534 1.00 64.38 337 HIS A N 1
ATOM 2673 C CA . HIS A 1 337 ? 8.793 10.611 -21.238 1.00 64.38 337 HIS A CA 1
ATOM 2674 C C . HIS A 1 337 ? 9.183 12.041 -21.654 1.00 64.38 337 HIS A C 1
ATOM 2676 O O . HIS A 1 337 ? 9.929 12.696 -20.924 1.00 64.38 337 HIS A O 1
ATOM 2682 N N . ASP A 1 338 ? 8.657 12.563 -22.767 1.00 68.00 338 ASP A N 1
ATOM 2683 C CA . ASP A 1 338 ? 8.850 13.969 -23.169 1.00 68.00 338 ASP A CA 1
ATOM 2684 C C . ASP A 1 338 ? 8.189 14.946 -22.201 1.00 68.00 338 ASP A C 1
ATOM 2686 O O . ASP A 1 338 ? 8.834 15.871 -21.702 1.00 68.00 338 ASP A O 1
ATOM 2690 N N . ARG A 1 339 ? 6.916 14.717 -21.861 1.00 64.00 339 ARG A N 1
ATOM 2691 C CA . ARG A 1 339 ? 6.161 15.590 -20.949 1.00 64.00 339 ARG A CA 1
ATOM 2692 C C . ARG A 1 339 ? 6.778 15.625 -19.552 1.00 64.00 339 ARG A C 1
ATOM 2694 O O . ARG A 1 339 ? 6.851 16.692 -18.939 1.00 64.00 339 ARG A O 1
ATOM 2701 N N . ARG A 1 340 ? 7.237 14.478 -19.033 1.00 59.38 340 ARG A N 1
ATOM 2702 C CA . ARG A 1 340 ? 7.908 14.393 -17.721 1.00 59.38 340 ARG A CA 1
ATOM 2703 C C . ARG A 1 340 ? 9.210 15.195 -17.692 1.00 59.38 340 ARG A C 1
ATOM 2705 O O . ARG A 1 340 ? 9.507 15.814 -16.669 1.00 59.38 340 ARG A O 1
ATOM 2712 N N . ARG A 1 341 ? 9.949 15.241 -18.802 1.00 61.62 341 ARG A N 1
ATOM 2713 C CA . ARG A 1 341 ? 11.210 15.989 -18.919 1.00 61.62 341 ARG A CA 1
ATOM 2714 C C . ARG A 1 341 ? 11.001 17.482 -19.153 1.00 61.62 341 ARG A C 1
ATOM 2716 O O . ARG A 1 341 ? 11.622 18.273 -18.449 1.00 61.62 341 ARG A O 1
ATOM 2723 N N . ALA A 1 342 ? 10.028 17.864 -19.982 1.00 60.06 342 ALA A N 1
ATOM 2724 C CA . ALA A 1 342 ? 9.623 19.263 -20.157 1.00 60.06 342 ALA A CA 1
ATOM 2725 C C . ALA A 1 342 ? 9.192 19.917 -18.828 1.00 60.06 342 ALA A C 1
ATOM 2727 O O . ALA A 1 342 ? 9.511 21.071 -18.559 1.00 60.06 342 ALA A O 1
ATOM 2728 N N . ARG A 1 343 ? 8.520 19.158 -17.951 1.00 54.25 343 ARG A N 1
ATOM 2729 C CA . ARG A 1 343 ? 8.158 19.597 -16.589 1.00 54.25 343 ARG A CA 1
ATOM 2730 C C . ARG A 1 343 ? 9.317 19.561 -15.593 1.00 54.25 343 ARG A C 1
ATOM 2732 O O . ARG A 1 343 ? 9.210 20.160 -14.523 1.00 54.25 343 ARG A O 1
ATOM 2739 N N . SER A 1 344 ? 10.380 18.812 -15.887 1.00 50.53 344 SER A N 1
ATOM 2740 C CA . SER A 1 344 ? 11.464 18.584 -14.931 1.00 50.53 344 SER A CA 1
ATOM 2741 C C . SER A 1 344 ? 12.587 19.613 -14.984 1.00 50.53 344 SER A C 1
ATOM 2743 O O . SER A 1 344 ? 13.342 19.701 -14.015 1.00 50.53 344 SER A O 1
ATOM 2745 N N . GLY A 1 345 ? 12.665 20.407 -16.059 1.00 48.69 345 GLY A N 1
ATOM 2746 C CA . GLY A 1 345 ? 13.698 21.432 -16.255 1.00 48.69 345 GLY A CA 1
ATOM 2747 C C . GLY A 1 345 ? 15.119 20.869 -16.373 1.00 48.69 345 GLY A C 1
ATOM 2748 O O . GLY A 1 345 ? 16.079 21.629 -16.351 1.00 48.69 345 GLY A O 1
ATOM 2749 N N . SER A 1 346 ? 15.262 19.544 -16.456 1.00 49.47 346 SER A N 1
ATOM 2750 C CA . SER A 1 346 ? 16.536 18.852 -16.612 1.00 49.47 346 SER A CA 1
ATOM 2751 C C . SER A 1 346 ? 16.841 18.713 -18.100 1.00 49.47 346 SER A C 1
ATOM 2753 O O . SER A 1 346 ? 16.374 17.769 -18.737 1.00 49.47 346 SER A O 1
ATOM 2755 N N . ASP A 1 347 ? 17.622 19.649 -18.627 1.00 41.69 347 ASP A N 1
ATOM 2756 C CA . ASP A 1 347 ? 18.213 19.620 -19.973 1.00 41.69 347 ASP A CA 1
ATOM 2757 C C . ASP A 1 347 ? 19.434 18.669 -20.017 1.00 41.69 347 ASP A C 1
ATOM 2759 O O . ASP A 1 347 ? 20.473 18.960 -20.602 1.00 41.69 347 ASP A O 1
ATOM 2763 N N . GLU A 1 348 ? 19.358 17.539 -19.303 1.00 51.06 348 GLU A N 1
ATOM 2764 C CA . GLU A 1 348 ? 20.337 16.463 -19.456 1.00 51.06 348 GLU A CA 1
ATOM 2765 C C . GLU A 1 348 ? 19.947 15.689 -20.717 1.00 51.06 348 GLU A C 1
ATOM 2767 O O . GLU A 1 348 ? 18.990 14.908 -20.701 1.00 51.06 348 GLU A O 1
ATOM 2772 N N . ASP A 1 349 ? 20.688 15.949 -21.798 1.00 49.00 349 ASP A N 1
ATOM 2773 C CA . ASP A 1 349 ? 20.725 15.178 -23.043 1.00 49.00 349 ASP A CA 1
ATOM 2774 C C . ASP A 1 349 ? 21.033 13.704 -22.730 1.00 49.00 349 ASP A C 1
ATOM 2776 O O . ASP A 1 349 ? 22.160 13.219 -22.846 1.00 49.00 349 ASP A O 1
ATOM 2780 N N . LEU A 1 350 ? 20.020 12.952 -22.301 1.00 56.66 350 LEU A N 1
ATOM 2781 C CA . LEU A 1 350 ? 20.049 11.507 -22.450 1.00 56.66 350 LEU A CA 1
ATOM 2782 C C . LEU A 1 350 ? 20.140 11.242 -23.944 1.00 56.66 350 LEU A C 1
ATOM 2784 O O . LEU A 1 350 ? 19.265 11.675 -24.700 1.00 56.66 350 LEU A O 1
ATOM 2788 N N . ASP A 1 351 ? 21.184 10.526 -24.360 1.00 63.03 351 ASP A N 1
ATOM 2789 C CA . ASP A 1 351 ? 21.309 10.162 -25.760 1.00 63.03 351 ASP A CA 1
ATOM 2790 C C . ASP A 1 351 ? 20.030 9.440 -26.229 1.00 63.03 351 ASP A C 1
ATOM 2792 O O . ASP A 1 351 ? 19.307 8.770 -25.474 1.00 63.03 351 ASP A O 1
ATOM 2796 N N . GLN A 1 352 ? 19.703 9.627 -27.505 1.00 66.50 352 GLN A N 1
ATOM 2797 C CA . GLN A 1 352 ? 18.492 9.069 -28.104 1.00 66.50 352 GLN A CA 1
ATOM 2798 C C . GLN A 1 352 ? 18.398 7.545 -27.886 1.00 66.50 352 GLN A C 1
ATOM 2800 O O . GLN A 1 352 ? 17.303 6.995 -27.773 1.00 66.50 352 GLN A O 1
ATOM 2805 N N . ILE A 1 353 ? 19.548 6.879 -27.755 1.00 70.00 353 ILE A N 1
ATOM 2806 C CA . ILE A 1 353 ? 19.695 5.443 -27.510 1.00 70.00 353 ILE A CA 1
ATOM 2807 C C . ILE A 1 353 ? 19.181 5.062 -26.115 1.00 70.00 353 ILE A C 1
ATOM 2809 O O . ILE A 1 353 ? 18.396 4.124 -25.976 1.00 70.00 353 ILE A O 1
ATOM 2813 N N . THR A 1 354 ? 19.557 5.804 -25.079 1.00 69.56 354 THR A N 1
ATOM 2814 C CA . THR A 1 354 ? 19.136 5.570 -23.695 1.00 69.56 354 THR A CA 1
ATOM 2815 C C . THR A 1 354 ? 17.646 5.808 -23.542 1.00 69.56 354 THR A C 1
ATOM 2817 O O . THR A 1 354 ? 16.958 5.052 -22.856 1.00 69.56 354 THR A O 1
ATOM 2820 N N . ARG A 1 355 ? 17.120 6.816 -24.241 1.00 68.00 355 ARG A N 1
ATOM 2821 C CA . ARG A 1 355 ? 15.683 7.072 -24.290 1.00 68.00 355 ARG A CA 1
ATOM 2822 C C . ARG A 1 355 ? 14.912 5.927 -24.943 1.00 68.00 355 ARG A C 1
ATOM 2824 O O . ARG A 1 355 ? 13.917 5.483 -24.378 1.00 68.00 355 ARG A O 1
ATOM 2831 N N . LEU A 1 356 ? 15.353 5.470 -26.113 1.00 73.00 356 LEU A N 1
ATOM 2832 C CA . LEU A 1 356 ? 14.726 4.344 -26.809 1.00 73.00 356 LEU A CA 1
ATOM 2833 C C . LEU A 1 356 ? 14.754 3.079 -25.948 1.00 73.00 356 LEU A C 1
ATOM 2835 O O . LEU A 1 356 ? 13.786 2.327 -25.933 1.00 73.00 356 LEU A O 1
ATOM 2839 N N . ARG A 1 357 ? 15.829 2.882 -25.180 1.00 76.56 357 ARG A N 1
ATOM 2840 C CA . ARG A 1 357 ? 15.973 1.756 -24.257 1.00 76.56 357 ARG A CA 1
ATOM 2841 C C . ARG A 1 357 ? 14.977 1.801 -23.092 1.00 76.56 357 ARG A C 1
ATOM 2843 O O . ARG A 1 357 ? 14.350 0.786 -22.826 1.00 76.56 357 ARG A O 1
ATOM 2850 N N . LEU A 1 358 ? 14.777 2.959 -22.454 1.00 71.69 358 LEU A N 1
ATOM 2851 C CA . LEU A 1 358 ? 13.765 3.121 -21.393 1.00 71.69 358 LEU A CA 1
ATOM 2852 C C . LEU A 1 358 ? 12.350 2.860 -21.921 1.00 71.69 358 LEU A C 1
ATOM 2854 O O . LEU A 1 358 ? 11.590 2.102 -21.330 1.00 71.69 358 LEU A O 1
ATOM 2858 N N . VAL A 1 359 ? 12.023 3.424 -23.088 1.00 71.94 359 VAL A N 1
ATOM 2859 C CA . VAL A 1 359 ? 10.722 3.178 -23.725 1.00 71.94 359 VAL A CA 1
ATOM 2860 C C . VAL A 1 359 ? 10.547 1.697 -24.070 1.00 71.94 359 VAL A C 1
ATOM 2862 O O . VAL A 1 359 ? 9.460 1.160 -23.893 1.00 71.94 359 VAL A O 1
ATOM 2865 N N . ALA A 1 360 ? 11.598 1.012 -24.526 1.00 76.62 360 ALA A N 1
ATOM 2866 C CA . ALA A 1 360 ? 11.528 -0.418 -24.810 1.00 76.62 360 ALA A CA 1
ATOM 2867 C C . ALA A 1 360 ? 11.216 -1.250 -23.553 1.00 76.62 360 ALA A C 1
ATOM 2869 O O . ALA A 1 360 ? 10.419 -2.181 -23.641 1.00 76.62 360 ALA A O 1
ATOM 2870 N N . HIS A 1 361 ? 11.779 -0.897 -22.393 1.00 77.31 361 HIS A N 1
ATOM 2871 C CA . HIS A 1 361 ? 11.474 -1.566 -21.122 1.00 77.31 361 HIS A CA 1
ATOM 2872 C C . HIS A 1 361 ? 10.021 -1.324 -20.679 1.00 77.31 361 HIS A C 1
ATOM 2874 O O . HIS A 1 361 ? 9.316 -2.265 -20.310 1.00 77.31 361 HIS A O 1
ATOM 2880 N N . ASP A 1 362 ? 9.551 -0.076 -20.780 1.00 69.75 362 ASP A N 1
ATOM 2881 C CA . ASP A 1 362 ? 8.166 0.306 -20.477 1.00 69.75 362 ASP A CA 1
ATOM 2882 C C . ASP A 1 362 ? 7.159 -0.438 -21.383 1.00 69.75 362 ASP A C 1
ATOM 2884 O O . ASP A 1 362 ? 6.105 -0.906 -20.935 1.00 69.75 362 ASP A O 1
ATOM 2888 N N . VAL A 1 363 ? 7.494 -0.587 -22.670 1.00 70.81 363 VAL A N 1
ATOM 2889 C CA . VAL A 1 363 ? 6.696 -1.331 -23.656 1.00 70.81 363 VAL A CA 1
ATOM 2890 C C . VAL A 1 363 ? 6.702 -2.827 -23.353 1.00 70.81 363 VAL A C 1
ATOM 2892 O O . VAL A 1 363 ? 5.628 -3.428 -23.364 1.00 70.81 363 VAL A O 1
ATOM 2895 N N . GLU A 1 364 ? 7.856 -3.426 -23.043 1.00 76.88 364 GLU A N 1
ATOM 2896 C CA . GLU A 1 364 ? 7.952 -4.842 -22.664 1.00 76.88 364 GLU A CA 1
ATOM 2897 C C . GLU A 1 364 ? 7.039 -5.152 -21.470 1.00 76.88 364 GLU A C 1
ATOM 2899 O O . GLU A 1 364 ? 6.200 -6.053 -21.548 1.00 76.88 364 GLU A O 1
ATOM 2904 N N . ASN A 1 365 ? 7.134 -4.359 -20.399 1.00 66.75 365 ASN A N 1
ATOM 2905 C CA . ASN A 1 365 ? 6.311 -4.535 -19.203 1.00 66.75 365 ASN A CA 1
ATOM 2906 C C . ASN A 1 365 ? 4.816 -4.362 -19.495 1.00 66.75 365 ASN A C 1
ATOM 2908 O O . ASN A 1 365 ? 3.993 -5.194 -19.107 1.00 66.75 365 ASN A O 1
ATOM 2912 N N . CYS A 1 366 ? 4.441 -3.284 -20.186 1.00 65.06 366 CYS A N 1
ATOM 2913 C CA . CYS A 1 366 ? 3.038 -2.960 -20.421 1.00 65.06 366 CYS A CA 1
ATOM 2914 C C . CYS A 1 366 ? 2.379 -3.939 -21.405 1.00 65.06 366 CYS A C 1
ATOM 2916 O O . CYS A 1 366 ? 1.345 -4.542 -21.098 1.00 65.06 366 CYS A O 1
ATOM 2918 N N . VAL A 1 367 ? 2.989 -4.137 -22.576 1.00 69.50 367 VAL A N 1
ATOM 2919 C CA . VAL A 1 367 ? 2.454 -5.017 -23.620 1.00 69.50 367 VAL A CA 1
ATOM 2920 C C . VAL A 1 367 ? 2.522 -6.474 -23.181 1.00 69.50 367 VAL A C 1
ATOM 2922 O O . VAL A 1 367 ? 1.548 -7.200 -23.378 1.00 69.50 367 VAL A O 1
ATOM 2925 N N . GLY A 1 368 ? 3.612 -6.893 -22.537 1.00 70.44 368 GLY A N 1
ATOM 2926 C CA . GLY A 1 368 ? 3.782 -8.259 -22.051 1.00 70.44 368 GLY A CA 1
ATOM 2927 C C . GLY A 1 368 ? 2.717 -8.665 -21.033 1.00 70.44 368 GLY A C 1
ATOM 2928 O O . GLY A 1 368 ? 2.095 -9.715 -21.179 1.00 70.44 368 GLY A O 1
ATOM 2929 N N . VAL A 1 369 ? 2.399 -7.799 -20.062 1.00 67.19 369 VAL A N 1
ATOM 2930 C CA . VAL A 1 369 ? 1.301 -8.043 -19.105 1.00 67.19 369 VAL A CA 1
ATOM 2931 C C . VAL A 1 369 ? -0.055 -8.093 -19.815 1.00 67.19 369 VAL A C 1
ATOM 2933 O O . VAL A 1 369 ? -0.875 -8.963 -19.512 1.00 67.19 369 VAL A O 1
ATOM 2936 N N . ILE A 1 370 ? -0.320 -7.193 -20.769 1.00 67.12 370 ILE A N 1
ATOM 2937 C CA . ILE A 1 370 ? -1.577 -7.195 -21.541 1.00 67.12 370 ILE A CA 1
ATOM 2938 C C . ILE A 1 370 ? -1.719 -8.493 -22.349 1.00 67.12 370 ILE A C 1
ATOM 2940 O O . ILE A 1 370 ? -2.799 -9.091 -22.372 1.00 67.12 370 ILE A O 1
ATOM 2944 N N . ALA A 1 371 ? -0.645 -8.938 -22.999 1.00 68.31 371 ALA A N 1
ATOM 2945 C CA . ALA A 1 371 ? -0.612 -10.172 -23.774 1.00 68.31 371 ALA A CA 1
ATOM 2946 C C . ALA A 1 371 ? -0.822 -11.394 -22.878 1.00 68.31 371 ALA A C 1
ATOM 2948 O O . ALA A 1 371 ? -1.707 -12.208 -23.149 1.00 68.31 371 ALA A O 1
ATOM 2949 N N . LEU A 1 372 ? -0.105 -11.466 -21.754 1.00 71.88 372 LEU A N 1
ATOM 2950 C CA . LEU A 1 372 ? -0.274 -12.520 -20.760 1.00 71.88 372 LEU A CA 1
ATOM 2951 C C . LEU A 1 372 ? -1.708 -12.604 -20.248 1.00 71.88 372 LEU A C 1
ATOM 2953 O O . LEU A 1 372 ? -2.245 -13.704 -20.146 1.00 71.88 372 LEU A O 1
ATOM 2957 N N . ARG A 1 373 ? -2.365 -11.472 -19.976 1.00 66.81 373 ARG A N 1
ATOM 2958 C CA . ARG A 1 373 ? -3.779 -11.451 -19.564 1.00 66.81 373 ARG A CA 1
ATOM 2959 C C . ARG A 1 373 ? -4.703 -12.043 -20.623 1.00 66.81 373 ARG A C 1
ATOM 2961 O O . ARG A 1 373 ? -5.607 -12.798 -20.279 1.00 66.81 373 ARG A O 1
ATOM 2968 N N . LYS A 1 374 ? -4.476 -11.720 -21.900 1.00 64.69 374 LYS A N 1
ATOM 2969 C CA . LYS A 1 374 ? -5.273 -12.253 -23.017 1.00 64.69 374 LYS A CA 1
ATOM 2970 C C . LYS A 1 374 ? -5.041 -13.750 -23.231 1.00 64.69 374 LYS A C 1
ATOM 2972 O O . LYS A 1 374 ? -5.988 -14.465 -23.540 1.00 64.69 374 LYS A O 1
ATOM 2977 N N . MET A 1 375 ? -3.808 -14.222 -23.047 1.00 64.19 375 MET A N 1
ATOM 2978 C CA . MET A 1 375 ? -3.445 -15.639 -23.181 1.00 64.19 375 MET A CA 1
ATOM 2979 C C . MET A 1 375 ? -3.898 -16.474 -21.973 1.00 64.19 375 MET A C 1
ATOM 2981 O O . MET A 1 375 ? -4.236 -17.645 -22.123 1.00 64.19 375 MET A O 1
ATOM 2985 N N . SER A 1 376 ? -3.968 -15.869 -20.785 1.00 56.47 376 SER A N 1
ATOM 2986 C CA . SER A 1 376 ? -4.318 -16.531 -19.520 1.00 56.47 376 SER A CA 1
ATOM 2987 C C . SER A 1 376 ? -5.827 -16.598 -19.262 1.00 56.47 376 SER A C 1
ATOM 2989 O O . SER A 1 376 ? -6.243 -16.653 -18.105 1.00 56.47 376 SER A O 1
ATOM 2991 N N . SER A 1 377 ? -6.673 -16.656 -20.304 1.00 47.34 377 SER A N 1
ATOM 2992 C CA . SER A 1 377 ? -8.145 -16.723 -20.170 1.00 47.34 377 SER A CA 1
ATOM 2993 C C . SER A 1 377 ? -8.659 -17.970 -19.418 1.00 47.34 377 SER A C 1
ATOM 2995 O O . SER A 1 377 ? -9.862 -18.167 -19.269 1.00 47.34 377 SER A O 1
ATOM 2997 N N . SER A 1 378 ? -7.749 -18.815 -18.935 1.00 42.59 378 SER A N 1
ATOM 2998 C CA . SER A 1 378 ? -7.972 -19.943 -18.050 1.00 42.59 378 SER A CA 1
ATOM 2999 C C . SER A 1 378 ? -6.831 -19.990 -17.015 1.00 42.59 378 SER A C 1
ATOM 3001 O O . SER A 1 378 ? -5.691 -20.280 -17.363 1.00 42.59 378 SER A O 1
ATOM 3003 N N . LEU A 1 379 ? -7.159 -19.717 -15.744 1.00 43.59 379 LEU A N 1
ATOM 3004 C CA . LEU A 1 379 ? -6.437 -20.090 -14.505 1.00 43.59 379 LEU A CA 1
ATOM 3005 C C . LEU A 1 379 ? -5.365 -19.175 -13.862 1.00 43.59 379 LEU A C 1
ATOM 3007 O O . LEU A 1 379 ? -5.098 -19.424 -12.689 1.00 43.59 379 LEU A O 1
ATOM 3011 N N . ARG A 1 380 ? -4.798 -18.119 -14.476 1.00 49.12 380 ARG A N 1
ATOM 3012 C CA . ARG A 1 380 ? -3.803 -17.248 -13.780 1.00 49.12 380 ARG A CA 1
ATOM 3013 C C . ARG A 1 380 ? -4.067 -15.748 -13.936 1.00 49.12 380 ARG A C 1
ATOM 3015 O O . ARG A 1 380 ? -4.211 -15.252 -15.049 1.00 49.12 380 ARG A O 1
ATOM 3022 N N . HIS A 1 381 ? -4.104 -15.019 -12.817 1.00 54.38 381 HIS A N 1
ATOM 3023 C CA . HIS A 1 381 ? -4.236 -13.558 -12.801 1.00 54.38 381 HIS A CA 1
ATOM 3024 C C . HIS A 1 381 ? -2.861 -12.892 -12.933 1.00 54.38 381 HIS A C 1
ATOM 3026 O O . HIS A 1 381 ? -1.934 -13.247 -12.209 1.00 54.38 381 HIS A O 1
ATOM 3032 N N . VAL A 1 382 ? -2.746 -11.930 -13.855 1.00 52.31 382 VAL A N 1
ATOM 3033 C CA . VAL A 1 382 ? -1.489 -11.245 -14.198 1.00 52.31 382 VAL A CA 1
ATOM 3034 C C . VAL A 1 382 ? -1.647 -9.740 -13.977 1.00 52.31 382 VAL A C 1
ATOM 3036 O O . VAL A 1 382 ? -2.547 -9.121 -14.551 1.00 52.31 382 VAL A O 1
ATOM 3039 N N . LEU A 1 383 ? -0.814 -9.134 -13.128 1.00 51.50 383 LEU A N 1
ATOM 3040 C CA . LEU A 1 383 ? -0.909 -7.717 -12.747 1.00 51.50 383 LEU A CA 1
ATOM 3041 C C . LEU A 1 383 ? 0.398 -6.957 -13.003 1.00 51.50 383 LEU A C 1
ATOM 3043 O O . LEU A 1 383 ? 1.479 -7.523 -12.897 1.00 51.50 383 LEU A O 1
ATOM 3047 N N . LEU A 1 384 ? 0.273 -5.662 -13.308 1.00 42.16 384 LEU A N 1
ATOM 3048 C CA . LEU A 1 384 ? 1.379 -4.706 -13.360 1.00 42.16 384 LEU A CA 1
ATOM 3049 C C . LEU A 1 384 ? 1.195 -3.713 -12.215 1.00 42.16 384 LEU A C 1
ATOM 3051 O O . LEU A 1 384 ? 0.119 -3.123 -12.096 1.00 42.16 384 LEU A O 1
ATOM 3055 N N . CYS A 1 385 ? 2.213 -3.545 -11.375 1.00 45.91 385 CYS A N 1
ATOM 3056 C CA . CYS A 1 385 ? 2.166 -2.639 -10.232 1.00 45.91 385 CYS A CA 1
ATOM 3057 C C . CYS A 1 385 ? 3.136 -1.468 -10.446 1.00 45.91 385 CYS A C 1
ATOM 3059 O O . CYS A 1 385 ? 4.349 -1.662 -10.452 1.00 45.91 385 CYS A O 1
ATOM 3061 N N . GLY A 1 386 ? 2.586 -0.262 -10.620 1.00 40.66 386 GLY A N 1
ATOM 3062 C CA . GLY A 1 386 ? 3.317 1.001 -10.749 1.00 40.66 386 GLY A CA 1
ATOM 3063 C C . GLY A 1 386 ? 2.374 2.196 -10.568 1.00 40.66 386 GLY A C 1
ATOM 3064 O O . GLY A 1 386 ? 1.175 2.092 -10.840 1.00 40.66 386 GLY A O 1
ATOM 3065 N N . LEU A 1 387 ? 2.881 3.337 -10.092 1.00 32.78 387 LEU A N 1
ATOM 3066 C CA . LEU A 1 387 ? 2.103 4.583 -10.011 1.00 32.78 387 LEU A CA 1
ATOM 3067 C C . LEU A 1 387 ? 1.983 5.202 -11.414 1.00 32.78 387 LEU A C 1
ATOM 3069 O O . LEU A 1 387 ? 2.704 6.126 -11.788 1.00 32.78 387 LEU A O 1
ATOM 3073 N N . TYR A 1 388 ? 1.054 4.675 -12.209 1.00 34.56 388 TYR A N 1
ATOM 3074 C CA . TYR A 1 388 ? 0.736 5.156 -13.552 1.00 34.56 388 TYR A CA 1
ATOM 3075 C C . TYR A 1 388 ? -0.033 6.486 -13.495 1.00 34.56 388 TYR A C 1
ATOM 3077 O O . TYR A 1 388 ? -1.254 6.526 -13.594 1.00 34.56 388 TYR A O 1
ATOM 3085 N N . GLN A 1 389 ? 0.677 7.610 -13.371 1.00 27.47 389 GLN A N 1
ATOM 3086 C CA . GLN A 1 389 ? 0.087 8.957 -13.492 1.00 27.47 389 GLN A CA 1
ATOM 3087 C C . GLN A 1 389 ? -0.100 9.434 -14.952 1.00 27.47 389 GLN A C 1
ATOM 3089 O O . GLN A 1 389 ? -0.314 10.621 -15.187 1.00 27.47 389 GLN A O 1
ATOM 3094 N N . GLY A 1 390 ? -0.002 8.547 -15.950 1.00 26.09 390 GLY A N 1
ATOM 3095 C CA . GLY A 1 390 ? 0.049 8.934 -17.370 1.00 26.09 390 GLY A CA 1
ATOM 3096 C C . GLY A 1 390 ? -1.045 8.382 -18.285 1.00 26.09 390 GLY A C 1
ATOM 3097 O O . GLY A 1 390 ? -1.128 8.832 -19.420 1.00 26.09 390 GLY A O 1
ATOM 3098 N N . LEU A 1 391 ? -1.869 7.439 -17.825 1.00 26.47 391 LEU A N 1
ATOM 3099 C CA . LEU A 1 391 ? -2.983 6.889 -18.604 1.00 26.47 391 LEU A CA 1
ATOM 3100 C C . LEU A 1 391 ? -4.294 7.445 -18.040 1.00 26.47 391 LEU A C 1
ATOM 3102 O O . LEU A 1 391 ? -4.937 6.831 -17.191 1.00 26.47 391 LEU A O 1
ATOM 3106 N N . ARG A 1 392 ? -4.628 8.658 -18.474 1.00 24.12 392 ARG A N 1
ATOM 3107 C CA . ARG A 1 392 ? -5.991 9.189 -18.489 1.00 24.12 392 ARG A CA 1
ATOM 3108 C C . ARG A 1 392 ? -6.313 9.585 -19.916 1.00 24.12 392 ARG A C 1
ATOM 3110 O O . ARG A 1 392 ? -5.425 10.219 -20.533 1.00 24.12 392 ARG A O 1
#

Radius of gyration: 25.24 Å; chains: 1; bounding box: 60×62×61 Å

pLDDT: mean 70.84, std 14.66, range [24.12, 93.62]

Foldseek 3Di:
DVVQAQDDDPVVVVVVVVVVCVVQCPDVHQWPAPVVVRDIDGDPVNVVVVVVVVVLLVVLVVVQLVLLLVLCCVLPVVCVVPPPLSSLLSVLLSVLLLVVLLVVLLQVLVCLVPVDRDDDDLVVSLVSLVPDPSPSSVVPDSVSSSVSSVVCVVDPDPSNVVNSVVSNVVSNVSSQSHDYVVSVVVVLLCQAAAEEEEALQVLLLQLLCVLPPDPVVHCLVVLVVSVVSHYQAEYELLRLVVNLVLLVVQLVCLVDDVVPDPFDRRPSNVSCVVSVDDSVCSVVSSCCQADPPCRSVSNQVCCCPVRVYHYDWLQVLLVPDDPVVLVVQLVLLLVVVVVVCVVRVDPPCPDPVVSSSNSVSSSRQPSSQVSCVVVPPDRYHYYYDHPPPRDD

Sequence (392 aa):
MQAMLPAGHEVQVAALTESALTRLSRKGGAVNHHRSTDDYCLSYAKRLEMQEQAAVFLRDEEHIEGEIRLALVEALPDIEEDEAACAKAAHELRQAIEQLFIRRGESFASAVQTGEVQQIDATELIATLARGENAVLKEVDPERATATVRRVIERPSASTQRHLRRLADAYTLFAFLREAPDVQRVIVRLFSDGDVWLDTTVVLPLLAETLLFERAERHYTVLRAALDAGLRLHVTDGVIEEVERHINRSLTFARTATDEWRSRVPFLYAVYASAGRSRTEFAGWAANFDGNMRPKDDVREYLADDFGVTHRNLKEESDAPPLELRSAVQEIWHESHDRRRARSGSDEDLDQITRLRLVAHDVENCVGVIALRKMSSSLRHVLLCGLYQGLR

Secondary structure (DSSP, 8-state):
-GGGSPPS-HHHHHHHHHHHHHHHTSTTSSEEEETTTTEEEE-HHHHHHHHHHHHHHHHHHHHHHHHHHHHHHHH-GGGGG-HHHHHHHHHHHHHHHHHHHHHHHHHHHHHHHHS--PPPPHHHHHHHHHHS--TTTTTS-HHHHHHHHHHHHHS--HHHHHHHHHHHHHHHHHHHHHS-HHHHHHHHHHHHH-EEEEPHHHHHHHHHGGG-S-GGG-THHHHHHHHHHT-EEEE-HHHHHHHHHHHHHHHHHHHS-TTT--SPPPHHHHHHHHTT--GGGHHHHHTTT--SS-HHHHHHHHHHHHH-EEE---HHHHHSS-HHHHHHHHHHHHHHHHHHHHTTT------HHHHHHHHHHHHHHHHHHHHHHHHTTTT--EEEES---S--

Organism: NCBI:txid1036020